Protein AF-A0A3A5STS8-F1 (afdb_monomer)

Foldseek 3Di:
DDDDDDDDDDDDDDDDDDPDPPPPPDPPPPLDAKAWDDDAFAAEDELVPDFKGKTFIDDDPPFQWKWKWKELDQVSPPTDTDTDRDPTDIDGSVNVLVRCVVNVAAAQGKGKMKIFMDGPDPVHHTHPDIGIYIYGHAFKAKDPPAFAAEDEFEPVFQQDKGKTFIGDDPPDQKKWKFKALDFVRPPTLGTDMDRDRMDIDTLNSVQVCCPPVVRVHWAQDWRKMWIFMDDVVDTRDPTTGIYTYHRYQWDWQDQPPDTDIFGKFFADLDPDTWIWGLAFDADQFFLNSHGFQQPALVDPLHQKYQLVSQDDAAPDRDDPLCSVGLHMWGQLLNPDDVPDPDSWPNRRAYPQKDFAALVVQQSLQVSQVVPFQQNQLQAQCSLAVALDQPPDGGDPVNRVVRSSHFHQNAWDQAQDSHRHDGAHRNDFWGWEAHGDQFWTKIFGQPSVVSGTGIDIGGHHRRIIHITMMIGRTPPD

Radius of gyration: 37.87 Å; Cα contacts (8 Å, |Δi|>4): 1077; chains: 1; bounding box: 125×51×80 Å

Sequence (476 aa):
MKQYISFLLLVFTGLSCWSCKDDVERPALVTSEIELAVPKNDVSIDLDKVRQITFAWQEAFLVDKYNLLLSNSEDMSSPVVVEARRTPHLISSSDMNDIAAKLGIASGYTGKIYWTVQSGKSSQPSSAEIRSLMVTRLMAQPLTPAKDTTLELDYEAMDTEVKFSWEPMPDTESYQLLISANADLSDPLIDMEVEKTSTALTYSQLQEMVDNKAAGLKRYKANTLYWNVKVGDRLMANSAWRFKLYGTKIFTDVRGDESITYKVAVISNGDSEVVWLAENLRTTKLNTGESLICEGQENDKSQCFPAEEAKKSATTLVPDAIRKVAGMYYRIGLIGDNSSSVTWPNLLAPEGWRVPELQDFVNLAKASLDVCDYLEVLRCPEVYPSLQIGDKKLKKDLMNSWGMNMAPCGTNRDGSLYIKEFGDLDGLHMVFAINSVSQFATLEIAAATAKGGARAIALGKNAPIVVRLIYTGDDK

Mean predicted aligned error: 12.66 Å

Nearest PDB structures (foldseek):
  5k6x-assembly1_A  TM=3.075E-01  e=2.960E-04  Mus musculus
  2wnk-assembly1_A  TM=2.838E-01  e=2.797E-04  Toxoplasma gondii RH
  6o8d-assembly1_C-2  TM=5.172E-01  e=1.321E-01  Homo sapiens
  3lb6-assembly2_D  TM=2.283E-01  e=1.909E-03  Homo sapiens
  3bcf-assembly1_A  TM=3.496E-01  e=3.082E-01  Halothermothrix orenii H 168

pLDDT: mean 82.68, std 16.57, range [29.36, 98.31]

Structure (mmCIF, N/CA/C/O backbone):
data_AF-A0A3A5STS8-F1
#
_entry.id   AF-A0A3A5STS8-F1
#
loop_
_atom_site.group_PDB
_atom_site.id
_atom_site.type_symbol
_atom_site.label_atom_id
_atom_site.label_alt_id
_atom_site.label_comp_id
_atom_site.label_asym_id
_atom_site.label_entity_id
_atom_site.label_seq_id
_atom_site.pdbx_PDB_ins_code
_atom_site.Cartn_x
_atom_site.Cartn_y
_atom_site.Cartn_z
_atom_site.occupancy
_atom_site.B_iso_or_equiv
_atom_site.auth_seq_id
_atom_site.auth_comp_id
_atom_site.auth_asym_id
_atom_site.auth_atom_id
_atom_site.pdbx_PDB_model_num
ATOM 1 N N . MET A 1 1 ? -89.850 -21.430 -27.705 1.00 34.25 1 MET A N 1
ATOM 2 C CA . MET A 1 1 ? -89.910 -22.760 -28.356 1.00 34.25 1 MET A CA 1
ATOM 3 C C . MET A 1 1 ? -89.419 -23.776 -27.320 1.00 34.25 1 MET A C 1
ATOM 5 O O . MET A 1 1 ? -88.395 -23.471 -26.736 1.00 34.25 1 MET A O 1
ATOM 9 N N . LYS A 1 2 ? -90.201 -24.835 -27.015 1.00 31.23 2 LYS A N 1
ATOM 10 C CA . LYS A 1 2 ? -89.983 -26.004 -26.099 1.00 31.23 2 LYS A CA 1
ATOM 11 C C . LYS A 1 2 ? -88.787 -25.955 -25.100 1.00 31.23 2 LYS A C 1
ATOM 13 O O . LYS A 1 2 ? -87.651 -25.848 -25.529 1.00 31.23 2 LYS A O 1
ATOM 18 N N . GLN A 1 3 ? -89.001 -25.969 -23.769 1.00 36.31 3 GLN A N 1
ATOM 19 C CA . GLN A 1 3 ? -89.167 -27.184 -22.911 1.00 36.31 3 GLN A CA 1
ATOM 20 C C . GLN A 1 3 ? -88.018 -28.205 -23.123 1.00 36.31 3 GLN A C 1
ATOM 22 O O . GLN A 1 3 ? -87.850 -28.653 -24.249 1.00 36.31 3 GLN A O 1
ATOM 27 N N . TYR A 1 4 ? -87.176 -28.619 -22.163 1.00 37.66 4 TYR A N 1
ATOM 28 C CA . TYR A 1 4 ? -87.369 -29.109 -20.774 1.00 37.66 4 TYR A CA 1
ATOM 29 C C . TYR A 1 4 ? -86.000 -29.056 -19.994 1.00 37.66 4 TYR A C 1
ATOM 31 O O . TYR A 1 4 ? -85.036 -28.592 -20.589 1.00 37.66 4 TYR A O 1
ATOM 39 N N . ILE A 1 5 ? -85.763 -29.481 -18.728 1.00 38.28 5 ILE A N 1
ATOM 40 C CA . ILE A 1 5 ? -86.562 -30.150 -17.666 1.00 38.28 5 ILE A CA 1
ATOM 41 C C . ILE A 1 5 ? -86.129 -29.714 -16.225 1.00 38.28 5 ILE A C 1
ATOM 43 O O . ILE A 1 5 ? -85.325 -28.807 -16.056 1.00 38.28 5 ILE A O 1
ATOM 47 N N . SER A 1 6 ? -86.718 -30.350 -15.205 1.00 33.53 6 SER A N 1
ATOM 48 C CA . SER A 1 6 ? -86.622 -30.196 -13.735 1.00 33.53 6 SER A CA 1
ATOM 49 C C . SER A 1 6 ? -85.536 -31.057 -13.043 1.00 33.53 6 SER A C 1
ATOM 51 O O . SER A 1 6 ? -85.297 -32.160 -13.527 1.00 33.53 6 SER A O 1
ATOM 53 N N . PHE A 1 7 ? -85.002 -30.651 -11.869 1.00 33.31 7 PHE A N 1
ATOM 54 C CA . PHE A 1 7 ? -84.952 -31.511 -10.655 1.00 33.31 7 PHE A CA 1
ATOM 55 C C . PHE A 1 7 ? -84.674 -30.752 -9.326 1.00 33.31 7 PHE A C 1
ATOM 57 O O . PHE A 1 7 ? -84.242 -29.603 -9.334 1.00 33.31 7 PHE A O 1
ATOM 64 N N . LEU A 1 8 ? -84.984 -31.422 -8.202 1.00 31.92 8 LEU A N 1
ATOM 65 C CA . LEU A 1 8 ? -84.982 -31.003 -6.776 1.00 31.92 8 LEU A CA 1
ATOM 66 C C . LEU A 1 8 ? -83.713 -30.246 -6.300 1.00 31.92 8 LEU A C 1
ATOM 68 O O . LEU A 1 8 ? -82.633 -30.540 -6.795 1.00 31.92 8 LEU A O 1
ATOM 72 N N . LEU A 1 9 ? -83.701 -29.273 -5.367 1.00 31.27 9 LEU A N 1
ATOM 73 C CA . LEU A 1 9 ? -84.472 -28.910 -4.145 1.00 31.27 9 LEU A CA 1
ATOM 74 C C . LEU A 1 9 ? -83.655 -29.162 -2.861 1.00 31.27 9 LEU A C 1
ATOM 76 O O . LEU A 1 9 ? -83.437 -30.305 -2.472 1.00 31.27 9 LEU A O 1
ATOM 80 N N . LEU A 1 10 ? -83.288 -28.084 -2.157 1.00 29.36 10 LEU A N 1
ATOM 81 C CA . LEU A 1 10 ? -82.975 -28.106 -0.724 1.00 29.36 10 LEU A CA 1
ATOM 82 C C . LEU A 1 10 ? -83.392 -26.770 -0.085 1.00 29.36 10 LEU A C 1
ATOM 84 O O . LEU A 1 10 ? -83.401 -25.726 -0.735 1.00 29.36 10 LEU A O 1
ATOM 88 N N . VAL A 1 11 ? -83.872 -26.854 1.153 1.00 31.12 11 VAL A N 1
ATOM 89 C CA . VAL A 1 11 ? -84.793 -25.896 1.776 1.00 31.12 11 VAL A CA 1
ATOM 90 C C . VAL A 1 11 ? -84.069 -24.703 2.405 1.00 31.12 11 VAL A C 1
ATOM 92 O O . VAL A 1 11 ? -83.141 -24.880 3.188 1.00 31.12 11 VAL A O 1
ATOM 95 N N . PHE A 1 12 ? -84.569 -23.493 2.135 1.00 33.22 12 PHE A N 1
ATOM 96 C CA . PHE A 1 12 ? -84.255 -22.286 2.904 1.00 33.22 12 PHE A CA 1
ATOM 97 C C . PHE A 1 12 ? -85.333 -22.038 3.970 1.00 33.22 12 PHE A C 1
ATOM 99 O O . PHE A 1 12 ? -86.497 -21.798 3.653 1.00 33.22 12 PHE A O 1
ATOM 106 N N . THR A 1 13 ? -84.915 -22.016 5.231 1.00 35.97 13 THR A N 1
ATOM 107 C CA . THR A 1 13 ? -85.628 -21.435 6.381 1.00 35.97 13 THR A CA 1
ATOM 108 C C . THR A 1 13 ? -84.664 -20.459 7.051 1.00 35.97 13 THR A C 1
ATOM 110 O O . THR A 1 13 ? -83.499 -20.803 7.214 1.00 35.97 13 THR A O 1
ATOM 113 N N . GLY A 1 14 ? -85.028 -19.262 7.493 1.00 34.81 14 GLY A N 1
ATOM 114 C CA . GLY A 1 14 ? -86.309 -18.557 7.497 1.00 34.81 14 GLY A CA 1
ATOM 115 C C . GLY A 1 14 ? -86.142 -17.356 8.438 1.00 34.81 14 GLY A C 1
ATOM 116 O O . GLY A 1 14 ? -85.528 -17.505 9.491 1.00 34.81 14 GLY A O 1
ATOM 117 N N . LEU A 1 15 ? -86.591 -16.156 8.057 1.00 44.50 15 LEU A N 1
ATOM 118 C CA . LEU A 1 15 ? -86.371 -14.955 8.874 1.00 44.50 15 LEU A CA 1
ATOM 119 C C . LEU A 1 15 ? -87.181 -14.989 10.179 1.00 44.50 15 LEU A C 1
ATOM 121 O O . LEU A 1 15 ? -88.400 -15.135 10.143 1.00 44.50 15 LEU A O 1
ATOM 125 N N . SER A 1 16 ? -86.531 -14.655 11.294 1.00 33.44 16 SER A N 1
ATOM 126 C CA . SER A 1 16 ? -87.187 -14.003 12.431 1.00 33.44 16 SER A CA 1
ATOM 127 C C . SER A 1 16 ? -86.178 -13.156 13.205 1.00 33.44 16 SER A C 1
ATOM 129 O O . SER A 1 16 ? -85.276 -13.688 13.849 1.00 33.44 16 SER A O 1
ATOM 131 N N . CYS A 1 17 ? -86.324 -11.831 13.149 1.00 38.72 17 CYS A N 1
ATOM 132 C CA . CYS A 1 17 ? -85.517 -10.919 13.953 1.00 38.72 17 CYS A CA 1
ATOM 133 C C . CYS A 1 17 ? -85.925 -11.016 15.427 1.00 38.72 17 CYS A C 1
ATOM 135 O O . CYS A 1 17 ? -86.985 -10.511 15.789 1.00 38.72 17 CYS A O 1
ATOM 137 N N . TRP A 1 18 ? -85.053 -11.552 16.279 1.00 33.72 18 TRP A N 1
ATOM 138 C CA . TRP A 1 18 ? -85.032 -11.228 17.705 1.00 33.72 18 TRP A CA 1
ATOM 139 C C . TRP A 1 18 ? -83.669 -10.645 18.061 1.00 33.72 18 TRP A C 1
ATOM 141 O O . TRP A 1 18 ? -82.634 -11.280 17.883 1.00 33.72 18 TRP A O 1
ATOM 151 N N . SER A 1 19 ? -83.687 -9.406 18.553 1.00 40.44 19 SER A N 1
ATOM 152 C CA . SER A 1 19 ? -82.527 -8.773 19.172 1.00 40.44 19 SER A CA 1
ATOM 153 C C . SER A 1 19 ? -82.413 -9.291 20.603 1.00 40.44 19 SER A C 1
ATOM 155 O O . SER A 1 19 ? -82.883 -8.657 21.549 1.00 40.44 19 SER A O 1
ATOM 157 N N . CYS A 1 20 ? -81.832 -10.478 20.753 1.00 35.94 20 CYS A N 1
ATOM 158 C CA . CYS A 1 20 ? -81.271 -10.892 22.027 1.00 35.94 20 CYS A CA 1
ATOM 159 C C . CYS A 1 20 ? -79.884 -10.259 22.140 1.00 35.94 20 CYS A C 1
ATOM 161 O O . CYS A 1 20 ? -79.016 -10.480 21.297 1.00 35.94 20 CYS A O 1
ATOM 163 N N . LYS A 1 21 ? -79.690 -9.446 23.181 1.00 39.22 21 LYS A N 1
ATOM 164 C CA . LYS A 1 21 ? -78.347 -9.149 23.664 1.00 39.22 21 LYS A CA 1
ATOM 165 C C . LYS A 1 21 ? -77.814 -10.438 24.272 1.00 39.22 21 LYS A C 1
ATOM 167 O O . LYS A 1 21 ? -78.162 -10.755 25.405 1.00 39.22 21 LYS A O 1
ATOM 172 N N . ASP A 1 22 ? -76.986 -11.154 23.528 1.00 36.81 22 ASP A N 1
ATOM 173 C CA . ASP A 1 22 ? -76.005 -12.004 24.178 1.00 36.81 22 ASP A CA 1
ATOM 174 C C . ASP A 1 22 ? -74.998 -11.056 24.829 1.00 36.81 22 ASP A C 1
ATOM 176 O O . ASP A 1 22 ? -74.233 -10.366 24.145 1.00 36.81 22 ASP A O 1
ATOM 180 N N . ASP A 1 23 ? -75.056 -10.970 26.158 1.00 44.19 23 ASP A N 1
ATOM 181 C CA . ASP A 1 23 ? -74.013 -10.339 26.953 1.00 44.19 23 ASP A CA 1
ATOM 182 C C . ASP A 1 23 ? -72.746 -11.181 26.788 1.00 44.19 23 ASP A C 1
ATOM 184 O O . ASP A 1 23 ? -72.465 -12.107 27.548 1.00 44.19 23 ASP A O 1
ATOM 188 N N . VAL A 1 24 ? -71.979 -10.863 25.743 1.00 43.34 24 VAL A N 1
ATOM 189 C CA . VAL A 1 24 ? -70.597 -11.306 25.615 1.00 43.34 24 VAL A CA 1
ATOM 190 C C . VAL A 1 24 ? -69.864 -10.719 26.810 1.00 43.34 24 VAL A C 1
ATOM 192 O O . VAL A 1 24 ? -69.504 -9.536 26.799 1.00 43.34 24 VAL A O 1
ATOM 195 N N . GLU A 1 25 ? -69.649 -11.551 27.831 1.00 39.62 25 GLU A N 1
ATOM 196 C CA . GLU A 1 25 ? -68.658 -11.306 28.868 1.00 39.62 25 GLU A CA 1
ATOM 197 C C . GLU A 1 25 ? -67.337 -11.019 28.160 1.00 39.62 25 GLU A C 1
ATOM 199 O O . GLU A 1 25 ? -66.625 -11.910 27.693 1.00 39.62 25 GLU A O 1
ATOM 204 N N . ARG A 1 26 ? -67.025 -9.728 28.023 1.00 40.50 26 ARG A N 1
ATOM 205 C CA . ARG A 1 26 ? -65.698 -9.310 27.607 1.00 40.50 26 ARG A CA 1
ATOM 206 C C . ARG A 1 26 ? -64.770 -9.850 28.687 1.00 40.50 26 ARG A C 1
ATOM 208 O O . ARG A 1 26 ? -65.002 -9.503 29.850 1.00 40.50 26 ARG A O 1
ATOM 215 N N . PRO A 1 27 ? -63.744 -10.656 28.354 1.00 45.84 27 PRO A N 1
ATOM 216 C CA . PRO A 1 27 ? -62.738 -10.987 29.345 1.00 45.84 27 PRO A CA 1
ATOM 217 C C . PRO A 1 27 ? -62.241 -9.661 29.910 1.00 45.84 27 PRO A C 1
ATOM 219 O O . PRO A 1 27 ? -61.961 -8.727 29.146 1.00 45.84 27 PRO A O 1
ATOM 222 N N . ALA A 1 28 ? -62.227 -9.550 31.240 1.00 38.97 28 ALA A N 1
ATOM 223 C CA . ALA A 1 28 ? -61.727 -8.356 31.897 1.00 38.97 28 ALA A CA 1
ATOM 224 C C . ALA A 1 28 ? -60.364 -8.017 31.285 1.00 38.97 28 ALA A C 1
ATOM 226 O O . ALA A 1 28 ? -59.561 -8.919 31.041 1.00 38.97 28 ALA A O 1
ATOM 227 N N . LEU A 1 29 ? -60.121 -6.735 30.999 1.00 45.06 29 LEU A N 1
ATOM 228 C CA . LEU A 1 29 ? -58.796 -6.270 30.606 1.00 45.06 29 LEU A CA 1
ATOM 229 C C . LEU A 1 29 ? -57.859 -6.591 31.767 1.00 45.06 29 LEU A C 1
ATOM 231 O O . LEU A 1 29 ? -57.797 -5.845 32.741 1.00 45.06 29 LEU A O 1
ATOM 235 N N . VAL A 1 30 ? -57.187 -7.739 31.681 1.00 44.28 30 VAL A N 1
ATOM 236 C CA . VAL A 1 30 ? -56.201 -8.147 32.666 1.00 44.28 30 VAL A CA 1
ATOM 237 C C . VAL A 1 30 ? -55.027 -7.206 32.467 1.00 44.28 30 VAL A C 1
ATOM 239 O O . VAL A 1 30 ? -54.198 -7.384 31.578 1.00 44.28 30 VAL A O 1
ATOM 242 N N . THR A 1 31 ? -54.981 -6.168 33.295 1.00 52.81 31 THR A N 1
ATOM 243 C CA . THR A 1 31 ? -53.830 -5.283 33.469 1.00 52.81 31 THR A CA 1
ATOM 244 C C . THR A 1 31 ? -52.738 -6.017 34.250 1.00 52.81 31 THR A C 1
ATOM 246 O O . THR A 1 31 ? -52.211 -5.491 35.225 1.00 52.81 31 THR A O 1
ATOM 249 N N . SER A 1 32 ? -52.453 -7.269 33.877 1.00 64.31 32 SER A N 1
ATOM 250 C CA . SER A 1 32 ? -51.345 -8.038 34.428 1.00 64.31 32 SER A CA 1
ATOM 251 C C . SER A 1 32 ? -50.062 -7.370 33.977 1.00 64.31 32 SER A C 1
ATOM 253 O O . SER A 1 32 ? -49.819 -7.237 32.773 1.00 64.31 32 SER A O 1
ATOM 255 N N . GLU A 1 33 ? -49.269 -6.949 34.950 1.00 82.56 33 GLU A N 1
ATOM 256 C CA . GLU A 1 33 ? -47.906 -6.493 34.733 1.00 82.56 33 GLU A CA 1
ATOM 257 C C . GLU A 1 33 ? -47.093 -7.593 34.042 1.00 82.56 33 GLU A C 1
ATOM 259 O O . GLU A 1 33 ? -47.389 -8.784 34.155 1.00 82.56 33 GLU A O 1
ATOM 264 N N . ILE A 1 34 ? -46.080 -7.189 33.283 1.00 89.50 34 ILE A N 1
ATOM 265 C CA . ILE A 1 34 ? -45.191 -8.134 32.608 1.00 89.50 34 ILE A CA 1
ATOM 266 C C . ILE A 1 34 ? -44.192 -8.678 33.632 1.00 89.50 34 ILE A C 1
ATOM 268 O O . ILE A 1 34 ? -43.324 -7.934 34.080 1.00 89.50 34 ILE A O 1
ATOM 272 N N . GLU A 1 35 ? -44.255 -9.970 33.957 1.00 91.69 35 GLU A N 1
ATOM 273 C CA . GLU A 1 35 ? -43.243 -10.607 34.810 1.00 91.69 35 GLU A CA 1
ATOM 274 C C . GLU A 1 35 ? -41.898 -10.765 34.073 1.00 91.69 35 GLU A C 1
ATOM 276 O O . GLU A 1 35 ? -41.845 -11.243 32.932 1.00 91.69 35 GLU A O 1
ATOM 281 N N . LEU A 1 36 ? -40.776 -10.425 34.720 1.00 95.50 36 LEU A N 1
ATOM 282 C CA . LEU A 1 36 ? -39.447 -10.613 34.133 1.00 95.50 36 LEU A CA 1
ATOM 283 C C . LEU A 1 36 ? -38.958 -12.057 34.356 1.00 95.50 36 LEU A C 1
ATOM 285 O O . LEU A 1 36 ? -39.021 -12.608 35.455 1.00 95.50 36 LEU A O 1
ATOM 289 N N . ALA A 1 37 ? -38.373 -12.697 33.343 1.00 95.00 37 ALA A N 1
ATOM 290 C CA . ALA A 1 37 ? -37.940 -14.096 33.423 1.00 95.00 37 ALA A CA 1
ATOM 291 C C . ALA A 1 37 ? -36.427 -14.230 33.670 1.00 95.00 37 ALA A C 1
ATOM 293 O O . ALA A 1 37 ? -36.032 -14.762 34.717 1.00 95.00 37 ALA A O 1
ATOM 294 N N . VAL A 1 38 ? -35.600 -13.719 32.749 1.00 96.12 38 VAL A N 1
ATOM 295 C CA . VAL A 1 38 ? -34.124 -13.688 32.827 1.00 96.12 38 VAL A CA 1
ATOM 296 C C . VAL A 1 38 ? -33.566 -12.377 32.243 1.00 96.12 38 VAL A C 1
ATOM 298 O O . VAL A 1 38 ? -34.212 -11.825 31.356 1.00 96.12 38 VAL A O 1
ATOM 301 N N . PRO A 1 39 ? -32.386 -11.887 32.672 1.00 96.69 39 PRO A N 1
ATOM 302 C CA . PRO A 1 39 ? -31.568 -12.387 33.782 1.00 96.69 39 PRO A CA 1
ATOM 303 C C . PRO A 1 39 ? -32.279 -12.364 35.152 1.00 96.69 39 PRO A C 1
ATOM 305 O O . PRO A 1 39 ? -33.338 -11.756 35.333 1.00 96.69 39 PRO A O 1
ATOM 308 N N . LYS A 1 40 ? -31.735 -13.112 36.118 1.00 94.38 40 LYS A N 1
ATOM 309 C CA . LYS A 1 40 ? -32.163 -13.033 37.525 1.00 94.38 40 LYS A CA 1
ATOM 310 C C . LYS A 1 40 ? -31.483 -11.844 38.207 1.00 94.38 40 LYS A C 1
ATOM 312 O O . LYS A 1 40 ? -30.450 -11.383 37.727 1.00 94.38 40 LYS A O 1
ATOM 317 N N . ASN A 1 41 ? -32.082 -11.360 39.294 1.00 95.12 41 ASN A N 1
ATOM 318 C CA . ASN A 1 41 ? -31.577 -10.201 40.028 1.00 95.12 41 ASN A CA 1
ATOM 319 C C . ASN A 1 41 ? -30.140 -10.422 40.520 1.00 95.12 41 ASN A C 1
ATOM 321 O O . ASN A 1 41 ? -29.796 -11.533 40.925 1.00 95.12 41 ASN A O 1
ATOM 325 N N . ASP A 1 42 ? -29.327 -9.367 40.473 1.00 93.25 42 ASP A N 1
ATOM 326 C CA . ASP A 1 42 ? -27.916 -9.333 40.880 1.00 93.25 42 ASP A CA 1
ATOM 327 C C . ASP A 1 42 ? -27.017 -10.419 40.246 1.00 93.25 42 ASP A C 1
ATOM 329 O O . ASP A 1 42 ? -25.940 -10.717 40.768 1.00 93.25 42 ASP A O 1
ATOM 333 N N . VAL A 1 43 ? -27.398 -10.998 39.097 1.00 96.81 43 VAL A N 1
ATOM 334 C CA . VAL A 1 43 ? -26.506 -11.917 38.369 1.00 96.81 43 VAL A CA 1
ATOM 335 C C . VAL A 1 43 ? -25.252 -11.178 37.898 1.00 96.81 43 VAL A C 1
ATOM 337 O O . VAL A 1 43 ? -25.339 -10.049 37.419 1.00 96.81 43 VAL A O 1
ATOM 340 N N . SER A 1 44 ? -24.087 -11.818 38.003 1.00 97.12 44 SER A N 1
ATOM 341 C CA . SER A 1 44 ? -22.834 -11.286 37.460 1.00 97.12 44 SER A CA 1
ATOM 342 C C . SER A 1 44 ? -22.551 -11.871 36.080 1.00 97.12 44 SER A C 1
ATOM 344 O O . SER A 1 44 ? -22.598 -13.090 35.900 1.00 97.12 44 SER A O 1
ATOM 346 N N . ILE A 1 45 ? -22.278 -11.004 35.105 1.00 96.31 45 ILE A N 1
ATOM 347 C CA . ILE A 1 45 ? -21.985 -11.362 33.718 1.00 96.31 45 ILE A CA 1
ATOM 348 C C . ILE A 1 45 ? -20.692 -10.675 33.292 1.00 96.31 45 ILE A C 1
ATOM 350 O O . ILE A 1 45 ? -20.589 -9.450 33.268 1.00 96.31 45 ILE A O 1
ATOM 354 N N . ASP A 1 46 ? -19.722 -11.489 32.899 1.00 94.06 46 ASP A N 1
ATOM 355 C CA . ASP A 1 46 ? -18.478 -11.037 32.293 1.00 94.06 46 ASP A CA 1
ATOM 356 C C . ASP A 1 46 ? -18.613 -11.089 30.766 1.00 94.06 46 ASP A C 1
ATOM 358 O O . ASP A 1 46 ? -18.790 -12.174 30.201 1.00 94.06 46 ASP A O 1
ATOM 362 N N . LEU A 1 47 ? -18.565 -9.926 30.104 1.00 91.25 47 LEU A N 1
ATOM 363 C CA . LEU A 1 47 ? -18.746 -9.819 28.651 1.00 91.25 47 LEU A CA 1
ATOM 364 C C . LEU A 1 47 ? -17.634 -10.510 27.851 1.00 91.25 47 LEU A C 1
ATOM 366 O O . LEU A 1 47 ? -17.870 -10.879 26.703 1.00 91.25 47 LEU A O 1
ATOM 370 N N . ASP A 1 48 ? -16.464 -10.737 28.453 1.00 85.38 48 ASP A N 1
ATOM 371 C CA . ASP A 1 48 ? -15.363 -11.509 27.864 1.00 85.38 48 ASP A CA 1
ATOM 372 C C . ASP A 1 48 ? -15.723 -13.007 27.761 1.00 85.38 48 ASP A C 1
ATOM 374 O O . ASP A 1 48 ? -15.372 -13.711 26.814 1.00 85.38 48 ASP A O 1
ATOM 378 N N . LYS A 1 49 ? -16.513 -13.502 28.724 1.00 90.19 49 LYS A N 1
ATOM 379 C CA . LYS A 1 49 ? -16.859 -14.925 28.868 1.00 90.19 49 LYS A CA 1
ATOM 380 C C . LYS A 1 49 ? -18.166 -15.330 28.179 1.00 90.19 49 LYS A C 1
ATOM 382 O O . LYS A 1 49 ? -18.494 -16.518 28.160 1.00 90.19 49 LYS A O 1
ATOM 387 N N . VAL A 1 50 ? -18.920 -14.386 27.607 1.00 91.31 50 VAL A N 1
ATOM 388 C CA . VAL A 1 50 ? -20.207 -14.653 26.938 1.00 91.31 50 VAL A CA 1
ATOM 389 C C . VAL A 1 50 ? -20.265 -14.047 25.536 1.00 91.31 50 VAL A C 1
ATOM 391 O O . VAL A 1 50 ? -19.710 -12.990 25.267 1.00 91.31 50 VAL A O 1
ATOM 394 N N . ARG A 1 51 ? -20.991 -14.698 24.619 1.00 88.50 51 ARG A N 1
ATOM 395 C CA . ARG A 1 51 ? -21.248 -14.149 23.269 1.00 88.50 51 AR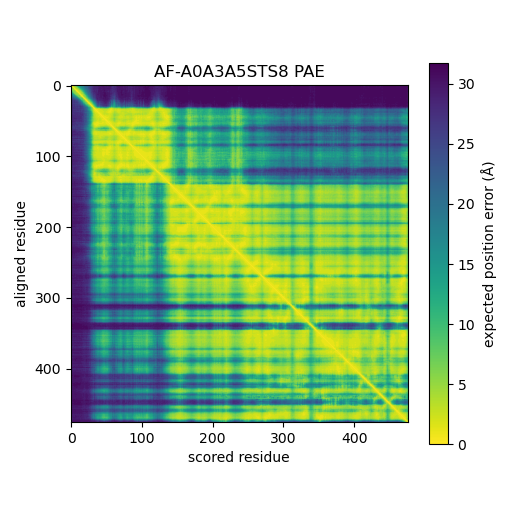G A CA 1
ATOM 396 C C . ARG A 1 51 ? -22.438 -13.188 23.224 1.00 88.50 51 ARG A C 1
ATOM 398 O O . ARG A 1 51 ? -22.517 -12.344 22.338 1.00 88.50 51 ARG A O 1
ATOM 405 N N . GLN A 1 52 ? -23.394 -13.368 24.133 1.00 94.69 52 GLN A N 1
ATOM 406 C CA . GLN A 1 52 ? -24.664 -12.645 24.170 1.00 94.69 52 GLN A CA 1
ATOM 407 C C . GLN A 1 52 ? -25.325 -12.790 25.544 1.00 94.69 52 GLN A C 1
ATOM 409 O O . GLN A 1 52 ? -25.136 -13.806 26.218 1.00 94.69 52 GLN A O 1
ATOM 414 N N . ILE A 1 53 ? -26.147 -11.813 25.920 1.00 96.50 53 ILE A N 1
ATOM 415 C CA . ILE A 1 53 ? -27.034 -11.855 27.085 1.00 96.50 53 ILE A CA 1
ATOM 416 C C . ILE A 1 53 ? -28.468 -12.051 26.593 1.00 96.50 53 ILE A C 1
ATOM 418 O O . ILE A 1 53 ? -28.902 -11.409 25.638 1.00 96.50 53 ILE A O 1
ATOM 422 N N . THR A 1 54 ? -29.207 -12.947 27.247 1.00 97.31 54 THR A N 1
ATOM 423 C CA . THR A 1 54 ? -30.629 -13.180 26.963 1.00 97.31 54 THR A CA 1
ATOM 424 C C . THR A 1 54 ? -31.485 -12.435 27.980 1.00 97.31 54 THR A C 1
ATOM 426 O O . THR A 1 54 ? -31.435 -12.749 29.168 1.00 97.31 54 THR A O 1
ATOM 429 N N . PHE A 1 55 ? -32.290 -11.493 27.499 1.00 97.44 55 PHE A N 1
ATOM 430 C CA . PHE A 1 55 ? -33.341 -10.827 28.260 1.00 97.44 55 PHE A CA 1
ATOM 431 C C . PHE A 1 55 ? -34.683 -11.448 27.874 1.00 97.44 55 PHE A C 1
ATOM 433 O O . PHE A 1 55 ? -35.021 -11.527 26.696 1.00 97.44 55 PHE A O 1
ATOM 440 N N . ALA A 1 56 ? -35.452 -11.916 28.847 1.00 96.50 56 ALA A N 1
ATOM 441 C CA . ALA A 1 56 ? -36.747 -12.536 28.615 1.00 96.50 56 ALA A CA 1
ATOM 442 C C . ALA A 1 56 ? -37.735 -12.144 29.709 1.00 96.50 56 ALA A C 1
ATOM 444 O O . ALA A 1 56 ? -37.365 -11.942 30.865 1.00 96.50 56 ALA A O 1
ATOM 445 N N . TRP A 1 57 ? -38.997 -12.085 29.321 1.00 94.38 57 TRP A N 1
ATOM 446 C CA . TRP A 1 57 ? -40.149 -11.708 30.132 1.00 94.38 57 TRP A CA 1
ATOM 447 C C . TRP A 1 57 ? -41.387 -12.470 29.654 1.00 94.38 57 TRP A C 1
ATOM 449 O O . TRP A 1 57 ? -41.348 -13.138 28.615 1.00 94.38 57 TRP A O 1
ATOM 459 N N . GLN A 1 58 ? -42.475 -12.384 30.411 1.00 91.50 58 GLN A N 1
ATOM 460 C CA . GLN A 1 58 ? -43.767 -12.957 30.058 1.00 91.50 58 GLN A CA 1
ATOM 461 C C . GLN A 1 58 ? -44.338 -12.297 28.793 1.00 91.50 58 GLN A C 1
ATOM 463 O O . GLN A 1 58 ? -44.442 -11.074 28.700 1.00 91.50 58 GLN A O 1
ATOM 468 N N . GLU A 1 59 ? -44.727 -13.107 27.809 1.00 85.88 59 GLU A N 1
ATOM 469 C CA . GLU A 1 59 ? -45.410 -12.605 26.617 1.00 85.88 59 GLU A CA 1
ATOM 470 C C . GLU A 1 59 ? -46.835 -12.153 26.970 1.00 85.88 59 GLU A C 1
ATOM 472 O O . GLU A 1 59 ? -47.567 -12.842 27.683 1.00 85.88 59 GLU A O 1
ATOM 477 N N . ALA A 1 60 ? -47.230 -10.983 26.472 1.00 83.50 60 ALA A N 1
ATOM 478 C CA . ALA A 1 60 ? -48.510 -10.353 26.768 1.00 83.50 60 ALA A CA 1
ATOM 479 C C . ALA A 1 60 ? -49.327 -10.254 25.476 1.00 83.50 60 ALA A C 1
ATOM 481 O O . ALA A 1 60 ? -48.946 -9.548 24.547 1.00 83.50 60 ALA A O 1
ATOM 482 N N . PHE A 1 61 ? -50.472 -10.941 25.437 1.00 73.50 61 PHE A N 1
ATOM 483 C CA . PHE A 1 61 ? -51.270 -11.208 24.228 1.00 73.50 61 PHE A CA 1
ATOM 484 C C . PHE A 1 61 ? -51.650 -9.974 23.381 1.00 73.50 61 PHE A C 1
ATOM 486 O O . PHE A 1 61 ? -51.918 -10.100 22.190 1.00 73.50 61 PHE A O 1
ATOM 493 N N . LEU A 1 62 ? -51.682 -8.780 23.981 1.00 78.31 62 LEU A N 1
ATOM 494 C CA . LEU A 1 62 ? -52.053 -7.522 23.321 1.00 78.31 62 LEU A CA 1
ATOM 495 C C . LEU A 1 62 ? -50.863 -6.584 23.042 1.00 78.31 62 LEU A C 1
ATOM 497 O O . LEU A 1 62 ? -51.095 -5.435 22.660 1.00 78.31 62 LEU A O 1
ATOM 501 N N . VAL A 1 63 ? -49.614 -7.025 23.244 1.00 80.69 63 VAL A N 1
ATOM 502 C CA . VAL A 1 63 ? -48.405 -6.202 23.062 1.00 80.69 63 VAL A CA 1
ATOM 503 C C . VAL A 1 63 ? -47.651 -6.605 21.795 1.00 80.69 63 VAL A C 1
ATOM 505 O O . VAL A 1 63 ? -47.083 -7.683 21.690 1.00 80.69 63 VAL A O 1
ATOM 508 N N . ASP A 1 64 ? -47.636 -5.691 20.829 1.00 81.50 64 ASP A N 1
ATOM 509 C CA . ASP A 1 64 ? -47.046 -5.836 19.495 1.00 81.50 64 ASP A CA 1
ATOM 510 C C . ASP A 1 64 ? -45.592 -5.332 19.396 1.00 81.50 64 ASP A C 1
ATOM 512 O O . ASP A 1 64 ? -44.899 -5.608 18.416 1.00 81.50 64 ASP A O 1
ATOM 516 N N . LYS A 1 65 ? -45.119 -4.591 20.405 1.00 87.38 65 LYS A N 1
ATOM 517 C CA . LYS A 1 65 ? -43.734 -4.119 20.527 1.00 87.38 65 LYS A CA 1
ATOM 518 C C . LYS A 1 65 ? -43.384 -3.872 21.991 1.00 87.38 65 LYS A C 1
ATOM 520 O O . LYS A 1 65 ? -44.159 -3.238 22.708 1.00 87.38 65 LYS A O 1
ATOM 525 N N . TYR A 1 66 ? -42.191 -4.293 22.394 1.00 92.19 66 TYR A N 1
ATOM 526 C CA . TYR A 1 66 ? -41.602 -3.997 23.694 1.00 92.19 66 TYR A CA 1
ATOM 527 C C . TYR A 1 66 ? -40.406 -3.053 23.547 1.00 92.19 66 TYR A C 1
ATOM 529 O O . TYR A 1 66 ? -39.722 -3.025 22.522 1.00 92.19 66 TYR A O 1
ATOM 537 N N . ASN A 1 67 ? -40.126 -2.322 24.615 1.00 93.50 67 ASN A N 1
ATOM 538 C CA . ASN A 1 67 ? -38.891 -1.598 24.838 1.00 93.50 67 ASN A CA 1
ATOM 539 C C . ASN A 1 67 ? -38.219 -2.221 26.065 1.00 93.50 67 ASN A C 1
ATOM 541 O O . ASN A 1 67 ? -38.832 -2.314 27.128 1.00 93.50 67 ASN A O 1
ATOM 545 N N . LEU A 1 68 ? -36.970 -2.649 25.915 1.00 95.69 68 LEU A N 1
ATOM 546 C CA . LEU A 1 68 ? -36.100 -3.045 27.015 1.00 95.69 68 LEU A CA 1
ATOM 547 C C . LEU A 1 68 ? -35.323 -1.799 27.451 1.00 95.69 68 LEU A C 1
ATOM 549 O O . LEU A 1 68 ? -34.609 -1.199 26.649 1.00 95.69 68 LEU A O 1
ATOM 553 N N . LEU A 1 69 ? -35.504 -1.382 28.699 1.00 96.75 69 LEU A N 1
ATOM 554 C CA . LEU A 1 69 ? -34.853 -0.207 29.270 1.00 96.75 69 LEU A CA 1
ATOM 555 C C . LEU A 1 69 ? -33.685 -0.681 30.134 1.00 96.75 69 LEU A C 1
ATOM 557 O O . LEU A 1 69 ? -33.879 -1.578 30.952 1.00 96.75 69 LEU A O 1
ATOM 561 N N . LEU A 1 70 ? -32.509 -0.068 29.987 1.00 98.12 70 LEU A N 1
ATOM 562 C CA . LEU A 1 70 ? -31.336 -0.310 30.834 1.00 98.12 70 LEU A CA 1
ATOM 563 C C . LEU A 1 70 ? -30.824 1.016 31.418 1.00 98.12 70 LEU A C 1
ATOM 565 O O . LEU A 1 70 ? -30.624 1.965 30.667 1.00 98.12 70 LEU A O 1
ATOM 569 N N . SER A 1 71 ? -30.591 1.100 32.728 1.00 97.62 71 SER A N 1
ATOM 570 C CA . SER A 1 71 ? -30.068 2.298 33.410 1.00 97.62 71 SER A CA 1
ATOM 571 C C . SER A 1 71 ? -28.942 1.945 34.391 1.00 97.62 71 SER A C 1
ATOM 573 O O . SER A 1 71 ? -28.791 0.794 34.792 1.00 97.62 71 SER A O 1
ATOM 575 N N . ASN A 1 72 ? -28.143 2.935 34.790 1.00 96.38 72 ASN A N 1
ATOM 576 C CA . ASN A 1 72 ? -27.215 2.842 35.922 1.00 96.38 72 ASN A CA 1
ATOM 577 C C . ASN A 1 72 ? -27.871 3.233 37.264 1.00 96.38 72 ASN A C 1
ATOM 579 O O . ASN A 1 72 ? -27.240 3.089 38.310 1.00 96.38 72 ASN A O 1
ATOM 583 N N . SER A 1 73 ? -29.134 3.675 37.245 1.00 95.62 73 SER A N 1
ATOM 584 C CA . SER A 1 73 ? -29.923 4.040 38.424 1.00 95.62 73 SER A CA 1
ATOM 585 C C . SER A 1 73 ? -31.151 3.141 38.595 1.00 95.62 73 SER A C 1
ATOM 587 O O . SER A 1 73 ? -31.791 2.744 37.621 1.00 95.62 73 SER A O 1
ATOM 589 N N . GLU A 1 74 ? -31.488 2.834 39.850 1.00 94.25 74 GLU A N 1
ATOM 590 C CA . GLU A 1 74 ? -32.611 1.962 40.226 1.00 94.25 74 GLU A CA 1
ATOM 591 C C . GLU A 1 74 ? -33.976 2.596 39.918 1.00 94.25 74 GLU A C 1
ATOM 593 O O . GLU A 1 74 ? -34.925 1.893 39.589 1.00 94.25 74 GLU A O 1
ATOM 598 N N . ASP A 1 75 ? -34.060 3.930 39.929 1.00 93.50 75 ASP A N 1
ATOM 599 C CA . ASP A 1 75 ? -35.255 4.688 39.529 1.00 93.50 75 ASP A CA 1
ATOM 600 C C . ASP A 1 75 ? -35.496 4.710 38.004 1.00 93.50 75 ASP A C 1
ATOM 602 O O . ASP A 1 75 ? -36.434 5.353 37.531 1.00 93.50 75 ASP A O 1
ATOM 606 N N . MET A 1 76 ? -34.647 4.022 37.230 1.00 93.25 76 MET A N 1
ATOM 607 C CA . MET A 1 76 ? -34.641 4.000 35.765 1.00 93.25 76 MET A CA 1
ATOM 608 C C . MET A 1 76 ? -34.572 5.395 35.122 1.00 93.25 76 MET A C 1
ATOM 610 O O . MET A 1 76 ? -35.027 5.580 33.991 1.00 93.25 76 MET A O 1
ATOM 614 N N . SER A 1 77 ? -33.966 6.376 35.800 1.00 91.94 77 SER A N 1
ATOM 615 C CA . SER A 1 77 ? -33.635 7.668 35.195 1.00 91.94 77 SER A CA 1
ATOM 616 C C . SER A 1 77 ? -32.669 7.503 34.010 1.00 91.94 77 SER A C 1
ATOM 618 O O . SER A 1 77 ? -31.820 6.609 33.986 1.00 91.94 77 SER A O 1
ATOM 620 N N . SER A 1 78 ? -32.842 8.349 32.987 1.00 92.19 78 SER A N 1
ATOM 621 C CA . SER A 1 78 ? -32.035 8.399 31.751 1.00 92.19 78 SER A CA 1
ATOM 622 C C . SER A 1 78 ? -31.661 7.031 31.131 1.00 92.19 78 SER A C 1
ATOM 624 O O . SER A 1 78 ? -30.481 6.783 30.873 1.00 92.19 78 SER A O 1
ATOM 626 N N . PRO A 1 79 ? -32.625 6.126 30.874 1.00 96.50 79 PRO A N 1
ATOM 627 C CA . PRO A 1 79 ? -32.322 4.768 30.450 1.00 96.50 79 PRO A CA 1
ATOM 628 C C . PRO A 1 79 ? -31.917 4.706 28.971 1.00 96.50 79 PRO A C 1
ATOM 630 O O . PRO A 1 79 ? -32.489 5.378 28.111 1.00 96.50 79 PRO A O 1
ATOM 633 N N . VAL A 1 80 ? -30.982 3.812 28.652 1.00 97.00 80 VAL A N 1
ATOM 634 C CA . VAL A 1 80 ? -30.742 3.347 27.285 1.00 97.00 80 VAL A CA 1
ATOM 635 C C . VAL A 1 80 ? -31.907 2.445 26.876 1.00 97.00 80 VAL A C 1
ATOM 637 O O . VAL A 1 80 ? -32.180 1.434 27.524 1.00 97.00 80 VAL A O 1
ATOM 640 N N . VAL A 1 81 ? -32.601 2.814 25.799 1.00 95.31 81 VAL A N 1
ATOM 641 C CA . VAL A 1 81 ? -33.765 2.079 25.286 1.00 95.31 81 VAL A CA 1
ATOM 642 C C . VAL A 1 81 ? -33.353 1.189 24.116 1.00 95.31 81 VAL A C 1
ATOM 644 O O . VAL A 1 81 ? -32.810 1.670 23.122 1.00 95.31 81 VAL A O 1
ATOM 647 N N . VAL A 1 82 ? -33.652 -0.105 24.221 1.00 95.00 82 VAL A N 1
ATOM 648 C CA . VAL A 1 82 ? -33.440 -1.118 23.181 1.00 95.00 82 VAL A CA 1
ATOM 649 C C . VAL A 1 82 ? -34.801 -1.609 22.684 1.00 95.00 82 VAL A C 1
ATOM 651 O O . VAL A 1 82 ? -35.617 -2.108 23.459 1.00 95.00 82 VAL A O 1
ATOM 654 N N . GLU A 1 83 ? -35.072 -1.473 21.385 1.00 93.00 83 GLU A N 1
ATOM 655 C CA . GLU A 1 83 ? -36.343 -1.928 20.810 1.00 93.00 83 GLU A CA 1
ATOM 656 C C . GLU A 1 83 ? -36.392 -3.459 20.687 1.00 93.00 83 GLU A C 1
ATOM 658 O O . GLU A 1 83 ? -35.644 -4.064 19.915 1.00 93.00 83 GLU A O 1
ATOM 663 N N . ALA A 1 84 ? -37.334 -4.097 21.382 1.00 89.31 84 ALA A N 1
ATOM 664 C CA . ALA A 1 84 ? -37.503 -5.543 21.378 1.00 89.31 84 ALA A CA 1
ATOM 665 C C . ALA A 1 84 ? -38.840 -5.953 20.743 1.00 89.31 84 ALA A C 1
ATOM 667 O O . ALA A 1 84 ? -39.925 -5.687 21.254 1.00 89.31 84 ALA A O 1
ATOM 668 N N . ARG A 1 85 ? -38.784 -6.667 19.612 1.00 79.81 85 ARG A N 1
ATOM 669 C CA . ARG A 1 85 ? -40.001 -7.130 18.915 1.00 79.81 85 ARG A CA 1
ATOM 670 C C . ARG A 1 85 ? -40.694 -8.325 19.576 1.00 79.81 85 ARG A C 1
ATOM 672 O O . ARG A 1 85 ? -41.859 -8.558 19.294 1.00 79.81 85 ARG A O 1
ATOM 679 N N . ARG A 1 86 ? -39.976 -9.110 20.385 1.00 83.69 86 ARG A N 1
ATOM 680 C CA . ARG A 1 86 ? -40.474 -10.323 21.053 1.00 83.69 86 ARG A CA 1
ATOM 681 C C . ARG A 1 86 ? -39.590 -10.702 22.238 1.00 83.69 86 ARG A C 1
ATOM 683 O O . ARG A 1 86 ? -38.429 -10.296 22.287 1.00 83.69 86 ARG A O 1
ATOM 690 N N . THR A 1 87 ? -40.139 -11.525 23.123 1.00 90.62 87 THR A N 1
ATOM 691 C CA . THR A 1 87 ? -39.414 -12.258 24.169 1.00 90.62 87 THR A CA 1
ATOM 692 C C . THR A 1 87 ? -39.056 -13.669 23.656 1.00 90.62 87 THR A C 1
ATOM 694 O O . THR A 1 87 ? -39.861 -14.259 22.933 1.00 90.62 87 THR A O 1
ATOM 697 N N . PRO A 1 88 ? -37.869 -14.228 23.960 1.00 93.81 88 PRO A N 1
ATOM 698 C CA . PRO A 1 88 ? -36.697 -13.539 24.489 1.00 93.81 88 PRO A CA 1
ATOM 699 C C . PRO A 1 88 ? -36.059 -12.603 23.447 1.00 93.81 88 PRO A C 1
ATOM 701 O O . PRO A 1 88 ? -36.111 -12.844 22.237 1.00 93.81 88 PRO A O 1
ATOM 704 N N . HIS A 1 89 ? -35.389 -11.566 23.938 1.00 95.75 89 HIS A N 1
ATOM 705 C CA . HIS A 1 89 ? -34.500 -10.695 23.180 1.00 95.75 89 HIS A CA 1
ATOM 706 C C . HIS A 1 89 ? -33.038 -11.007 23.532 1.00 95.75 89 HIS A C 1
ATOM 708 O O . HIS A 1 89 ? -32.719 -11.335 24.676 1.00 95.75 89 HIS A O 1
ATOM 714 N N . LEU A 1 90 ? -32.141 -10.923 22.550 1.00 96.00 90 LEU A N 1
ATOM 715 C CA . LEU A 1 90 ? -30.719 -11.212 22.731 1.00 96.00 90 LEU A CA 1
ATOM 716 C C . LEU A 1 90 ? -29.902 -9.977 22.364 1.00 96.00 90 LEU A C 1
ATOM 718 O O . LEU A 1 90 ? -30.056 -9.449 21.266 1.00 96.00 90 LEU A O 1
ATOM 722 N N . ILE A 1 91 ? -29.030 -9.556 23.277 1.00 96.38 91 ILE A N 1
ATOM 723 C CA . ILE A 1 91 ? -28.058 -8.476 23.076 1.00 96.38 91 ILE A CA 1
ATOM 724 C C . ILE A 1 91 ? -26.680 -9.135 22.959 1.00 96.38 91 ILE A C 1
ATOM 726 O O . ILE A 1 91 ? -26.334 -9.953 23.816 1.00 96.38 91 ILE A O 1
ATOM 730 N N . SER A 1 92 ? -25.895 -8.836 21.918 1.00 92.50 92 SER A N 1
ATOM 731 C CA . SER A 1 92 ? -24.538 -9.396 21.807 1.00 92.50 92 SER A CA 1
ATOM 732 C C . SER A 1 92 ? -23.620 -8.830 22.898 1.00 92.50 92 SER A C 1
ATOM 734 O O . SER A 1 92 ? -23.893 -7.768 23.457 1.00 92.50 92 SER A O 1
ATOM 736 N N . SER A 1 93 ? -22.511 -9.504 23.220 1.00 90.31 93 SER A N 1
ATOM 737 C CA . SER A 1 93 ? -21.551 -8.942 24.183 1.00 90.31 93 SER A CA 1
ATOM 738 C C . SER A 1 93 ? -20.927 -7.626 23.701 1.00 90.31 93 SER A C 1
ATOM 740 O O . SER A 1 93 ? -20.609 -6.781 24.533 1.00 90.31 93 SER A O 1
ATOM 742 N N . SER A 1 94 ? -20.842 -7.402 22.383 1.00 85.44 94 SER A N 1
ATOM 743 C CA . SER A 1 94 ? -20.426 -6.118 21.801 1.00 85.44 94 SER A CA 1
ATOM 744 C C . SER A 1 94 ? -21.466 -5.022 22.048 1.00 85.44 94 SER A C 1
ATOM 746 O O . SER A 1 94 ? -21.135 -3.994 22.631 1.00 85.44 94 SER A O 1
ATOM 748 N N . ASP A 1 95 ? -22.733 -5.259 21.688 1.00 90.75 95 ASP A N 1
ATOM 749 C CA . ASP A 1 95 ? -23.809 -4.274 21.888 1.00 90.75 95 ASP A CA 1
ATOM 750 C C . ASP A 1 95 ? -23.981 -3.943 23.379 1.00 90.75 95 ASP A C 1
ATOM 752 O O . ASP A 1 95 ? -24.198 -2.793 23.758 1.00 90.75 95 ASP A O 1
ATOM 756 N N . MET A 1 96 ? -23.842 -4.950 24.249 1.00 95.00 96 MET A N 1
ATOM 757 C CA . MET A 1 96 ? -23.905 -4.755 25.694 1.00 95.00 96 MET A CA 1
ATOM 758 C C . MET A 1 96 ? -22.709 -3.957 26.227 1.00 95.00 96 MET A C 1
ATOM 760 O O . MET A 1 96 ? -22.878 -3.176 27.163 1.00 95.00 96 MET A O 1
ATOM 764 N N . ASN A 1 97 ? -21.517 -4.106 25.639 1.00 91.44 97 ASN A N 1
ATOM 765 C CA . ASN A 1 97 ? -20.353 -3.301 26.005 1.00 91.44 97 ASN A CA 1
ATOM 766 C C . ASN A 1 97 ? -20.581 -1.817 25.678 1.00 91.44 97 ASN A C 1
ATOM 768 O O . ASN A 1 97 ? -20.257 -0.960 26.499 1.00 91.44 97 ASN A O 1
ATOM 772 N N . ASP A 1 98 ? -21.210 -1.522 24.537 1.00 89.38 98 ASP A N 1
ATOM 773 C CA . ASP A 1 98 ? -21.577 -0.160 24.131 1.00 89.38 98 ASP A CA 1
ATOM 774 C C . ASP A 1 98 ? -22.698 0.429 25.004 1.00 89.38 98 ASP A C 1
ATOM 776 O O . ASP A 1 98 ? -22.694 1.622 25.316 1.00 89.38 98 ASP A O 1
ATOM 780 N N . ILE A 1 99 ? -23.668 -0.393 25.425 1.00 94.50 99 ILE A N 1
ATOM 781 C CA . ILE A 1 99 ? -24.704 0.009 26.390 1.00 94.50 99 ILE A CA 1
ATOM 782 C C . ILE A 1 99 ? -24.062 0.323 27.747 1.00 94.50 99 ILE A C 1
ATOM 784 O O . ILE A 1 99 ? -24.307 1.390 28.304 1.00 94.50 99 ILE A O 1
ATOM 788 N N . ALA A 1 100 ? -23.194 -0.553 28.257 1.00 93.81 100 ALA A N 1
ATOM 789 C CA . ALA A 1 100 ? -22.477 -0.343 29.513 1.00 93.81 100 ALA A CA 1
ATOM 790 C C . ALA A 1 100 ? -21.589 0.919 29.476 1.00 93.81 100 ALA A C 1
ATOM 792 O O . ALA A 1 100 ? -21.547 1.660 30.457 1.00 93.81 100 ALA A O 1
ATOM 793 N N . ALA A 1 101 ? -20.951 1.212 28.335 1.00 89.69 101 ALA A N 1
ATOM 794 C CA . ALA A 1 101 ? -20.204 2.451 28.116 1.00 89.69 101 ALA A CA 1
ATOM 795 C C . ALA A 1 101 ? -21.101 3.699 28.221 1.00 89.69 101 ALA A C 1
ATOM 797 O O . ALA A 1 101 ? -20.774 4.637 28.946 1.00 89.69 101 ALA A O 1
ATOM 798 N N . LYS A 1 102 ? -22.268 3.694 27.557 1.00 92.94 102 LYS A N 1
ATOM 799 C CA . LYS A 1 102 ? -23.266 4.785 27.634 1.00 92.94 102 LYS A CA 1
ATOM 800 C C . LYS A 1 102 ? -23.817 4.987 29.048 1.00 92.94 102 LYS A C 1
ATOM 802 O O . LYS A 1 102 ? -24.168 6.105 29.406 1.00 92.94 102 LYS A O 1
ATOM 807 N N . LEU A 1 103 ? -23.863 3.921 29.846 1.00 95.12 103 LEU A N 1
ATOM 808 C CA . LEU A 1 103 ? -24.247 3.940 31.259 1.00 95.12 103 LEU A CA 1
ATOM 809 C C . LEU A 1 103 ? -23.096 4.337 32.209 1.00 95.12 103 LEU A C 1
ATOM 811 O O . LEU A 1 103 ? -23.278 4.334 33.426 1.00 95.12 103 LEU A O 1
ATOM 815 N N . GLY A 1 104 ? -21.929 4.721 31.679 1.00 90.88 104 GLY A N 1
ATOM 816 C CA . GLY A 1 104 ? -20.804 5.252 32.453 1.00 90.88 104 GLY A CA 1
ATOM 817 C C . GLY A 1 104 ? -19.897 4.197 33.092 1.00 90.88 104 GLY A C 1
ATOM 818 O O . GLY A 1 104 ? -19.069 4.540 33.933 1.00 90.88 104 GLY A O 1
ATOM 819 N N . ILE A 1 105 ? -20.022 2.922 32.712 1.00 90.62 105 ILE A N 1
ATOM 820 C CA . ILE A 1 105 ? -19.138 1.856 33.199 1.00 90.62 105 ILE A CA 1
ATOM 821 C C . ILE A 1 105 ? -17.831 1.904 32.396 1.00 90.62 105 ILE A C 1
ATOM 823 O O . ILE A 1 105 ? -17.843 1.846 31.163 1.00 90.62 105 ILE A O 1
ATOM 827 N N . ALA A 1 106 ? -16.693 2.006 33.083 1.00 85.31 106 ALA A N 1
ATOM 828 C CA . ALA A 1 106 ? -15.376 2.021 32.447 1.00 85.31 106 ALA A CA 1
ATOM 829 C C . ALA A 1 106 ? -14.985 0.642 31.879 1.00 85.31 106 ALA A C 1
ATOM 831 O O . ALA A 1 106 ? -15.434 -0.399 32.364 1.00 85.31 106 ALA A O 1
ATOM 832 N N . SER A 1 107 ? -14.150 0.622 30.840 1.00 83.75 107 SER A N 1
ATOM 833 C CA . SER A 1 107 ? -13.715 -0.618 30.187 1.00 83.75 107 SER A CA 1
ATOM 834 C C . SER A 1 107 ? -12.862 -1.474 31.132 1.00 83.75 107 SER A C 1
ATOM 836 O O . SER A 1 107 ? -12.022 -0.955 31.861 1.00 83.75 107 SER A O 1
ATOM 838 N N . GLY A 1 108 ? -13.102 -2.787 31.153 1.00 81.75 108 GLY A N 1
ATOM 839 C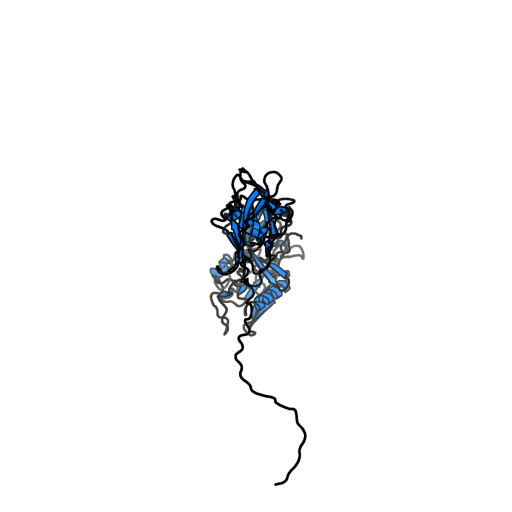 CA . GLY A 1 108 ? -12.510 -3.740 32.102 1.00 81.75 108 GLY A CA 1
ATOM 840 C C . GLY A 1 108 ? -13.097 -3.713 33.523 1.00 81.75 108 GLY A C 1
ATOM 841 O O . GLY A 1 108 ? -12.821 -4.620 34.308 1.00 81.75 108 GLY A O 1
ATOM 842 N N . TYR A 1 109 ? -13.925 -2.720 33.866 1.00 87.38 109 TYR A N 1
ATOM 843 C CA . TYR A 1 109 ? -14.535 -2.587 35.192 1.00 87.38 109 TYR A CA 1
ATOM 844 C C . TYR A 1 109 ? -15.918 -3.242 35.251 1.00 87.38 109 TYR A C 1
ATOM 846 O O . TYR A 1 109 ? -16.582 -3.461 34.235 1.00 87.38 109 TYR A O 1
ATOM 854 N N . THR A 1 110 ? -16.359 -3.559 36.471 1.00 93.56 110 THR A N 1
ATOM 855 C CA . THR A 1 110 ? -17.697 -4.105 36.734 1.00 93.56 110 THR A CA 1
ATOM 856 C C . THR A 1 110 ? -18.613 -3.015 37.274 1.00 93.56 110 THR A C 1
ATOM 858 O O . THR A 1 110 ? -18.303 -2.410 38.297 1.00 93.56 110 THR A O 1
ATOM 861 N N . GLY A 1 111 ? -19.752 -2.790 36.619 1.00 94.88 111 GLY A N 1
ATOM 862 C CA . GLY A 1 111 ? -20.789 -1.862 37.077 1.00 94.88 111 GLY A CA 1
ATOM 863 C C . GLY A 1 111 ? -22.145 -2.545 37.236 1.00 94.88 111 GLY A C 1
ATOM 864 O O . GLY A 1 111 ? -22.398 -3.586 36.630 1.00 94.88 111 GLY A O 1
ATOM 865 N N . LYS A 1 112 ? -23.022 -1.964 38.061 1.00 97.50 112 LYS A N 1
ATOM 866 C CA . LYS A 1 112 ? -24.414 -2.412 38.190 1.00 97.50 112 LYS A CA 1
ATOM 867 C C . LYS A 1 112 ? -25.272 -1.741 37.116 1.00 97.50 112 LYS A C 1
ATOM 869 O O . LYS A 1 112 ? -25.196 -0.530 36.935 1.00 97.50 112 LYS A O 1
ATOM 874 N N . ILE A 1 113 ? -26.092 -2.533 36.434 1.00 98.12 113 ILE A N 1
ATOM 875 C CA . ILE A 1 113 ? -27.109 -2.077 35.484 1.00 98.12 113 ILE A CA 1
ATOM 876 C C . ILE A 1 113 ? -28.468 -2.548 35.993 1.00 98.12 113 ILE A C 1
ATOM 878 O O . ILE A 1 113 ? -28.623 -3.710 36.366 1.00 98.12 113 ILE A O 1
ATOM 882 N N . TYR A 1 114 ? -29.447 -1.653 35.986 1.00 98.06 114 TYR A N 1
ATOM 883 C CA . TYR A 1 114 ? -30.853 -1.944 36.233 1.00 98.06 114 TYR A CA 1
ATOM 884 C C . TYR A 1 114 ? -31.584 -2.087 34.902 1.00 98.06 114 TYR A C 1
ATOM 886 O O . TYR A 1 114 ? -31.260 -1.392 33.939 1.00 98.06 114 TYR A O 1
ATOM 894 N N . TRP A 1 115 ? -32.557 -2.990 34.826 1.00 97.75 115 TRP A N 1
ATOM 895 C CA . TRP A 1 115 ? -33.349 -3.212 33.627 1.00 97.75 115 TRP A CA 1
ATOM 896 C C . TRP A 1 115 ? -34.818 -3.493 33.932 1.00 97.75 115 TRP A C 1
ATOM 898 O O . TRP A 1 115 ? -35.171 -4.073 34.961 1.00 97.75 115 TRP A O 1
ATOM 908 N N . THR A 1 116 ? -35.674 -3.093 32.995 1.00 96.44 116 THR A N 1
ATOM 909 C CA . THR A 1 116 ? -37.103 -3.421 32.985 1.00 96.44 116 THR A CA 1
ATOM 910 C C . THR A 1 116 ? -37.646 -3.413 31.554 1.00 96.44 116 THR A C 1
ATOM 912 O O . THR A 1 116 ? -36.934 -3.067 30.608 1.00 96.44 116 THR A O 1
ATOM 915 N N . VAL A 1 117 ? -38.908 -3.803 31.379 1.00 94.81 117 VAL A N 1
ATOM 916 C CA . VAL A 1 117 ? -39.574 -3.889 30.075 1.00 94.81 117 VAL A CA 1
ATOM 917 C C . VAL A 1 117 ? -40.852 -3.062 30.082 1.00 94.81 117 VAL A C 1
ATOM 919 O O . VAL A 1 117 ? -41.720 -3.244 30.934 1.00 94.81 117 VAL A O 1
ATOM 922 N N . GLN A 1 118 ? -40.991 -2.189 29.088 1.00 91.50 118 GLN A N 1
ATOM 923 C CA . GLN A 1 118 ? -42.208 -1.420 28.844 1.00 91.50 118 GLN A CA 1
ATOM 924 C C . GLN A 1 118 ? -42.826 -1.793 27.498 1.00 91.50 118 GLN A C 1
ATOM 926 O O . GLN A 1 118 ? -42.132 -2.178 26.554 1.00 91.50 118 GLN A O 1
ATOM 931 N N . SER A 1 119 ? -44.140 -1.660 27.386 1.00 87.75 119 SER A N 1
ATOM 932 C CA . SER A 1 119 ? -44.841 -1.741 26.107 1.00 87.75 119 SER A CA 1
ATOM 933 C C . SER A 1 119 ? -44.573 -0.508 25.240 1.00 87.75 119 SER A C 1
ATOM 935 O O . SER A 1 119 ? -44.416 0.607 25.734 1.00 87.75 119 SER A O 1
ATOM 937 N N . GLY A 1 120 ? -44.592 -0.677 23.915 1.00 78.31 120 GLY A N 1
ATOM 938 C CA . GLY A 1 120 ? -44.439 0.434 22.967 1.00 78.31 120 GLY A CA 1
ATOM 939 C C . GLY A 1 120 ? -45.591 1.453 22.984 1.00 78.31 120 GLY A C 1
ATOM 940 O O . GLY A 1 120 ? -45.467 2.517 22.378 1.00 78.31 120 GLY A O 1
ATOM 941 N N . LYS A 1 121 ? -46.709 1.145 23.657 1.00 80.62 121 LYS A N 1
ATOM 942 C CA . LYS A 1 121 ? -47.854 2.042 23.879 1.00 80.62 121 LYS A CA 1
ATOM 943 C C . LYS A 1 121 ? -48.122 2.167 25.379 1.00 80.62 121 LYS A C 1
ATOM 945 O O . LYS A 1 121 ? -48.103 1.166 26.090 1.00 80.62 121 LYS A O 1
ATOM 950 N N . SER A 1 122 ? -48.452 3.369 25.847 1.00 75.00 122 SER A N 1
ATOM 951 C CA . SER A 1 122 ? -48.767 3.644 27.261 1.00 75.00 122 SER A CA 1
ATOM 952 C C . SER A 1 122 ? -50.089 3.036 27.751 1.00 75.00 122 SER A C 1
ATOM 954 O O . SER A 1 122 ? -50.332 2.989 28.950 1.00 75.00 122 SER A O 1
ATOM 956 N N . SER A 1 123 ? -50.948 2.569 26.839 1.00 75.88 123 SER A N 1
ATOM 957 C CA . SER A 1 123 ? -52.208 1.874 27.140 1.00 75.88 123 SER A CA 1
ATOM 958 C C . SER A 1 123 ? -52.079 0.345 27.222 1.00 75.88 123 SER A C 1
ATOM 960 O O . SER A 1 123 ? -53.086 -0.348 27.361 1.00 75.88 123 SER A O 1
ATOM 962 N N . GLN A 1 124 ? -50.865 -0.187 27.076 1.00 82.81 124 GLN A N 1
ATOM 963 C CA . GLN A 1 124 ? -50.535 -1.611 27.167 1.00 82.81 124 GLN A CA 1
ATOM 964 C C . GLN A 1 124 ? -49.828 -1.905 28.510 1.00 82.81 124 GLN A C 1
ATOM 966 O O . GLN A 1 124 ? -49.292 -0.984 29.129 1.00 82.81 124 GLN A O 1
ATOM 971 N N . PRO A 1 125 ? -49.826 -3.165 28.987 1.00 82.19 125 PRO A N 1
ATOM 972 C CA . PRO A 1 125 ? -49.135 -3.528 30.221 1.00 82.19 125 PRO A CA 1
ATOM 973 C C . PRO A 1 125 ? -47.617 -3.362 30.087 1.00 82.19 125 PRO A C 1
ATOM 975 O O . PRO A 1 125 ? -47.031 -3.673 29.052 1.00 82.19 125 PRO A O 1
ATOM 978 N N . SER A 1 126 ? -46.989 -2.907 31.168 1.00 87.38 126 SER A N 1
ATOM 979 C CA . SER A 1 126 ? -45.535 -2.815 31.349 1.00 87.38 126 SER A CA 1
ATOM 980 C C . SER A 1 126 ? -45.124 -3.596 32.606 1.00 87.38 126 SER A C 1
ATOM 982 O O . SER A 1 126 ? -45.986 -4.020 33.376 1.00 87.38 126 SER A O 1
ATOM 984 N N . SER A 1 127 ? -43.829 -3.823 32.813 1.00 88.88 127 SER A N 1
ATOM 985 C CA . SER A 1 127 ? -43.313 -4.373 34.073 1.00 88.88 127 SER A CA 1
ATOM 986 C C . SER A 1 127 ? -43.250 -3.281 35.144 1.00 88.88 127 SER A C 1
ATOM 988 O O . SER A 1 127 ? -42.735 -2.195 34.872 1.00 88.88 127 SER A O 1
ATOM 990 N N . ALA A 1 128 ? -43.725 -3.572 36.359 1.00 87.00 128 ALA A N 1
ATOM 991 C CA . ALA A 1 128 ? -43.382 -2.795 37.556 1.00 87.00 128 ALA A CA 1
ATOM 992 C C . ALA A 1 128 ? -42.123 -3.341 38.260 1.00 87.00 128 ALA A C 1
ATOM 994 O O . ALA A 1 128 ? -41.495 -2.636 39.047 1.00 87.00 128 ALA A O 1
ATOM 995 N N . GLU A 1 129 ? -41.723 -4.582 37.958 1.00 93.81 129 GLU A N 1
ATOM 996 C CA . GLU A 1 129 ? -40.462 -5.154 38.424 1.00 93.81 129 GLU A CA 1
ATOM 997 C C . GLU A 1 129 ? -39.283 -4.463 37.717 1.00 93.81 129 GLU A C 1
ATOM 999 O O . GLU A 1 129 ? -39.276 -4.303 36.491 1.00 93.81 129 GLU A O 1
ATOM 1004 N N . ILE A 1 130 ? -38.269 -4.085 38.493 1.00 96.19 130 ILE A N 1
ATOM 1005 C CA . ILE A 1 130 ? -36.963 -3.618 38.021 1.00 96.19 130 ILE A CA 1
ATOM 1006 C C . ILE A 1 130 ? -35.935 -4.601 38.573 1.00 96.19 130 ILE A C 1
ATOM 1008 O O . ILE A 1 130 ? -35.966 -4.929 39.759 1.00 96.19 130 ILE A O 1
ATOM 1012 N N . ARG A 1 131 ? -35.035 -5.093 37.718 1.00 97.31 131 ARG A N 1
ATOM 1013 C CA . ARG A 1 131 ? -33.983 -6.036 38.113 1.00 97.31 131 ARG A CA 1
ATOM 1014 C C . ARG A 1 131 ? -32.597 -5.470 37.901 1.00 97.31 131 ARG A C 1
ATOM 1016 O O . ARG A 1 131 ? -32.357 -4.766 36.931 1.00 97.31 131 ARG A O 1
ATOM 1023 N N . SER A 1 132 ? -31.661 -5.854 38.754 1.00 97.25 132 SER A N 1
ATOM 1024 C CA . SER A 1 132 ? -30.237 -5.569 38.596 1.00 97.25 132 SER A CA 1
ATOM 1025 C C . SER A 1 132 ? -29.486 -6.716 37.908 1.00 97.25 132 SER A C 1
ATOM 1027 O O . SER A 1 132 ? -29.867 -7.886 37.994 1.00 97.25 132 SER A O 1
ATOM 1029 N N . LEU A 1 133 ? -28.359 -6.381 37.285 1.00 97.62 133 LEU A N 1
ATOM 1030 C CA . LEU A 1 133 ? -27.256 -7.287 36.979 1.00 97.62 133 LEU A CA 1
ATOM 1031 C C . LEU A 1 133 ? -25.918 -6.551 37.152 1.00 97.62 133 LEU A C 1
ATOM 1033 O O . LEU A 1 133 ? -25.840 -5.337 36.964 1.00 97.62 133 LEU A O 1
ATOM 1037 N N . MET A 1 134 ? -24.863 -7.280 37.508 1.00 97.81 134 MET A N 1
ATOM 1038 C CA . MET A 1 134 ? -23.486 -6.783 37.489 1.00 97.81 134 MET A CA 1
ATOM 1039 C C . MET A 1 134 ? -22.865 -7.147 36.139 1.00 97.81 134 MET A C 1
ATOM 1041 O O . MET A 1 134 ? -22.907 -8.309 35.737 1.00 97.81 134 MET A O 1
ATOM 1045 N N . VAL A 1 135 ? -22.297 -6.172 35.433 1.00 96.75 135 VAL A N 1
ATOM 1046 C CA . VAL A 1 135 ? -21.684 -6.367 34.112 1.00 96.75 135 VAL A CA 1
ATOM 1047 C C . VAL A 1 135 ? -20.230 -5.935 34.157 1.00 96.75 135 VAL A C 1
ATOM 1049 O O . VAL A 1 135 ? -19.945 -4.756 34.368 1.00 96.75 135 VAL A O 1
ATOM 1052 N N . THR A 1 136 ? -19.317 -6.882 33.938 1.00 93.31 136 THR A N 1
ATOM 1053 C CA . THR A 1 136 ? -17.901 -6.597 33.676 1.00 93.31 136 THR A CA 1
ATOM 1054 C C . THR A 1 136 ? -17.748 -6.271 32.197 1.00 93.31 136 THR A C 1
ATOM 1056 O O . THR A 1 136 ? -18.014 -7.125 31.347 1.00 93.31 136 THR A O 1
ATOM 1059 N N . ARG A 1 137 ? -17.365 -5.028 31.879 1.00 89.62 137 ARG A N 1
ATOM 1060 C CA . ARG A 1 137 ? -17.117 -4.609 30.493 1.00 89.62 137 ARG A CA 1
ATOM 1061 C C . ARG A 1 137 ? -15.928 -5.352 29.894 1.00 89.62 137 ARG A C 1
ATOM 1063 O O . ARG A 1 137 ? -15.024 -5.783 30.609 1.00 89.62 137 ARG A O 1
ATOM 1070 N N . LEU A 1 138 ? -15.903 -5.414 28.562 1.00 81.81 138 LEU A N 1
ATOM 1071 C CA . LEU A 1 138 ? -14.694 -5.792 27.837 1.00 81.81 138 LEU A CA 1
ATOM 1072 C C . LEU A 1 138 ? -13.551 -4.851 28.238 1.00 81.81 138 LEU A C 1
ATOM 1074 O O . LEU A 1 138 ? -13.779 -3.682 28.564 1.00 81.81 138 LEU A O 1
ATOM 1078 N N . MET A 1 139 ? -12.325 -5.367 28.206 1.00 78.56 139 MET A N 1
ATOM 1079 C CA . MET A 1 139 ? -11.119 -4.558 28.377 1.00 78.56 139 MET A CA 1
ATOM 1080 C C . MET A 1 139 ? -11.077 -3.433 27.326 1.00 78.56 139 MET A C 1
ATOM 1082 O O . MET A 1 139 ? -11.739 -3.517 26.288 1.00 78.56 139 MET A O 1
ATOM 1086 N N . ALA A 1 140 ? -10.357 -2.352 27.631 1.00 77.88 140 ALA A N 1
ATOM 1087 C CA . ALA A 1 140 ? -10.343 -1.137 26.818 1.00 77.88 140 ALA A CA 1
ATOM 1088 C C . ALA A 1 140 ? -10.030 -1.426 25.336 1.00 77.88 140 ALA A C 1
ATOM 1090 O O . ALA A 1 140 ? -9.086 -2.140 25.018 1.00 77.88 140 ALA A O 1
ATOM 1091 N N . GLN A 1 141 ? -10.852 -0.924 24.416 1.00 81.69 141 GLN A N 1
ATOM 1092 C CA . GLN A 1 141 ? -10.737 -1.284 23.003 1.00 81.69 141 GLN A CA 1
ATOM 1093 C C . GLN A 1 141 ? -9.761 -0.372 22.236 1.00 81.69 141 GLN A C 1
ATOM 1095 O O . GLN A 1 141 ? -9.702 0.831 22.499 1.00 81.69 141 GLN A O 1
ATOM 1100 N N . PRO A 1 142 ? -9.033 -0.906 21.240 1.00 90.00 142 PRO A N 1
ATOM 1101 C CA . PRO A 1 142 ? -8.452 -0.114 20.160 1.00 90.00 142 PRO A CA 1
ATOM 1102 C C . PRO A 1 142 ? -9.517 0.767 19.475 1.00 90.00 142 PRO A C 1
ATOM 1104 O O . PRO A 1 142 ? -10.698 0.428 19.470 1.00 90.00 142 PRO A O 1
ATOM 1107 N N . LEU A 1 143 ? -9.111 1.905 18.904 1.00 91.69 143 LEU A N 1
ATOM 1108 C CA . LEU A 1 143 ? -9.999 2.898 18.276 1.00 91.69 143 LEU A CA 1
ATOM 1109 C C . LEU A 1 143 ? -9.516 3.314 16.878 1.00 91.69 143 LEU A C 1
ATOM 1111 O O . LEU A 1 143 ? -10.288 3.271 15.920 1.00 91.69 143 LEU A O 1
ATOM 1115 N N . THR A 1 144 ? -8.245 3.707 16.740 1.00 94.56 144 THR A N 1
ATOM 1116 C CA . THR A 1 144 ? -7.636 4.089 15.450 1.00 94.56 144 THR A CA 1
ATOM 1117 C C . THR A 1 144 ? -6.276 3.413 15.280 1.00 94.56 144 THR A C 1
ATOM 1119 O O . THR A 1 144 ? -5.575 3.322 16.282 1.00 94.56 144 THR A O 1
ATOM 1122 N N . PRO A 1 145 ? -5.868 2.983 14.069 1.00 96.19 145 PRO A N 1
ATOM 1123 C CA . PRO A 1 145 ? -6.687 2.871 12.862 1.00 96.19 145 PRO A CA 1
ATOM 1124 C C . PRO A 1 145 ? -7.824 1.857 13.060 1.00 96.19 145 PRO A C 1
ATOM 1126 O O . PRO A 1 145 ? -7.666 0.854 13.757 1.00 96.19 145 PRO A O 1
ATOM 1129 N N . ALA A 1 146 ? -8.987 2.136 12.468 1.00 92.19 146 ALA A N 1
ATOM 1130 C CA . ALA A 1 146 ? -10.164 1.289 12.636 1.00 92.19 146 ALA A CA 1
ATOM 1131 C C . ALA A 1 146 ? -9.914 -0.125 12.086 1.00 92.19 146 ALA A C 1
ATOM 1133 O O . ALA A 1 146 ? -9.156 -0.303 11.126 1.00 92.19 146 ALA A O 1
ATOM 1134 N N . LYS A 1 147 ? -10.570 -1.134 12.663 1.00 91.00 147 LYS A N 1
ATOM 1135 C CA . LYS A 1 147 ? -10.464 -2.513 12.176 1.00 91.00 147 LYS A CA 1
ATOM 1136 C C . LYS A 1 147 ? -10.836 -2.589 10.691 1.00 91.00 147 LYS A C 1
ATOM 1138 O O . LYS A 1 147 ? -11.830 -2.015 10.260 1.00 91.00 147 LYS A O 1
ATOM 1143 N N . ASP A 1 148 ? -10.016 -3.305 9.932 1.00 94.50 148 ASP A N 1
ATOM 1144 C CA . ASP A 1 148 ? -10.091 -3.499 8.482 1.00 94.50 148 ASP A CA 1
ATOM 1145 C C . ASP A 1 148 ? -9.849 -2.240 7.621 1.00 94.50 148 ASP A C 1
ATOM 1147 O O . ASP A 1 148 ? -10.055 -2.271 6.406 1.00 94.50 148 ASP A O 1
ATOM 1151 N N . THR A 1 149 ? -9.308 -1.163 8.210 1.00 96.50 149 THR A N 1
ATOM 1152 C CA . THR A 1 149 ? -8.778 -0.008 7.457 1.00 96.50 149 THR A CA 1
ATOM 1153 C C . THR A 1 149 ? -7.688 -0.449 6.477 1.00 96.50 149 THR A C 1
ATOM 1155 O O . THR A 1 149 ? -6.911 -1.365 6.752 1.00 96.50 149 THR A O 1
ATOM 1158 N N . THR A 1 150 ? -7.600 0.234 5.335 1.00 97.81 150 THR A N 1
ATOM 1159 C CA . THR A 1 150 ? -6.463 0.142 4.412 1.00 97.81 150 THR A CA 1
ATOM 1160 C C . THR A 1 150 ? -5.657 1.433 4.480 1.00 97.81 150 THR A C 1
ATOM 1162 O O . THR A 1 150 ? -6.224 2.515 4.353 1.00 97.81 150 THR A O 1
ATOM 1165 N N . LEU A 1 151 ? -4.351 1.301 4.689 1.00 97.38 151 LEU A N 1
ATOM 1166 C CA . LEU A 1 151 ? -3.364 2.372 4.655 1.00 97.38 151 LEU A CA 1
ATOM 1167 C C . LEU A 1 151 ? -2.500 2.190 3.404 1.00 97.38 151 LEU A C 1
ATOM 1169 O O . LEU A 1 151 ? -2.060 1.077 3.108 1.00 97.38 151 LEU A O 1
ATOM 1173 N N . GLU A 1 152 ? -2.255 3.278 2.685 1.00 96.25 152 GLU A N 1
ATOM 1174 C CA . GLU A 1 152 ? -1.380 3.323 1.516 1.00 96.25 152 GLU A CA 1
ATOM 1175 C C . GLU A 1 152 ? -0.377 4.456 1.728 1.00 96.25 152 GLU A C 1
ATOM 1177 O O . GLU A 1 152 ? -0.775 5.604 1.930 1.00 96.25 152 GLU A O 1
ATOM 1182 N N . LEU A 1 153 ? 0.912 4.112 1.778 1.00 97.00 153 LEU A N 1
ATOM 1183 C CA . LEU A 1 153 ? 1.966 5.065 2.118 1.00 97.00 153 LEU A CA 1
ATOM 1184 C C . LEU A 1 153 ? 2.331 5.927 0.905 1.00 97.00 153 LEU A C 1
ATOM 1186 O O . LEU A 1 153 ? 2.684 5.407 -0.157 1.00 97.00 153 LEU A O 1
ATOM 1190 N N . ASP A 1 154 ? 2.296 7.244 1.093 1.00 94.31 154 ASP A N 1
ATOM 1191 C CA . ASP A 1 154 ? 2.760 8.214 0.104 1.00 94.31 154 ASP A CA 1
ATOM 1192 C C . ASP A 1 154 ? 4.237 8.547 0.339 1.00 94.31 154 ASP A C 1
ATOM 1194 O O . ASP A 1 154 ? 4.628 9.017 1.408 1.00 94.31 154 ASP A O 1
ATOM 1198 N N . TYR A 1 155 ? 5.054 8.316 -0.687 1.00 92.50 155 TYR A N 1
ATOM 1199 C CA . TYR A 1 155 ? 6.491 8.553 -0.640 1.00 92.50 155 TYR A CA 1
ATOM 1200 C C . TYR A 1 155 ? 6.850 10.054 -0.687 1.00 92.50 155 TYR A C 1
ATOM 1202 O O . TYR A 1 155 ? 7.954 10.424 -0.291 1.00 92.50 155 TYR A O 1
ATOM 1210 N N . GLU A 1 156 ? 5.940 10.922 -1.151 1.00 93.38 156 GLU A N 1
ATOM 1211 C CA . GLU A 1 156 ? 6.128 12.383 -1.139 1.00 93.38 156 GLU A CA 1
ATOM 1212 C C . GLU A 1 156 ? 5.814 12.989 0.247 1.00 93.38 156 GLU A C 1
ATOM 1214 O O . GLU A 1 156 ? 6.149 14.144 0.506 1.00 93.38 156 GLU A O 1
ATOM 1219 N N . ALA A 1 157 ? 5.224 12.204 1.160 1.00 95.56 157 ALA A N 1
ATOM 1220 C CA . ALA A 1 157 ? 4.735 12.649 2.464 1.00 95.56 157 ALA A CA 1
ATOM 1221 C C . ALA A 1 157 ? 5.151 11.700 3.612 1.00 95.56 157 ALA A C 1
ATOM 1223 O O . ALA A 1 157 ? 4.340 11.357 4.473 1.00 95.56 157 ALA A O 1
ATOM 1224 N N . MET A 1 158 ? 6.422 11.278 3.640 1.00 95.19 158 MET A N 1
ATOM 1225 C C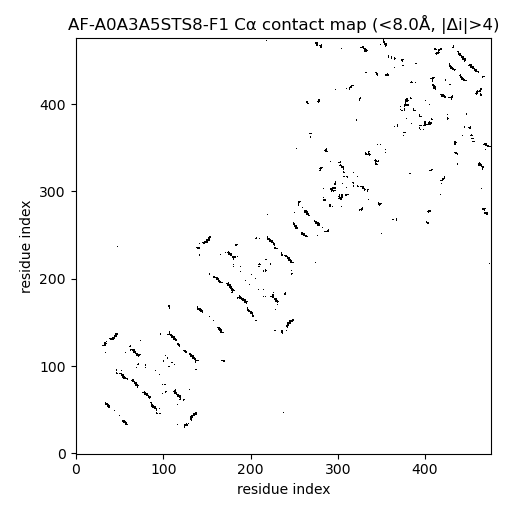A . MET A 1 158 ? 6.948 10.268 4.582 1.00 95.19 158 MET A CA 1
ATOM 1226 C C . MET A 1 158 ? 6.859 10.639 6.075 1.00 95.19 158 MET A C 1
ATOM 1228 O O . MET A 1 158 ? 6.845 9.747 6.926 1.00 95.19 158 MET A O 1
ATOM 1232 N N . ASP A 1 159 ? 6.735 11.930 6.390 1.00 97.31 159 ASP A N 1
ATOM 1233 C CA . ASP A 1 159 ? 6.506 12.438 7.750 1.00 97.31 159 ASP A CA 1
ATOM 1234 C C . ASP A 1 159 ? 5.028 12.348 8.192 1.00 97.31 159 ASP A C 1
ATOM 1236 O O . ASP A 1 159 ? 4.696 12.702 9.321 1.00 97.31 159 ASP A O 1
ATOM 1240 N N . THR A 1 160 ? 4.115 11.881 7.327 1.00 97.94 160 THR A N 1
ATOM 1241 C CA . THR A 1 160 ? 2.686 11.753 7.658 1.00 97.94 160 THR A CA 1
ATOM 1242 C C . THR A 1 160 ? 2.476 10.748 8.785 1.00 97.94 160 THR A C 1
ATOM 1244 O O . THR A 1 160 ? 2.891 9.594 8.693 1.00 97.94 160 THR A O 1
ATOM 1247 N N . GLU A 1 161 ? 1.784 11.176 9.837 1.00 97.88 161 GLU A N 1
ATOM 1248 C CA . GLU A 1 161 ? 1.502 10.372 11.023 1.00 97.88 161 GLU A CA 1
ATOM 1249 C C . GLU A 1 161 ? 0.211 9.546 10.896 1.00 97.88 161 GLU A C 1
ATOM 1251 O O . GLU A 1 161 ? -0.878 10.074 10.658 1.00 97.88 161 GLU A O 1
ATOM 1256 N N . VAL A 1 162 ? 0.306 8.243 11.169 1.00 97.94 162 VAL A N 1
ATOM 1257 C CA . VAL A 1 162 ? -0.845 7.372 11.436 1.00 97.94 162 V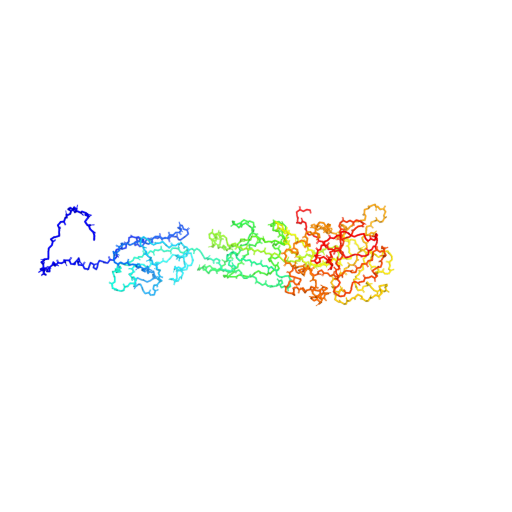AL A CA 1
ATOM 1258 C C . VAL A 1 162 ? -1.051 7.274 12.942 1.00 97.94 162 VAL A C 1
ATOM 1260 O O . VAL A 1 162 ? -0.227 6.711 13.663 1.00 97.94 162 VAL A O 1
ATOM 1263 N N . LYS A 1 163 ? -2.181 7.800 13.424 1.00 97.81 163 LYS A N 1
ATOM 1264 C CA . LYS A 1 163 ? -2.538 7.763 14.845 1.00 97.81 163 LYS A CA 1
ATOM 1265 C C . LYS A 1 163 ? -3.017 6.374 15.277 1.00 97.81 163 LYS A C 1
ATOM 1267 O O . LYS A 1 163 ? -4.098 5.934 14.872 1.00 97.81 163 LYS A O 1
ATOM 1272 N N . PHE A 1 164 ? -2.290 5.764 16.207 1.00 97.44 164 PHE A N 1
ATOM 1273 C CA . PHE A 1 164 ? -2.721 4.594 16.967 1.00 97.44 164 PHE A CA 1
ATOM 1274 C C . PHE A 1 164 ? -3.353 5.056 18.287 1.00 97.44 164 PHE A C 1
ATOM 1276 O O . PHE A 1 164 ? -2.724 5.803 19.031 1.00 97.44 164 PHE A O 1
ATOM 1283 N N . SER A 1 165 ? -4.604 4.691 18.580 1.00 95.94 165 SER A N 1
ATOM 1284 C CA . SER A 1 165 ? -5.295 5.126 19.808 1.00 95.94 165 SER A CA 1
ATOM 1285 C C . SER A 1 165 ? -6.319 4.131 20.334 1.00 95.94 165 SER A C 1
ATOM 1287 O O . SER A 1 165 ? -6.855 3.338 19.564 1.00 95.94 165 SER A O 1
ATOM 1289 N N . TRP A 1 166 ? -6.579 4.169 21.639 1.00 92.88 166 TRP A N 1
ATOM 1290 C CA . TRP A 1 166 ? -7.399 3.205 22.378 1.00 92.88 166 TRP A CA 1
ATOM 1291 C C . TRP A 1 166 ? -8.239 3.880 23.474 1.00 92.88 166 TRP A C 1
ATOM 1293 O O . TRP A 1 166 ? -8.012 5.036 23.830 1.00 92.88 166 TRP A O 1
ATOM 1303 N N . GLU A 1 167 ? -9.239 3.173 24.005 1.00 88.00 167 GLU A N 1
ATOM 1304 C CA . GLU A 1 167 ? -9.965 3.606 25.204 1.00 88.00 167 GLU A CA 1
ATOM 1305 C C . GLU A 1 167 ? -9.004 3.700 26.414 1.00 88.00 167 GLU A C 1
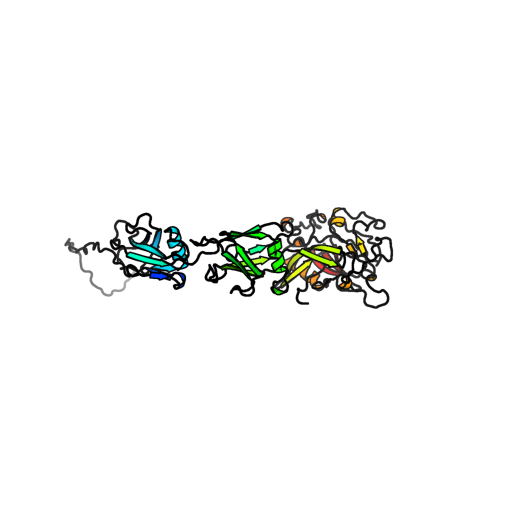ATOM 1307 O O . GLU A 1 167 ? -8.113 2.858 26.556 1.00 88.00 167 GLU A O 1
ATOM 1312 N N . PRO A 1 168 ? -9.175 4.676 27.326 1.00 84.44 168 PRO A N 1
ATOM 1313 C CA . PRO A 1 168 ? -8.460 4.679 28.599 1.00 84.44 168 PRO A CA 1
ATOM 1314 C C . PRO A 1 168 ? -8.881 3.496 29.472 1.00 84.44 168 PRO A C 1
ATOM 1316 O O . PRO A 1 168 ? -10.072 3.208 29.617 1.00 84.44 168 PRO A O 1
ATOM 1319 N N . MET A 1 169 ? -7.906 2.871 30.127 1.00 79.69 169 MET A N 1
ATOM 1320 C CA . MET A 1 169 ? -8.154 2.006 31.274 1.00 79.69 169 MET A CA 1
ATOM 1321 C C . MET A 1 169 ? -7.966 2.834 32.556 1.00 79.69 169 MET A C 1
ATOM 1323 O O . MET A 1 169 ? -6.955 3.531 32.673 1.00 79.69 169 MET A O 1
ATOM 1327 N N . PRO A 1 170 ? -8.914 2.815 33.513 1.00 74.88 170 PRO A N 1
ATOM 1328 C CA . PRO A 1 170 ? -8.711 3.472 34.801 1.00 74.88 170 PRO A CA 1
ATOM 1329 C C . PRO A 1 170 ? -7.479 2.919 35.525 1.00 74.88 170 PRO A C 1
ATOM 1331 O O . PRO A 1 170 ? -7.109 1.758 35.336 1.00 74.88 170 PRO A O 1
ATOM 1334 N N . ASP A 1 171 ? -6.852 3.764 36.341 1.00 79.88 171 ASP A N 1
ATOM 1335 C CA . ASP A 1 171 ? -5.653 3.454 37.132 1.00 79.88 171 ASP A CA 1
ATOM 1336 C C . ASP A 1 171 ? -4.444 2.953 36.304 1.00 79.88 171 ASP A C 1
ATOM 1338 O O . ASP A 1 171 ? -3.538 2.315 36.835 1.00 79.88 171 ASP A O 1
ATOM 1342 N N . THR A 1 172 ? -4.414 3.249 34.994 1.00 83.31 172 THR A N 1
ATOM 1343 C CA . THR A 1 172 ? -3.354 2.832 34.058 1.00 83.31 172 THR A CA 1
ATOM 1344 C C . THR A 1 172 ? -2.735 4.028 33.333 1.00 83.31 172 THR A C 1
ATOM 1346 O O . THR A 1 172 ? -3.377 4.659 32.488 1.00 83.31 172 THR A O 1
ATOM 1349 N N . GLU A 1 173 ? -1.462 4.301 33.632 1.00 82.50 173 GLU A N 1
ATOM 1350 C CA . GLU A 1 173 ? -0.693 5.428 33.075 1.00 82.50 173 GLU A CA 1
ATOM 1351 C C . GLU A 1 173 ? 0.272 5.024 31.945 1.00 82.50 173 GLU A C 1
ATOM 1353 O O . GLU A 1 173 ? 0.631 5.868 31.132 1.00 82.50 173 GLU A O 1
ATOM 1358 N N . SER A 1 174 ? 0.655 3.745 31.846 1.00 89.62 174 SER A N 1
ATOM 1359 C CA . SER A 1 174 ? 1.528 3.229 30.781 1.00 89.62 174 SER A CA 1
ATOM 1360 C C . SER A 1 174 ? 0.915 2.014 30.080 1.00 89.62 174 SER A C 1
ATOM 1362 O O . SER A 1 174 ? 0.254 1.171 30.692 1.00 89.62 174 SER A O 1
ATOM 1364 N N . TYR A 1 175 ? 1.140 1.955 28.772 1.00 93.44 175 TYR A N 1
ATOM 1365 C CA . TYR A 1 175 ? 0.616 0.983 27.823 1.00 93.44 175 TYR A CA 1
ATOM 1366 C C . TYR A 1 175 ? 1.754 0.530 26.903 1.00 93.44 175 TYR A C 1
ATOM 1368 O O . TYR A 1 175 ? 2.681 1.297 26.660 1.00 93.44 175 TYR A O 1
ATOM 1376 N N . GLN A 1 176 ? 1.673 -0.665 26.316 1.00 94.88 176 GLN A N 1
ATOM 1377 C CA . GLN A 1 176 ? 2.585 -1.057 25.233 1.00 94.88 176 GLN A CA 1
ATOM 1378 C C . GLN A 1 176 ? 1.808 -1.320 23.941 1.00 94.88 176 GLN A C 1
ATOM 1380 O O . GLN A 1 176 ? 0.929 -2.185 23.909 1.00 94.88 176 GLN A O 1
ATOM 1385 N N . LEU A 1 177 ? 2.122 -0.571 22.880 1.00 96.75 177 LEU A N 1
ATOM 1386 C CA . LEU A 1 177 ? 1.584 -0.777 21.535 1.00 96.75 177 LEU A CA 1
ATOM 1387 C C . LEU A 1 177 ? 2.312 -1.949 20.873 1.00 96.75 177 LEU A C 1
ATOM 1389 O O . LEU A 1 177 ? 3.536 -1.930 20.758 1.00 96.75 177 LEU A O 1
ATOM 1393 N N . LEU A 1 178 ? 1.536 -2.916 20.383 1.00 97.44 178 LEU A N 1
ATOM 1394 C CA . LEU A 1 178 ? 2.005 -4.048 19.594 1.00 97.44 178 LEU A CA 1
ATOM 1395 C C . LEU A 1 178 ? 1.504 -3.949 18.152 1.00 97.44 178 LEU A C 1
ATOM 1397 O O . LEU A 1 178 ? 0.302 -3.782 17.935 1.00 97.44 178 LEU A O 1
ATOM 1401 N N . ILE A 1 179 ? 2.395 -4.138 17.175 1.00 97.69 179 ILE A N 1
ATOM 1402 C CA . ILE A 1 179 ? 2.053 -4.381 15.762 1.00 97.69 179 ILE A CA 1
ATOM 1403 C C . ILE A 1 179 ? 2.827 -5.608 15.274 1.00 97.69 179 ILE A C 1
ATOM 1405 O O . ILE A 1 179 ? 4.031 -5.693 15.487 1.00 97.69 179 ILE A O 1
ATOM 1409 N N . SER A 1 180 ? 2.161 -6.549 14.602 1.00 96.75 180 SER A N 1
ATOM 1410 C CA . SER A 1 180 ? 2.764 -7.764 14.036 1.00 96.75 180 SER A CA 1
ATOM 1411 C C . SER A 1 180 ? 2.131 -8.147 12.689 1.00 96.75 180 SER A C 1
ATOM 1413 O O . SER A 1 180 ? 1.009 -7.749 12.372 1.00 96.75 180 SER A O 1
ATOM 1415 N N . ALA A 1 181 ? 2.838 -8.959 11.901 1.00 95.69 181 ALA A N 1
ATOM 1416 C CA . ALA A 1 181 ? 2.265 -9.696 10.772 1.00 95.69 181 ALA A CA 1
ATOM 1417 C C . ALA A 1 181 ? 1.393 -10.891 11.225 1.00 95.69 181 ALA A C 1
ATOM 1419 O O . ALA A 1 181 ? 0.532 -11.356 10.474 1.00 95.69 181 ALA A O 1
ATOM 1420 N N . ASN A 1 182 ? 1.579 -11.366 12.461 1.00 94.44 182 ASN A N 1
ATOM 1421 C CA . ASN A 1 182 ? 0.890 -12.521 13.028 1.00 94.44 182 ASN A CA 1
ATOM 1422 C C . ASN A 1 182 ? -0.367 -12.110 13.813 1.00 94.44 182 ASN A C 1
ATOM 1424 O O . ASN A 1 182 ? -0.363 -11.153 14.588 1.00 94.44 182 ASN A O 1
ATOM 1428 N N . ALA A 1 183 ? -1.458 -12.863 13.642 1.00 92.00 183 ALA A N 1
ATOM 1429 C CA . ALA A 1 183 ? -2.760 -12.549 14.243 1.00 92.00 183 ALA A CA 1
ATOM 1430 C C . ALA A 1 183 ? -2.814 -12.724 15.774 1.00 92.00 183 ALA A C 1
ATOM 1432 O O . ALA A 1 183 ? -3.688 -12.154 16.428 1.00 92.00 183 ALA A O 1
ATOM 1433 N N . ASP A 1 184 ? -1.891 -13.509 16.332 1.00 91.50 184 ASP A N 1
ATOM 1434 C CA . ASP A 1 184 ? -1.678 -13.711 17.769 1.00 91.50 184 ASP A CA 1
ATOM 1435 C C . ASP A 1 184 ? -0.660 -12.725 18.375 1.00 91.50 184 ASP A C 1
ATOM 1437 O O . ASP A 1 184 ? -0.421 -12.768 19.579 1.00 91.50 184 ASP A O 1
ATOM 1441 N N . LEU A 1 185 ? -0.106 -11.818 17.557 1.00 94.31 185 LEU A N 1
ATOM 1442 C CA . LEU A 1 185 ? 0.932 -10.842 17.910 1.00 94.31 185 LEU A CA 1
ATOM 1443 C C . LEU A 1 185 ? 2.285 -11.455 18.312 1.00 94.31 185 LEU A C 1
ATOM 1445 O O . LEU A 1 185 ? 3.114 -10.763 18.903 1.00 94.31 185 LEU A O 1
ATOM 1449 N N . SER A 1 186 ? 2.539 -12.717 17.951 1.00 92.81 186 SER A N 1
ATOM 1450 C CA . SER A 1 186 ? 3.895 -13.278 17.967 1.00 92.81 186 SER A CA 1
ATOM 1451 C C . SER A 1 186 ? 4.834 -12.479 17.054 1.00 92.81 186 SER A C 1
ATOM 1453 O O . SER A 1 186 ? 4.392 -11.900 16.058 1.00 92.81 186 SER A O 1
ATOM 1455 N N . ASP A 1 187 ? 6.122 -12.431 17.401 1.00 93.31 187 ASP A N 1
ATOM 1456 C CA . ASP A 1 187 ? 7.183 -11.715 16.673 1.00 93.31 187 ASP A CA 1
ATOM 1457 C C . ASP A 1 187 ? 6.792 -10.273 16.262 1.00 93.31 187 ASP A C 1
ATOM 1459 O O . ASP A 1 187 ? 6.641 -9.973 15.073 1.00 93.31 187 ASP A O 1
ATOM 1463 N N . PRO A 1 188 ? 6.561 -9.369 17.237 1.00 95.75 188 PRO A N 1
ATOM 1464 C CA . PRO A 1 188 ? 6.109 -8.012 16.957 1.00 95.75 188 PRO A CA 1
ATOM 1465 C C . PRO A 1 188 ? 7.141 -7.203 16.162 1.00 95.75 188 PRO A C 1
ATOM 1467 O O . PRO A 1 188 ? 8.328 -7.169 16.479 1.00 95.75 188 PRO A O 1
ATOM 1470 N N . LEU A 1 189 ? 6.644 -6.497 15.149 1.00 96.56 189 LEU A N 1
ATOM 1471 C CA . LEU A 1 189 ? 7.375 -5.513 14.348 1.00 96.56 189 LEU A CA 1
ATOM 1472 C C . LEU A 1 189 ? 7.516 -4.178 15.091 1.00 96.56 189 LEU A C 1
ATOM 1474 O O . LEU A 1 189 ? 8.496 -3.465 14.902 1.00 96.56 189 LEU A O 1
ATOM 1478 N N . ILE A 1 190 ? 6.540 -3.865 15.950 1.00 97.25 190 ILE A N 1
ATOM 1479 C CA . ILE A 1 190 ? 6.569 -2.771 16.923 1.00 97.25 190 ILE A CA 1
ATOM 1480 C C . ILE A 1 190 ? 6.162 -3.355 18.279 1.00 97.25 190 ILE A C 1
ATOM 1482 O O . ILE A 1 190 ? 5.077 -3.924 18.387 1.00 97.25 190 ILE A O 1
ATOM 1486 N N . ASP A 1 191 ? 7.006 -3.181 19.296 1.00 96.25 191 ASP A N 1
ATOM 1487 C CA . ASP A 1 191 ? 6.656 -3.271 20.721 1.00 96.25 191 ASP A CA 1
ATOM 1488 C C . ASP A 1 191 ? 7.226 -2.008 21.380 1.00 96.25 191 ASP A C 1
ATOM 1490 O O . ASP A 1 191 ? 8.445 -1.854 21.483 1.00 96.25 191 ASP A O 1
ATOM 1494 N N . MET A 1 192 ? 6.361 -1.044 21.710 1.00 95.38 192 MET A N 1
ATOM 1495 C CA . MET A 1 192 ? 6.779 0.259 22.242 1.00 95.38 192 MET A CA 1
ATOM 1496 C C . MET A 1 192 ? 5.908 0.715 23.411 1.00 95.38 192 MET A C 1
ATOM 1498 O O . MET A 1 192 ? 4.686 0.575 23.376 1.00 95.38 192 MET A O 1
ATOM 1502 N N . GLU A 1 193 ? 6.534 1.309 24.424 1.00 95.75 193 GLU A N 1
ATOM 1503 C CA . GLU A 1 193 ? 5.845 1.903 25.571 1.00 95.75 193 GLU A CA 1
ATOM 1504 C C . GLU A 1 193 ? 5.229 3.271 25.222 1.00 95.75 193 GLU A C 1
ATOM 1506 O O . GLU A 1 193 ? 5.798 4.050 24.455 1.00 95.75 193 GLU A O 1
ATOM 1511 N N . VAL A 1 194 ? 4.042 3.552 25.769 1.00 94.56 194 VAL A N 1
ATOM 1512 C CA . VAL A 1 194 ? 3.253 4.764 25.520 1.00 94.56 194 VAL A CA 1
ATOM 1513 C C . VAL A 1 194 ? 2.543 5.206 26.808 1.00 94.56 194 VAL A C 1
ATOM 1515 O O . VAL A 1 194 ? 1.641 4.531 27.296 1.00 94.56 194 VAL A O 1
ATOM 1518 N N . GLU A 1 195 ? 2.885 6.392 27.319 1.00 87.94 195 GLU A N 1
ATOM 1519 C CA . GLU A 1 195 ? 2.336 6.995 28.558 1.00 87.94 195 GLU A CA 1
ATOM 1520 C C . GLU A 1 195 ? 0.906 7.579 28.415 1.00 87.94 195 GLU A C 1
ATOM 1522 O O . GLU A 1 195 ? 0.435 8.374 29.230 1.00 87.94 195 GLU A O 1
ATOM 1527 N N . LYS A 1 196 ? 0.229 7.315 27.293 1.00 87.94 196 LYS A N 1
ATOM 1528 C CA . LYS A 1 196 ? -1.048 7.939 26.907 1.00 87.94 196 LYS A CA 1
ATOM 1529 C C . LYS A 1 196 ? -1.902 6.949 26.132 1.00 87.94 196 LYS A C 1
ATOM 1531 O O . LYS A 1 196 ? -1.401 5.974 25.593 1.00 87.94 196 LYS A O 1
ATOM 1536 N N . THR A 1 197 ? -3.180 7.268 25.957 1.00 92.19 197 THR A N 1
ATOM 1537 C CA . THR A 1 197 ? -4.120 6.476 25.145 1.00 92.19 197 THR A CA 1
ATOM 1538 C C . THR A 1 197 ? -3.939 6.609 23.628 1.00 92.19 197 THR A C 1
ATOM 1540 O O . THR A 1 197 ? -4.814 6.221 22.849 1.00 92.19 197 THR A O 1
ATOM 1543 N N . SER A 1 198 ? -2.828 7.197 23.178 1.00 95.19 198 SER A N 1
ATOM 1544 C CA . SER A 1 198 ? -2.476 7.251 21.764 1.00 95.19 198 SER A CA 1
ATOM 1545 C C . SER A 1 198 ? -1.003 7.544 21.527 1.00 95.19 198 SER A C 1
ATOM 1547 O O . SER A 1 198 ? -0.417 8.360 22.238 1.00 95.19 198 SER A O 1
ATOM 1549 N N . THR A 1 199 ? -0.481 6.996 20.435 1.00 97.25 199 THR A N 1
ATOM 1550 C CA . THR A 1 199 ? 0.792 7.370 19.811 1.00 97.25 199 THR A CA 1
ATOM 1551 C C . THR A 1 199 ? 0.597 7.560 18.299 1.00 97.25 199 THR A C 1
ATOM 1553 O O . THR A 1 199 ? -0.499 7.346 17.772 1.00 97.25 199 THR A O 1
ATOM 1556 N N . ALA A 1 200 ? 1.642 7.968 17.592 1.00 97.50 200 ALA A N 1
ATOM 1557 C CA . ALA A 1 200 ? 1.674 8.049 16.139 1.00 97.50 200 ALA A CA 1
ATOM 1558 C C . ALA A 1 200 ? 2.888 7.288 15.595 1.00 97.50 200 ALA A C 1
ATOM 1560 O O . ALA A 1 200 ? 3.931 7.244 16.244 1.00 97.50 200 ALA A O 1
ATOM 1561 N N . LEU A 1 201 ? 2.739 6.706 14.404 1.00 98.25 201 LEU A N 1
ATOM 1562 C CA . LEU A 1 201 ? 3.852 6.192 13.606 1.00 98.25 201 LEU A CA 1
ATOM 1563 C C . LEU A 1 201 ? 3.877 6.930 12.269 1.00 98.25 201 LEU A C 1
ATOM 1565 O O . LEU A 1 201 ? 2.830 7.070 11.632 1.00 98.25 201 LEU A O 1
ATOM 1569 N N . THR A 1 202 ? 5.046 7.398 11.838 1.00 98.31 202 THR A N 1
ATOM 1570 C CA . THR A 1 202 ? 5.197 8.061 10.536 1.00 98.31 202 THR A CA 1
ATOM 1571 C C . THR A 1 202 ? 5.144 7.052 9.391 1.00 98.31 202 THR A C 1
ATOM 1573 O O . THR A 1 202 ? 5.411 5.860 9.571 1.00 98.31 202 THR A O 1
ATOM 1576 N N . TYR A 1 203 ? 4.854 7.519 8.176 1.00 97.94 203 TYR A N 1
ATOM 1577 C CA . TYR A 1 203 ? 4.954 6.692 6.973 1.00 97.94 203 TYR A CA 1
ATOM 1578 C C . TYR A 1 203 ? 6.367 6.099 6.793 1.00 97.94 203 TYR A C 1
ATOM 1580 O O . TYR A 1 203 ? 6.466 4.968 6.326 1.00 97.94 203 TYR A O 1
ATOM 1588 N N . SER A 1 204 ? 7.440 6.769 7.244 1.00 97.00 204 SER A N 1
ATOM 1589 C CA . SER A 1 204 ? 8.788 6.167 7.323 1.00 97.00 204 SER A CA 1
ATOM 1590 C C . SER A 1 204 ? 8.828 4.927 8.213 1.00 97.00 204 SER A C 1
ATOM 1592 O O . SER A 1 204 ? 9.206 3.855 7.747 1.00 97.00 204 SER A O 1
ATOM 1594 N N . GLN A 1 205 ? 8.350 5.026 9.455 1.00 97.31 205 GLN A N 1
ATOM 1595 C CA . GLN A 1 205 ? 8.340 3.894 10.392 1.00 97.31 205 GLN A CA 1
ATOM 1596 C C . GLN A 1 205 ? 7.451 2.740 9.894 1.00 97.31 205 GLN A C 1
ATOM 1598 O O . GLN A 1 205 ? 7.769 1.567 10.088 1.00 97.31 205 GLN A O 1
ATOM 1603 N N . LEU A 1 206 ? 6.344 3.055 9.210 1.00 97.56 206 LEU A N 1
ATOM 1604 C CA . LEU A 1 206 ? 5.497 2.043 8.573 1.00 97.56 206 LEU A CA 1
ATOM 1605 C C . LEU A 1 206 ? 6.170 1.394 7.350 1.00 97.56 206 LEU A C 1
ATOM 1607 O O . LEU A 1 206 ? 5.985 0.198 7.124 1.00 97.56 206 LEU A O 1
ATOM 1611 N N . GLN A 1 207 ? 6.958 2.145 6.579 1.00 96.69 207 GLN A N 1
ATOM 1612 C CA . GLN A 1 207 ? 7.714 1.634 5.433 1.00 96.69 207 GLN A CA 1
ATOM 1613 C C . GLN A 1 207 ? 8.887 0.745 5.871 1.00 96.69 207 GLN A C 1
ATOM 1615 O O . GLN A 1 207 ? 9.099 -0.307 5.272 1.00 96.69 207 GLN A O 1
ATOM 1620 N N . GLU A 1 208 ? 9.590 1.101 6.948 1.00 94.94 208 GLU A N 1
ATOM 1621 C CA . GLU A 1 208 ? 10.675 0.297 7.533 1.00 94.94 208 GLU A CA 1
ATOM 1622 C C . GLU A 1 208 ? 10.213 -1.125 7.901 1.00 94.94 208 GLU A C 1
ATOM 1624 O O . GLU A 1 208 ? 10.947 -2.090 7.684 1.00 94.94 208 GLU A O 1
ATOM 1629 N N . MET A 1 209 ? 8.965 -1.290 8.362 1.00 94.94 209 MET A N 1
ATOM 1630 C CA . MET A 1 209 ? 8.369 -2.618 8.560 1.00 94.94 209 MET A CA 1
ATOM 1631 C C . MET A 1 209 ? 8.214 -3.405 7.250 1.00 94.94 209 MET A C 1
ATOM 1633 O O . MET A 1 209 ? 8.448 -4.611 7.240 1.00 94.94 209 MET A O 1
ATOM 1637 N N . VAL A 1 210 ? 7.820 -2.749 6.151 1.00 94.38 210 VAL A N 1
ATOM 1638 C CA . VAL A 1 210 ? 7.634 -3.385 4.830 1.00 94.38 210 VAL A CA 1
ATOM 1639 C C . VAL A 1 210 ? 8.972 -3.779 4.200 1.00 94.38 210 VAL A C 1
ATOM 1641 O O . VAL A 1 210 ? 9.044 -4.808 3.534 1.00 94.38 210 VAL A O 1
ATOM 1644 N N . ASP A 1 211 ? 10.031 -2.999 4.424 1.00 90.38 211 ASP A N 1
ATOM 1645 C CA . ASP A 1 211 ? 11.383 -3.307 3.940 1.00 90.38 211 ASP A CA 1
ATOM 1646 C C . ASP A 1 211 ? 12.152 -4.311 4.814 1.00 90.38 211 ASP A C 1
ATOM 1648 O O . ASP A 1 211 ? 13.177 -4.854 4.383 1.00 90.38 211 ASP A O 1
ATOM 1652 N N . ASN A 1 212 ? 11.659 -4.620 6.016 1.00 87.44 212 ASN A N 1
ATOM 1653 C CA . ASN A 1 212 ? 12.228 -5.663 6.859 1.00 87.44 212 ASN A CA 1
ATOM 1654 C C . ASN A 1 212 ? 11.988 -7.058 6.247 1.00 87.44 212 ASN A C 1
ATOM 1656 O O . ASN A 1 212 ? 10.971 -7.702 6.506 1.00 87.44 212 ASN A O 1
ATOM 1660 N N . LYS A 1 213 ? 12.971 -7.570 5.489 1.00 82.75 213 LYS A N 1
ATOM 1661 C CA . LYS A 1 213 ? 12.930 -8.917 4.880 1.00 82.75 213 LYS A CA 1
ATOM 1662 C C . LYS A 1 213 ? 12.583 -10.035 5.886 1.00 82.75 213 LYS A C 1
ATOM 1664 O O . LYS A 1 213 ? 11.948 -11.011 5.494 1.00 82.75 213 LYS A O 1
ATOM 1669 N N . ALA A 1 214 ? 12.952 -9.909 7.167 1.00 83.25 214 ALA A N 1
ATOM 1670 C CA . ALA A 1 214 ? 12.646 -10.919 8.188 1.00 83.25 214 ALA A CA 1
ATOM 1671 C C . ALA A 1 214 ? 11.156 -10.960 8.583 1.00 83.25 214 ALA A C 1
ATOM 1673 O O . ALA A 1 214 ? 10.678 -11.993 9.040 1.00 83.25 214 ALA A O 1
ATOM 1674 N N . ALA A 1 215 ? 10.409 -9.875 8.353 1.00 85.00 215 ALA A N 1
ATOM 1675 C CA . ALA A 1 215 ? 8.968 -9.806 8.595 1.00 85.00 215 ALA A CA 1
ATOM 1676 C C . ALA A 1 215 ? 8.132 -10.566 7.545 1.00 85.00 215 ALA A C 1
ATOM 1678 O O . ALA A 1 215 ? 6.918 -10.694 7.695 1.00 85.00 215 ALA A O 1
ATOM 1679 N N . GLY A 1 216 ? 8.748 -11.028 6.446 1.00 88.38 216 GLY A N 1
ATOM 1680 C CA . GLY A 1 216 ? 8.068 -11.745 5.360 1.00 88.38 216 GLY A CA 1
ATOM 1681 C C . GLY A 1 216 ? 7.052 -10.910 4.567 1.00 88.38 216 GLY A C 1
ATOM 1682 O O . GLY A 1 216 ? 6.354 -11.456 3.705 1.00 88.38 216 GLY A O 1
ATOM 1683 N N . LEU A 1 217 ? 6.965 -9.604 4.843 1.00 92.44 217 LEU A N 1
ATOM 1684 C CA . LEU A 1 217 ? 6.069 -8.678 4.158 1.00 92.44 217 LEU A CA 1
ATOM 1685 C C . LEU A 1 217 ? 6.462 -8.551 2.683 1.00 92.44 217 LEU A C 1
ATOM 1687 O O . LEU A 1 217 ? 7.630 -8.643 2.311 1.00 92.44 217 LEU A O 1
ATOM 1691 N N . LYS A 1 218 ? 5.463 -8.376 1.819 1.00 90.94 218 LYS A N 1
ATOM 1692 C CA . LYS A 1 218 ? 5.653 -8.312 0.370 1.00 90.94 218 LYS A CA 1
ATOM 1693 C C . LYS A 1 218 ? 5.605 -6.869 -0.103 1.00 90.94 218 LYS A C 1
ATOM 1695 O O . LYS A 1 218 ? 4.591 -6.183 0.060 1.00 90.94 218 LYS A O 1
ATOM 1700 N N . ARG A 1 219 ? 6.694 -6.423 -0.735 1.00 89.81 219 ARG A N 1
ATOM 1701 C CA . ARG A 1 219 ? 6.759 -5.118 -1.396 1.00 89.81 219 ARG A CA 1
ATOM 1702 C C . ARG A 1 219 ? 5.669 -4.979 -2.455 1.00 89.81 219 ARG A C 1
ATOM 1704 O O . ARG A 1 219 ? 5.302 -5.946 -3.126 1.00 89.81 219 ARG A O 1
ATOM 1711 N N . TYR A 1 220 ? 5.160 -3.755 -2.595 1.00 91.31 220 TYR A N 1
ATOM 1712 C CA . TYR A 1 220 ? 4.171 -3.356 -3.606 1.00 91.31 220 TYR A CA 1
ATOM 1713 C C . TYR A 1 220 ? 2.829 -4.109 -3.568 1.00 91.31 220 TYR A C 1
ATOM 1715 O O . TYR A 1 220 ? 2.051 -4.023 -4.517 1.00 91.31 220 TYR A O 1
ATOM 1723 N N . LYS A 1 221 ? 2.532 -4.827 -2.479 1.00 89.94 221 LYS A N 1
ATOM 1724 C CA . LYS A 1 221 ? 1.277 -5.560 -2.271 1.00 89.94 221 LYS A CA 1
ATOM 1725 C C . LYS A 1 221 ? 0.646 -5.214 -0.927 1.00 89.94 221 LYS A C 1
ATOM 1727 O O . LYS A 1 221 ? 1.285 -4.630 -0.055 1.00 89.94 221 LYS A O 1
ATOM 1732 N N . ALA A 1 222 ? -0.625 -5.583 -0.772 1.00 91.81 222 ALA A N 1
ATOM 1733 C CA . ALA A 1 222 ? -1.345 -5.434 0.485 1.00 91.81 222 ALA A CA 1
ATOM 1734 C C . ALA A 1 222 ? -0.786 -6.397 1.538 1.00 91.81 222 ALA A C 1
ATOM 1736 O O . ALA A 1 222 ? -1.026 -7.604 1.466 1.00 91.81 222 ALA A O 1
ATOM 1737 N N . ASN A 1 223 ? -0.109 -5.866 2.548 1.00 95.50 223 ASN A N 1
ATOM 1738 C CA . ASN A 1 223 ? 0.280 -6.627 3.726 1.00 95.50 223 ASN A CA 1
ATOM 1739 C C . ASN A 1 223 ? -0.849 -6.575 4.751 1.00 95.50 223 ASN A C 1
ATOM 1741 O O . ASN A 1 223 ? -1.412 -5.513 5.001 1.00 95.50 223 ASN A O 1
ATOM 1745 N N . THR A 1 224 ? -1.213 -7.720 5.326 1.00 97.25 224 THR A N 1
ATOM 1746 C CA . THR A 1 224 ? -2.182 -7.763 6.427 1.00 97.25 224 THR A CA 1
ATOM 1747 C C . THR A 1 224 ? -1.411 -7.703 7.732 1.00 97.25 224 THR A C 1
ATOM 1749 O O . THR A 1 224 ? -0.636 -8.611 8.013 1.00 97.25 224 THR A O 1
ATOM 1752 N N . LEU A 1 225 ? -1.627 -6.644 8.504 1.00 97.75 225 LEU A N 1
ATOM 1753 C CA . LEU A 1 225 ? -1.014 -6.445 9.811 1.00 97.75 225 LEU A CA 1
ATOM 1754 C C . LEU A 1 225 ? -2.078 -6.467 10.904 1.00 97.75 225 LEU A C 1
ATOM 1756 O O . LEU A 1 225 ? -3.260 -6.198 10.670 1.00 97.75 225 LEU A O 1
ATOM 1760 N N . TYR A 1 226 ? -1.632 -6.788 12.108 1.00 96.94 226 TYR A N 1
ATOM 1761 C CA . TYR A 1 226 ? -2.436 -6.918 13.308 1.00 96.94 226 TYR A CA 1
ATOM 1762 C C . TYR A 1 226 ? -1.839 -6.037 14.391 1.00 96.94 226 TYR A C 1
ATOM 1764 O O . TYR A 1 226 ? -0.623 -6.010 14.565 1.00 96.94 226 TYR A O 1
ATOM 1772 N N . TRP A 1 227 ? -2.681 -5.318 15.123 1.00 97.19 227 TRP A N 1
ATOM 1773 C CA . TRP A 1 227 ? -2.236 -4.466 16.214 1.00 97.19 227 TRP A CA 1
ATOM 1774 C C . TRP A 1 227 ? -3.141 -4.574 17.433 1.00 97.19 227 TRP A C 1
ATOM 1776 O O . TRP A 1 227 ? -4.318 -4.931 17.340 1.00 97.19 227 TRP A O 1
ATOM 1786 N N . ASN A 1 228 ? -2.573 -4.301 18.597 1.00 95.00 228 ASN A N 1
ATOM 1787 C CA . ASN A 1 228 ? -3.276 -4.282 19.872 1.00 95.00 228 ASN A CA 1
ATOM 1788 C C . ASN A 1 228 ? -2.436 -3.490 20.876 1.00 95.00 228 ASN A C 1
ATOM 1790 O O . ASN A 1 228 ? -1.346 -3.014 20.564 1.00 95.00 228 ASN A O 1
ATOM 1794 N N . VAL A 1 229 ? -2.932 -3.384 22.096 1.00 93.88 229 VAL A N 1
ATOM 1795 C CA . VAL A 1 229 ? -2.225 -2.765 23.212 1.00 93.88 229 VAL A CA 1
ATOM 1796 C C . VAL A 1 229 ? -2.184 -3.776 24.353 1.00 93.88 229 VAL A C 1
ATOM 1798 O O . VAL A 1 229 ? -3.122 -4.561 24.500 1.00 93.88 229 VAL A O 1
ATOM 1801 N N . LYS A 1 230 ? -1.120 -3.800 25.154 1.00 90.62 230 LYS A N 1
ATOM 1802 C CA . LYS A 1 230 ? -1.059 -4.563 26.413 1.00 90.62 230 LYS A CA 1
ATOM 1803 C C . LYS A 1 230 ? -0.816 -3.639 27.604 1.00 90.62 230 LYS A C 1
ATOM 1805 O O . LYS A 1 230 ? -0.217 -2.573 27.466 1.00 90.62 230 LYS A O 1
ATOM 1810 N N . VAL A 1 231 ? -1.291 -4.076 28.766 1.00 87.50 231 VAL A N 1
ATOM 1811 C CA . VAL A 1 231 ? -1.015 -3.483 30.080 1.00 87.50 231 VAL A CA 1
ATOM 1812 C C . VAL A 1 231 ? -0.464 -4.608 30.951 1.00 87.50 231 VAL A C 1
ATOM 1814 O O . VAL A 1 231 ? -1.163 -5.588 31.226 1.00 87.50 231 VAL A O 1
ATOM 1817 N N . GLY A 1 232 ? 0.822 -4.519 31.303 1.00 84.75 232 GLY A N 1
ATOM 1818 C CA . GLY A 1 232 ? 1.585 -5.694 31.732 1.00 84.75 232 GLY A CA 1
ATOM 1819 C C . GLY A 1 232 ? 1.506 -6.806 30.677 1.00 84.75 232 GLY A C 1
ATOM 1820 O O . GLY A 1 232 ? 1.563 -6.538 29.478 1.00 84.75 232 GLY A O 1
ATOM 1821 N N . ASP A 1 233 ? 1.283 -8.044 31.115 1.00 84.56 233 ASP A N 1
ATOM 1822 C CA . ASP A 1 233 ? 1.162 -9.207 30.222 1.00 84.56 233 ASP A CA 1
ATOM 1823 C C . ASP A 1 233 ? -0.231 -9.366 29.571 1.00 84.56 233 ASP A C 1
ATOM 1825 O O . ASP A 1 233 ? -0.468 -10.324 28.833 1.00 84.56 233 ASP A O 1
ATOM 1829 N N . ARG A 1 234 ? -1.194 -8.468 29.846 1.00 83.69 234 ARG A N 1
ATOM 1830 C CA . ARG A 1 234 ? -2.584 -8.613 29.381 1.00 83.69 234 ARG A CA 1
ATOM 1831 C C . ARG A 1 234 ? -2.883 -7.728 28.174 1.00 83.69 234 ARG A C 1
ATOM 1833 O O . ARG A 1 234 ? -2.867 -6.503 28.276 1.00 83.69 234 ARG A O 1
ATOM 1840 N N . LEU A 1 235 ? -3.254 -8.359 27.058 1.00 87.00 235 LEU A N 1
ATOM 1841 C CA . LEU A 1 235 ? -3.815 -7.679 25.888 1.00 87.00 235 LEU A CA 1
ATOM 1842 C C . LEU A 1 235 ? -5.145 -6.983 26.219 1.00 87.00 235 LEU A C 1
ATOM 1844 O O . LEU A 1 235 ? -5.983 -7.508 26.954 1.00 87.00 235 LEU A O 1
ATOM 1848 N N . MET A 1 236 ? -5.331 -5.805 25.633 1.00 82.31 236 MET A N 1
ATOM 1849 C CA . MET A 1 236 ? -6.482 -4.931 25.828 1.00 82.31 236 MET A CA 1
ATOM 1850 C C . MET A 1 236 ? -7.692 -5.330 24.976 1.00 82.31 236 MET A C 1
ATOM 1852 O O . MET A 1 236 ? -8.809 -5.352 25.483 1.00 82.31 236 MET A O 1
ATOM 1856 N N . ALA A 1 237 ? -7.496 -5.732 23.719 1.00 81.94 237 ALA A N 1
ATOM 1857 C CA . ALA A 1 237 ? -8.517 -6.463 22.970 1.00 81.94 237 ALA A CA 1
ATOM 1858 C C . ALA A 1 237 ? -8.265 -7.974 23.002 1.00 81.94 237 ALA A C 1
ATOM 1860 O O . ALA A 1 237 ? -7.139 -8.432 22.813 1.00 81.94 237 ALA A O 1
ATOM 1861 N N . ASN A 1 238 ? -9.343 -8.752 23.111 1.00 75.12 238 ASN A N 1
ATOM 1862 C CA . ASN A 1 238 ? -9.331 -10.221 23.047 1.00 75.12 238 ASN A CA 1
ATOM 1863 C C . ASN A 1 238 ? -8.834 -10.777 21.700 1.00 75.12 238 ASN A C 1
ATOM 1865 O O . ASN A 1 238 ? -8.472 -11.944 21.592 1.00 75.12 238 ASN A O 1
ATOM 1869 N N . SER A 1 239 ? -8.869 -9.951 20.654 1.00 82.19 239 SER A N 1
ATOM 1870 C CA . SER A 1 239 ? -8.337 -10.249 19.328 1.00 82.19 239 SER A CA 1
ATOM 1871 C C . SER A 1 239 ? -7.654 -9.004 18.787 1.00 82.19 239 SER A C 1
ATOM 1873 O O . SER A 1 239 ? -8.255 -7.926 18.843 1.00 82.19 239 SER A O 1
ATOM 1875 N N . ALA A 1 240 ? -6.469 -9.154 18.202 1.00 90.56 240 ALA A N 1
ATOM 1876 C CA . ALA A 1 240 ? -5.798 -8.053 17.530 1.00 90.56 240 ALA A CA 1
ATOM 1877 C C . ALA A 1 240 ? -6.676 -7.441 16.423 1.00 90.56 240 ALA A C 1
ATOM 1879 O O . ALA A 1 240 ? -7.425 -8.129 15.717 1.00 90.56 240 ALA A O 1
ATOM 1880 N N . TRP A 1 241 ? -6.596 -6.124 16.276 1.00 93.69 241 TRP A N 1
ATOM 1881 C CA . TRP A 1 241 ? -7.260 -5.393 15.211 1.00 93.69 241 TRP A CA 1
ATOM 1882 C C . TRP A 1 241 ? -6.437 -5.495 13.935 1.00 93.69 241 TRP A C 1
ATOM 1884 O O . TRP A 1 241 ? -5.245 -5.212 13.913 1.00 93.69 241 TRP A O 1
ATOM 1894 N N . ARG A 1 242 ? -7.088 -5.924 12.857 1.00 95.88 242 ARG A N 1
ATOM 1895 C CA . ARG A 1 242 ? -6.468 -6.089 11.545 1.00 95.88 242 ARG A CA 1
ATOM 1896 C C . ARG A 1 242 ? -6.502 -4.769 10.778 1.00 95.88 242 ARG A C 1
ATOM 1898 O O . ARG A 1 242 ? -7.504 -4.063 10.841 1.00 95.88 242 ARG A O 1
ATOM 1905 N N . PHE A 1 243 ? -5.467 -4.486 9.999 1.00 97.75 243 PHE A N 1
ATOM 1906 C CA . PHE A 1 243 ? -5.472 -3.471 8.945 1.00 97.75 243 PHE A CA 1
ATOM 1907 C C . PHE A 1 243 ? -4.661 -3.961 7.739 1.00 97.75 243 PHE A C 1
ATOM 1909 O O . PHE A 1 243 ? -3.904 -4.930 7.832 1.00 97.75 243 PHE A O 1
ATOM 1916 N N . LYS A 1 244 ? -4.844 -3.317 6.586 1.00 98.06 244 LYS A N 1
ATOM 1917 C CA . LYS A 1 244 ? -3.995 -3.519 5.408 1.00 98.06 244 LYS A CA 1
ATOM 1918 C C . LYS A 1 244 ? -2.996 -2.378 5.284 1.00 98.06 244 LYS A C 1
ATOM 1920 O O . LYS A 1 244 ? -3.384 -1.224 5.431 1.00 98.06 244 LYS A O 1
ATOM 1925 N N . LEU A 1 245 ? -1.752 -2.704 4.958 1.00 97.69 245 LEU A N 1
ATOM 1926 C CA . LEU A 1 245 ? -0.685 -1.754 4.668 1.00 97.69 245 LEU A CA 1
ATOM 1927 C C . LEU A 1 245 ? -0.134 -2.009 3.261 1.00 97.69 245 LEU A C 1
ATOM 1929 O O . LEU A 1 245 ? 0.421 -3.075 2.989 1.00 97.69 245 LEU A O 1
ATOM 1933 N N . TYR A 1 246 ? -0.268 -1.025 2.378 1.00 95.75 246 TYR A N 1
ATOM 1934 C CA . TYR A 1 246 ? 0.509 -0.940 1.146 1.00 95.75 246 TYR A CA 1
ATOM 1935 C C . TYR A 1 246 ? 1.722 -0.052 1.406 1.00 95.75 246 TYR A C 1
ATOM 1937 O O . TYR A 1 246 ? 1.565 1.127 1.725 1.00 95.75 246 TYR A O 1
ATOM 1945 N N . GLY A 1 247 ? 2.919 -0.621 1.256 1.00 95.56 247 GLY A N 1
ATOM 1946 C CA . GLY A 1 247 ? 4.152 0.162 1.232 1.00 95.56 247 GLY A CA 1
ATOM 1947 C C . GLY A 1 247 ? 4.189 1.134 0.050 1.00 95.56 247 GLY A C 1
ATOM 1948 O O . GLY A 1 247 ? 3.428 1.001 -0.913 1.00 95.56 247 GLY A O 1
ATOM 1949 N N . THR A 1 248 ? 5.103 2.094 0.127 1.00 95.75 248 THR A N 1
ATOM 1950 C CA . THR A 1 248 ? 5.325 3.113 -0.900 1.00 95.75 248 THR A CA 1
ATOM 1951 C C . THR A 1 248 ? 5.571 2.498 -2.280 1.00 95.75 248 THR A C 1
ATOM 1953 O O . THR A 1 248 ? 6.216 1.458 -2.441 1.00 95.75 248 THR A O 1
ATOM 1956 N N . LYS A 1 249 ? 5.066 3.164 -3.322 1.00 93.75 249 LYS A N 1
ATOM 1957 C CA . LYS A 1 249 ? 5.226 2.741 -4.723 1.00 93.75 249 LYS A CA 1
ATOM 1958 C C . LYS A 1 249 ? 6.507 3.310 -5.342 1.00 93.75 249 LYS A C 1
ATOM 1960 O O . LYS A 1 249 ? 6.476 3.919 -6.412 1.00 93.75 249 LYS A O 1
ATOM 1965 N N . ILE A 1 250 ? 7.639 3.078 -4.676 1.00 94.88 250 ILE A N 1
ATOM 1966 C CA . ILE A 1 250 ? 8.973 3.452 -5.161 1.00 94.88 250 ILE A CA 1
ATOM 1967 C C . ILE A 1 250 ? 9.977 2.299 -5.088 1.00 94.88 250 ILE A C 1
ATOM 1969 O O . ILE A 1 250 ? 9.863 1.389 -4.271 1.00 94.88 250 ILE A O 1
ATOM 1973 N N . PHE A 1 251 ? 10.990 2.354 -5.945 1.00 94.81 251 PHE A N 1
ATOM 1974 C CA . PHE A 1 251 ? 12.166 1.495 -5.911 1.00 94.81 251 PHE A CA 1
ATOM 1975 C C . PHE A 1 251 ? 13.415 2.366 -5.801 1.00 94.81 251 PHE A C 1
ATOM 1977 O O . PHE A 1 251 ? 13.642 3.205 -6.670 1.00 94.81 251 PHE A O 1
ATOM 1984 N N . THR A 1 252 ? 14.223 2.167 -4.760 1.00 93.69 252 THR A N 1
ATOM 1985 C CA . THR A 1 252 ? 15.525 2.831 -4.617 1.00 93.69 252 THR A CA 1
ATOM 1986 C C . THR A 1 252 ? 16.627 1.873 -5.051 1.00 93.69 252 THR A C 1
ATOM 1988 O O . THR A 1 252 ? 16.897 0.869 -4.395 1.00 93.69 252 THR A O 1
ATOM 1991 N N . ASP A 1 253 ? 17.234 2.195 -6.186 1.00 95.12 253 ASP A N 1
ATOM 1992 C CA . ASP A 1 253 ? 18.312 1.461 -6.839 1.00 95.12 253 ASP A CA 1
ATOM 1993 C C . ASP A 1 253 ? 19.656 1.991 -6.329 1.00 95.12 253 ASP A C 1
ATOM 1995 O O . ASP A 1 253 ? 19.952 3.174 -6.509 1.00 95.12 253 ASP A O 1
ATOM 1999 N N . VAL A 1 254 ? 20.449 1.144 -5.668 1.00 94.62 254 VAL A N 1
ATOM 2000 C CA . VAL A 1 254 ? 21.739 1.523 -5.070 1.00 94.62 254 VAL A CA 1
ATOM 2001 C C . VAL A 1 254 ? 22.860 0.731 -5.737 1.00 94.62 254 VAL A C 1
ATOM 2003 O O . VAL A 1 254 ? 22.881 -0.498 -5.683 1.00 94.62 254 VAL A O 1
ATOM 2006 N N . ARG A 1 255 ? 23.802 1.440 -6.365 1.00 94.25 255 ARG A N 1
ATOM 2007 C CA . ARG A 1 255 ? 24.891 0.885 -7.184 1.00 94.25 255 ARG A CA 1
ATOM 2008 C C . ARG A 1 255 ? 26.208 1.548 -6.797 1.00 94.25 255 ARG A C 1
ATOM 2010 O O . ARG A 1 255 ? 26.594 2.573 -7.357 1.00 94.25 255 ARG A O 1
ATOM 2017 N N . GLY A 1 256 ? 26.910 0.975 -5.822 1.00 92.88 256 GLY A N 1
ATOM 2018 C CA . GLY A 1 256 ? 28.111 1.598 -5.262 1.00 92.88 256 GLY A CA 1
ATOM 2019 C C . GLY A 1 256 ? 27.776 2.936 -4.593 1.00 92.88 256 GLY A C 1
ATOM 2020 O O . GLY A 1 256 ? 27.079 2.958 -3.585 1.00 92.88 256 GLY A O 1
ATOM 2021 N N . ASP A 1 257 ? 28.272 4.036 -5.159 1.00 94.56 257 ASP A N 1
ATOM 2022 C CA . ASP A 1 257 ? 28.019 5.418 -4.730 1.00 94.56 257 ASP A CA 1
ATOM 2023 C C . ASP A 1 257 ? 26.802 6.087 -5.406 1.00 94.56 257 ASP A C 1
ATOM 2025 O O . ASP A 1 257 ? 26.404 7.179 -5.003 1.00 94.56 257 ASP A O 1
ATOM 2029 N N . GLU A 1 258 ? 26.176 5.449 -6.402 1.00 96.75 258 GLU A N 1
ATOM 2030 C CA . GLU A 1 258 ? 24.935 5.944 -7.014 1.00 96.75 258 GLU A CA 1
ATOM 2031 C C . GLU A 1 258 ? 23.706 5.431 -6.248 1.00 96.75 258 GLU A C 1
ATOM 2033 O O . GLU A 1 258 ? 23.607 4.242 -5.945 1.00 96.75 258 GLU A O 1
ATOM 2038 N N . SER A 1 259 ? 22.746 6.318 -5.974 1.00 96.56 259 SER A N 1
ATOM 2039 C CA . SER A 1 259 ? 21.435 5.979 -5.412 1.00 96.56 259 SER A CA 1
ATOM 2040 C C . SER A 1 259 ? 20.350 6.738 -6.173 1.00 96.56 259 SER A C 1
ATOM 2042 O O . SER A 1 259 ? 20.383 7.970 -6.232 1.00 96.56 259 SER A O 1
ATOM 2044 N N . ILE A 1 260 ? 19.413 6.019 -6.797 1.00 95.88 260 ILE A N 1
ATOM 2045 C CA . ILE A 1 260 ? 18.325 6.601 -7.595 1.00 95.88 260 ILE A CA 1
ATOM 2046 C C . ILE A 1 260 ? 16.995 5.978 -7.181 1.00 95.88 260 ILE A C 1
ATOM 2048 O O . ILE A 1 260 ? 16.784 4.776 -7.321 1.00 95.88 260 ILE A O 1
ATOM 2052 N N . THR A 1 261 ? 16.058 6.817 -6.748 1.00 95.31 261 THR A N 1
ATOM 2053 C CA . THR A 1 261 ? 14.665 6.416 -6.535 1.00 95.31 261 THR A CA 1
ATOM 2054 C C . THR A 1 261 ? 13.860 6.546 -7.830 1.00 95.31 261 THR A C 1
ATOM 2056 O O . THR A 1 261 ? 13.941 7.561 -8.528 1.00 95.31 261 THR A O 1
ATOM 2059 N N . TYR A 1 262 ? 13.072 5.517 -8.136 1.00 95.62 262 TYR A N 1
ATOM 2060 C CA . TYR A 1 262 ? 12.149 5.424 -9.264 1.00 95.62 262 TYR A CA 1
ATOM 2061 C C . TYR A 1 262 ? 10.722 5.189 -8.766 1.00 95.62 262 TYR A C 1
ATOM 2063 O O . TYR A 1 262 ? 10.517 4.398 -7.844 1.00 95.62 262 TYR A O 1
ATOM 2071 N N . LYS A 1 263 ? 9.717 5.791 -9.410 1.00 95.19 263 LYS A N 1
ATOM 2072 C CA . LYS A 1 263 ? 8.309 5.406 -9.191 1.00 95.19 263 LYS A CA 1
ATOM 2073 C C . LYS A 1 263 ? 8.036 4.006 -9.761 1.00 95.19 263 LYS A C 1
ATOM 2075 O O . LYS A 1 263 ? 8.608 3.630 -10.789 1.00 95.19 263 LYS A O 1
ATOM 2080 N N . VAL A 1 264 ? 7.122 3.253 -9.147 1.00 95.69 264 VAL A N 1
ATOM 2081 C CA . VAL A 1 264 ? 6.642 1.956 -9.663 1.00 95.69 264 VAL A CA 1
ATOM 2082 C C . VAL A 1 264 ? 5.124 1.948 -9.843 1.00 95.69 264 VAL A C 1
ATOM 2084 O O . VAL A 1 264 ? 4.394 2.623 -9.122 1.00 95.69 264 VAL A O 1
ATOM 2087 N N . ALA A 1 265 ? 4.641 1.151 -10.793 1.00 94.81 265 ALA A N 1
ATOM 2088 C CA . ALA A 1 265 ? 3.221 0.910 -11.022 1.00 94.81 265 ALA A CA 1
ATOM 2089 C C . ALA A 1 265 ? 2.894 -0.565 -10.772 1.00 94.81 265 ALA A C 1
ATOM 2091 O O . ALA A 1 265 ? 3.570 -1.453 -11.296 1.00 94.81 265 ALA A O 1
ATOM 2092 N N . VAL A 1 266 ? 1.837 -0.825 -10.000 1.00 93.00 266 VAL A N 1
ATOM 2093 C CA . VAL A 1 266 ? 1.279 -2.168 -9.786 1.00 93.00 266 VAL A CA 1
ATOM 2094 C C . VAL A 1 266 ? 0.140 -2.352 -10.780 1.00 93.00 266 VAL A C 1
ATOM 2096 O O . VAL A 1 266 ? -0.858 -1.638 -10.710 1.00 93.00 266 VAL A O 1
ATOM 2099 N N . ILE A 1 267 ? 0.305 -3.265 -11.735 1.00 91.44 267 ILE A N 1
ATOM 2100 C CA . ILE A 1 267 ? -0.597 -3.412 -12.880 1.00 91.44 267 ILE A CA 1
ATOM 2101 C C . ILE A 1 267 ? -1.272 -4.779 -12.826 1.00 91.44 267 ILE A C 1
ATOM 2103 O O . ILE A 1 267 ? -0.602 -5.813 -12.820 1.00 91.44 267 ILE A O 1
ATOM 2107 N N . SER A 1 268 ? -2.605 -4.782 -12.820 1.00 85.88 268 SER A N 1
ATOM 2108 C CA . SER A 1 268 ? -3.393 -6.004 -12.977 1.00 85.88 268 SER A CA 1
ATOM 2109 C C . SER A 1 268 ? -3.319 -6.499 -14.424 1.00 85.88 268 SER A C 1
ATOM 2111 O O . SER A 1 268 ? -3.546 -5.747 -15.369 1.00 85.88 268 SER A O 1
ATOM 2113 N N . ASN A 1 269 ? -2.986 -7.774 -14.588 1.00 75.50 269 ASN A N 1
ATOM 2114 C CA . ASN A 1 269 ? -2.873 -8.488 -15.851 1.00 75.50 269 ASN A CA 1
ATOM 2115 C C . ASN A 1 269 ? -3.630 -9.819 -15.715 1.00 75.50 269 ASN A C 1
ATOM 2117 O O . ASN A 1 269 ? -3.036 -10.884 -15.510 1.00 75.50 269 ASN A O 1
ATOM 2121 N N . GLY A 1 270 ? -4.963 -9.735 -15.756 1.00 72.31 270 GLY A N 1
ATOM 2122 C CA . GLY A 1 270 ? -5.856 -10.856 -15.456 1.00 72.31 270 GLY A CA 1
ATOM 2123 C C . GLY A 1 270 ? -5.745 -11.284 -13.991 1.00 72.31 270 GLY A C 1
ATOM 2124 O O . GLY A 1 270 ? -5.829 -10.454 -13.091 1.00 72.31 270 GLY A O 1
ATOM 2125 N N . ASP A 1 271 ? -5.500 -12.572 -13.755 1.00 72.12 271 ASP A N 1
ATOM 2126 C CA . ASP A 1 271 ? -5.416 -13.170 -12.411 1.00 72.12 271 ASP A CA 1
ATOM 2127 C C . ASP A 1 271 ? -4.106 -12.843 -11.654 1.00 72.12 271 ASP A C 1
ATOM 2129 O O . ASP A 1 271 ? -3.815 -13.436 -10.615 1.00 72.12 271 ASP A O 1
ATOM 2133 N N . SER A 1 272 ? -3.275 -11.935 -12.179 1.00 79.25 272 SER A N 1
ATOM 2134 C CA . SER A 1 272 ? -1.948 -11.618 -11.640 1.00 79.25 272 SER A CA 1
ATOM 2135 C C . SER A 1 272 ? -1.673 -10.117 -11.595 1.00 79.25 272 SER A C 1
ATOM 2137 O O . SER A 1 272 ? -2.069 -9.376 -12.490 1.00 79.25 272 SER A O 1
ATOM 2139 N N . GLU A 1 273 ? -0.945 -9.672 -10.572 1.00 88.69 273 GLU A N 1
ATOM 2140 C CA . GLU A 1 273 ? -0.380 -8.321 -10.495 1.00 88.69 273 GLU A CA 1
ATOM 2141 C C . GLU A 1 273 ? 1.100 -8.358 -10.887 1.00 88.69 273 GLU A C 1
ATOM 2143 O O . GLU A 1 273 ? 1.870 -9.156 -10.341 1.00 88.69 273 GLU A O 1
ATOM 2148 N N . VAL A 1 274 ? 1.501 -7.471 -11.799 1.00 92.25 274 VAL A N 1
ATOM 2149 C CA . VAL A 1 274 ? 2.884 -7.286 -12.253 1.00 92.25 274 VAL A CA 1
ATOM 2150 C C . VAL A 1 274 ? 3.328 -5.873 -11.897 1.00 92.25 274 VAL A C 1
ATOM 2152 O O . VAL A 1 274 ? 2.615 -4.911 -12.179 1.00 92.25 274 VAL A O 1
ATOM 2155 N N . VAL A 1 275 ? 4.510 -5.734 -11.295 1.00 95.06 275 VAL A N 1
ATOM 2156 C CA . VAL A 1 275 ? 5.044 -4.426 -10.894 1.00 95.06 275 VAL A CA 1
ATOM 2157 C C . VAL A 1 275 ? 6.115 -3.975 -11.882 1.00 95.06 275 VAL A C 1
ATOM 2159 O O . VAL A 1 275 ? 7.073 -4.700 -12.158 1.00 95.06 275 VAL A O 1
ATOM 2162 N N . TRP A 1 276 ? 5.933 -2.776 -12.421 1.00 95.44 276 TRP A N 1
ATOM 2163 C CA . TRP A 1 276 ? 6.795 -2.151 -13.422 1.00 95.44 276 TRP A CA 1
ATOM 2164 C C . TRP A 1 276 ? 7.451 -0.897 -12.859 1.00 95.44 276 TRP A C 1
ATOM 2166 O O . TRP A 1 276 ? 6.828 -0.181 -12.076 1.00 95.44 276 TRP A O 1
ATOM 2176 N N . LEU A 1 277 ? 8.645 -0.548 -13.345 1.00 95.50 277 LEU A N 1
ATOM 2177 C CA . LEU A 1 277 ? 9.096 0.838 -13.243 1.00 95.50 277 LEU A CA 1
ATOM 2178 C C . LEU A 1 277 ? 8.140 1.743 -14.034 1.00 95.50 277 LEU A C 1
ATOM 2180 O O . LEU A 1 277 ? 7.934 1.576 -15.243 1.00 95.50 277 LEU A O 1
ATOM 2184 N N . ALA A 1 278 ? 7.591 2.729 -13.331 1.00 94.50 278 ALA A N 1
ATOM 2185 C CA . ALA A 1 278 ? 6.756 3.790 -13.881 1.00 94.50 278 ALA A CA 1
ATOM 2186 C C . ALA A 1 278 ? 7.589 4.887 -14.571 1.00 94.50 278 ALA A C 1
ATOM 2188 O O . ALA A 1 278 ? 7.052 5.855 -15.100 1.00 94.50 278 ALA A O 1
ATOM 2189 N N . GLU A 1 279 ? 8.909 4.735 -14.590 1.00 92.31 279 GLU A N 1
ATOM 2190 C CA . GLU A 1 279 ? 9.858 5.671 -15.173 1.00 92.31 279 GLU A CA 1
ATOM 2191 C C . GLU A 1 279 ? 10.921 4.905 -15.963 1.00 92.31 279 GLU A C 1
ATOM 2193 O O . GLU A 1 279 ? 11.152 3.715 -15.739 1.00 92.31 279 GLU A O 1
ATOM 2198 N N . ASN A 1 280 ? 11.582 5.590 -16.892 1.00 91.88 280 ASN A N 1
ATOM 2199 C CA . ASN A 1 280 ? 12.742 5.029 -17.576 1.00 91.88 280 ASN A CA 1
ATOM 2200 C C . ASN A 1 280 ? 13.958 5.029 -16.638 1.00 91.88 280 ASN A C 1
ATOM 2202 O O . ASN A 1 280 ? 14.108 5.924 -15.800 1.00 91.88 280 ASN A O 1
ATOM 2206 N N . LEU A 1 281 ? 14.834 4.039 -16.813 1.00 93.50 281 LEU A N 1
ATOM 2207 C CA . LEU A 1 281 ? 16.080 3.899 -16.065 1.00 93.50 281 LEU A CA 1
ATOM 2208 C C . LEU A 1 281 ? 16.995 5.120 -16.296 1.00 93.50 281 LEU A C 1
ATOM 2210 O O . LEU A 1 281 ? 17.028 5.690 -17.391 1.00 93.50 281 LEU A O 1
ATOM 2214 N N . ARG A 1 282 ? 17.707 5.541 -15.244 1.00 94.44 282 ARG A N 1
ATOM 2215 C CA . ARG A 1 282 ? 18.557 6.749 -15.216 1.00 94.44 282 ARG A CA 1
ATOM 2216 C C . ARG A 1 282 ? 19.990 6.494 -14.737 1.00 94.44 282 ARG A C 1
ATOM 2218 O O . ARG A 1 282 ? 20.785 7.424 -14.707 1.00 94.44 282 ARG A O 1
ATOM 2225 N N . THR A 1 283 ? 20.303 5.253 -14.373 1.00 94.31 283 THR A N 1
ATOM 2226 C CA . THR A 1 283 ? 21.613 4.834 -13.856 1.00 94.31 283 THR A CA 1
ATOM 2227 C C . THR A 1 283 ? 22.754 5.079 -14.843 1.00 94.31 283 THR A C 1
ATOM 2229 O O . THR A 1 283 ? 22.620 4.837 -16.047 1.00 94.31 283 THR A O 1
ATOM 2232 N N . THR A 1 284 ? 23.893 5.497 -14.302 1.00 94.62 284 THR A N 1
ATOM 2233 C CA . THR A 1 284 ? 25.189 5.605 -14.984 1.00 94.62 284 THR A CA 1
ATOM 2234 C C . THR A 1 284 ? 26.116 4.430 -14.652 1.00 94.62 284 THR A C 1
ATOM 2236 O O . THR A 1 284 ? 27.301 4.456 -14.984 1.00 94.62 284 THR A O 1
ATOM 2239 N N . LYS A 1 285 ? 25.593 3.375 -14.013 1.00 93.56 285 LYS A N 1
ATOM 2240 C CA . LYS A 1 285 ? 26.357 2.219 -13.533 1.00 93.56 285 LYS A CA 1
ATOM 2241 C C . LYS A 1 285 ? 25.712 0.883 -13.885 1.00 93.56 285 LYS A C 1
ATOM 2243 O O . LYS A 1 285 ? 24.496 0.748 -14.036 1.00 93.56 285 LYS A O 1
ATOM 2248 N N . LEU A 1 286 ? 26.548 -0.142 -13.952 1.00 91.69 286 LEU A N 1
ATOM 2249 C CA . LEU A 1 286 ? 26.119 -1.534 -13.955 1.00 91.69 286 LEU A CA 1
ATOM 2250 C C . LEU A 1 286 ? 25.532 -1.927 -12.593 1.00 91.69 286 LEU A C 1
ATOM 2252 O O . LEU A 1 286 ? 25.781 -1.281 -11.575 1.00 91.69 286 LEU A O 1
ATOM 2256 N N . ASN A 1 287 ? 24.797 -3.036 -12.560 1.00 90.06 287 ASN A N 1
ATOM 2257 C CA . ASN A 1 287 ? 24.334 -3.666 -11.322 1.00 90.06 287 ASN A CA 1
ATOM 2258 C C . ASN A 1 287 ? 25.486 -4.150 -10.408 1.00 90.06 287 ASN A C 1
ATOM 2260 O O . ASN A 1 287 ? 25.264 -4.377 -9.224 1.00 90.06 287 ASN A O 1
ATOM 2264 N N . THR A 1 288 ? 26.716 -4.240 -10.927 1.00 89.12 288 THR A N 1
ATOM 2265 C CA . THR A 1 288 ? 27.961 -4.456 -10.166 1.00 89.12 288 THR A CA 1
ATOM 2266 C C . THR A 1 288 ? 28.482 -3.193 -9.459 1.00 89.12 288 THR A C 1
ATOM 2268 O O . THR A 1 288 ? 29.412 -3.282 -8.661 1.00 89.12 288 THR A O 1
ATOM 2271 N N . GLY A 1 289 ? 27.920 -2.011 -9.748 1.00 91.75 289 GLY A N 1
ATOM 2272 C CA . GLY A 1 289 ? 28.406 -0.704 -9.280 1.00 91.75 289 GLY A CA 1
ATOM 2273 C C . GLY A 1 289 ? 29.499 -0.070 -10.156 1.00 91.75 289 GLY A C 1
ATOM 2274 O O . GLY A 1 289 ? 29.878 1.084 -9.927 1.00 91.75 289 GLY A O 1
ATOM 2275 N N . GLU A 1 290 ? 29.985 -0.787 -11.173 1.00 91.19 290 GLU A N 1
ATOM 2276 C CA . GLU A 1 290 ? 30.961 -0.290 -12.150 1.00 91.19 290 GLU A CA 1
ATOM 2277 C C . GLU A 1 290 ? 30.347 0.800 -13.040 1.00 91.19 290 GLU A C 1
ATOM 2279 O O . GLU A 1 290 ? 29.214 0.672 -13.506 1.00 91.19 290 GLU A O 1
ATOM 2284 N N . SER A 1 291 ? 31.087 1.882 -13.288 1.00 93.50 291 SER A N 1
ATOM 2285 C CA . SER A 1 291 ? 30.600 3.009 -14.092 1.00 93.50 291 SER A CA 1
ATOM 2286 C C . SER A 1 291 ? 30.541 2.681 -15.586 1.00 93.50 291 SER A C 1
ATOM 2288 O O . SER A 1 291 ? 31.481 2.124 -16.152 1.00 93.50 291 SER A O 1
ATOM 2290 N N . LEU A 1 292 ? 29.454 3.098 -16.233 1.00 91.69 292 LEU A N 1
ATOM 2291 C CA . LEU A 1 292 ? 29.312 3.114 -17.685 1.00 91.69 292 LEU A CA 1
ATOM 2292 C C . LEU A 1 292 ? 30.119 4.270 -18.294 1.00 91.69 292 LEU A C 1
ATOM 2294 O O . LEU A 1 292 ? 30.282 5.333 -17.693 1.00 91.69 292 LEU A O 1
ATOM 2298 N N . ILE A 1 293 ? 30.571 4.090 -19.534 1.00 91.75 293 ILE A N 1
ATOM 2299 C CA . ILE A 1 293 ? 31.130 5.172 -20.350 1.00 91.75 293 ILE A CA 1
ATOM 2300 C C . ILE A 1 293 ? 29.964 6.030 -20.842 1.00 91.75 293 ILE A C 1
ATOM 2302 O O . ILE A 1 293 ? 29.229 5.603 -21.731 1.00 91.75 293 ILE A O 1
ATOM 2306 N N . CYS A 1 294 ? 29.786 7.230 -20.293 1.00 91.12 294 CYS A N 1
ATOM 2307 C CA . CYS A 1 294 ? 28.711 8.136 -20.703 1.00 91.12 294 CYS A CA 1
ATOM 2308 C C . CYS A 1 294 ? 29.286 9.487 -21.146 1.00 91.12 294 CYS A C 1
ATOM 2310 O O . CYS A 1 294 ? 29.218 10.490 -20.446 1.00 91.12 294 CYS A O 1
ATOM 2312 N N . GLU A 1 295 ? 29.910 9.475 -22.327 1.00 88.69 295 GLU A N 1
ATOM 2313 C CA . GLU A 1 295 ? 30.633 10.602 -22.941 1.00 88.69 295 GLU A CA 1
ATOM 2314 C C . GLU A 1 295 ? 29.807 11.260 -24.074 1.00 88.69 295 GLU A C 1
ATOM 2316 O O . GLU A 1 295 ? 30.347 11.753 -25.068 1.00 88.69 295 GLU A O 1
ATOM 2321 N N . GLY A 1 296 ? 28.477 11.216 -23.942 1.00 85.69 296 GLY A N 1
ATOM 2322 C CA . GLY A 1 296 ? 27.505 11.784 -24.877 1.00 85.69 296 GLY A CA 1
ATOM 2323 C C . GLY A 1 296 ? 27.264 10.993 -26.164 1.00 85.69 296 GLY A C 1
ATOM 2324 O O . GLY A 1 296 ? 27.941 10.012 -26.473 1.00 85.69 296 GLY A O 1
ATOM 2325 N N . GLN A 1 297 ? 26.253 11.417 -26.930 1.00 82.50 297 GLN A N 1
ATOM 2326 C CA . GLN A 1 297 ? 25.806 10.723 -28.146 1.00 82.50 297 GLN A CA 1
ATOM 2327 C C . GLN A 1 297 ? 26.874 10.697 -29.256 1.00 82.50 297 GLN A C 1
ATOM 2329 O O . GLN A 1 297 ? 26.937 9.734 -30.017 1.00 82.50 297 GLN A O 1
ATOM 2334 N N . GLU A 1 298 ? 27.714 11.728 -29.372 1.00 81.75 298 GLU A N 1
ATOM 2335 C CA . GLU A 1 298 ? 28.677 11.843 -30.482 1.00 81.75 298 GLU A CA 1
ATOM 2336 C C . GLU A 1 298 ? 29.903 10.924 -30.343 1.00 81.75 298 GLU A C 1
ATOM 2338 O O . GLU A 1 298 ? 30.608 10.679 -31.319 1.00 81.75 298 GLU A O 1
ATOM 2343 N N . ASN A 1 299 ? 30.152 10.391 -29.146 1.00 85.31 299 ASN A N 1
ATOM 2344 C CA . ASN A 1 299 ? 31.233 9.450 -28.888 1.00 85.31 299 ASN A CA 1
ATOM 2345 C C . ASN A 1 299 ? 30.769 8.018 -29.210 1.00 85.31 299 ASN A C 1
ATOM 2347 O O . ASN A 1 299 ? 29.731 7.568 -28.722 1.00 85.31 299 ASN A O 1
ATOM 2351 N N . ASP A 1 300 ? 31.526 7.288 -30.030 1.00 83.62 300 ASP A N 1
ATOM 2352 C CA . ASP A 1 300 ? 31.166 5.956 -30.533 1.00 83.62 300 ASP A CA 1
ATOM 2353 C C . ASP A 1 300 ? 31.292 4.833 -29.490 1.00 83.62 300 ASP A C 1
ATOM 2355 O O . ASP A 1 300 ? 30.636 3.798 -29.622 1.00 83.62 300 ASP A O 1
ATOM 2359 N N . LYS A 1 301 ? 32.069 5.063 -28.425 1.00 86.94 301 LYS A N 1
ATOM 2360 C CA . LYS A 1 301 ? 32.230 4.165 -27.269 1.00 86.94 301 LYS A CA 1
ATOM 2361 C C . LYS A 1 301 ? 31.245 4.445 -26.141 1.00 86.94 301 LYS A C 1
ATOM 2363 O O . LYS A 1 301 ? 31.151 3.640 -25.219 1.00 86.94 301 LYS A O 1
ATOM 2368 N N . SER A 1 302 ? 30.517 5.559 -26.209 1.00 88.94 302 SER A N 1
ATOM 2369 C CA . SER A 1 302 ? 29.533 5.929 -25.196 1.00 88.94 302 SER A CA 1
ATOM 2370 C C . SER A 1 302 ? 28.448 4.852 -25.080 1.00 88.94 302 SER A C 1
ATOM 2372 O O . SER A 1 302 ? 27.719 4.564 -26.034 1.00 88.94 302 SER A O 1
ATOM 2374 N N . GLN A 1 303 ? 28.385 4.222 -23.912 1.00 89.31 303 GLN A N 1
ATOM 2375 C CA . GLN A 1 303 ? 27.438 3.183 -23.526 1.00 89.31 303 GLN A CA 1
ATOM 2376 C C . GLN A 1 303 ? 26.104 3.781 -23.071 1.00 89.31 303 GLN A C 1
ATOM 2378 O O . GLN A 1 303 ? 25.067 3.149 -23.287 1.00 89.31 303 GLN A O 1
ATOM 2383 N N . CYS A 1 304 ? 26.118 4.979 -22.472 1.00 91.25 304 CYS A N 1
ATOM 2384 C CA . CYS A 1 304 ? 24.910 5.698 -22.074 1.00 91.25 304 CYS A CA 1
ATOM 2385 C C . CYS A 1 304 ? 24.979 7.207 -22.352 1.00 91.25 304 CYS A C 1
ATOM 2387 O O . CYS A 1 304 ? 26.060 7.782 -22.409 1.00 91.25 304 CYS A O 1
ATOM 2389 N N . PHE A 1 305 ? 23.836 7.865 -22.540 1.00 89.94 305 PHE A N 1
ATOM 2390 C CA . PHE A 1 305 ? 23.758 9.332 -22.555 1.00 89.94 305 PHE A CA 1
ATOM 2391 C C . PHE A 1 305 ? 22.339 9.828 -22.225 1.00 89.94 305 PHE A C 1
ATOM 2393 O O . PHE A 1 305 ? 21.354 9.193 -22.626 1.00 89.94 305 PHE A O 1
ATOM 2400 N N . PRO A 1 306 ? 22.196 10.948 -21.493 1.00 87.81 306 PRO A N 1
ATOM 2401 C CA . PRO A 1 306 ? 20.891 11.466 -21.105 1.00 87.81 306 PRO A CA 1
ATOM 2402 C C . PRO A 1 306 ? 20.159 12.076 -22.303 1.00 87.81 306 PRO A C 1
ATOM 2404 O O . PRO A 1 306 ? 20.764 12.514 -23.284 1.00 87.81 306 PRO A O 1
ATOM 2407 N N . ALA A 1 307 ? 18.835 12.186 -22.201 1.00 80.38 307 ALA A N 1
ATOM 2408 C CA . ALA A 1 307 ? 18.010 12.819 -23.233 1.00 80.38 307 ALA A CA 1
ATOM 2409 C C . ALA A 1 307 ? 18.336 14.308 -23.493 1.00 80.38 307 ALA A C 1
ATOM 2411 O O . ALA A 1 307 ? 17.942 14.851 -24.524 1.00 80.38 307 ALA A O 1
ATOM 2412 N N . GLU A 1 308 ? 19.067 14.967 -22.590 1.00 74.94 308 GLU A N 1
ATOM 2413 C CA . GLU A 1 308 ? 19.596 16.324 -22.785 1.00 74.94 308 GLU A CA 1
ATOM 2414 C C . GLU A 1 308 ? 20.803 16.370 -23.727 1.00 74.94 308 GLU A C 1
ATOM 2416 O O . GLU A 1 308 ? 20.927 17.294 -24.530 1.00 74.94 308 GLU A O 1
ATOM 2421 N N . GLU A 1 309 ? 21.638 15.332 -23.708 1.00 74.88 309 GLU A N 1
ATOM 2422 C CA . GLU A 1 309 ? 22.778 15.172 -24.615 1.00 74.88 309 GLU A CA 1
ATOM 2423 C C . GLU A 1 309 ? 22.391 14.534 -25.952 1.00 74.88 309 GLU A C 1
ATOM 2425 O O . GLU A 1 309 ? 23.190 14.531 -26.891 1.00 74.88 309 GLU A O 1
ATOM 2430 N N . ALA A 1 310 ? 21.144 14.069 -26.083 1.00 69.31 310 ALA A N 1
ATOM 2431 C CA . ALA A 1 310 ? 20.592 13.466 -27.294 1.00 69.31 310 ALA A CA 1
ATOM 2432 C C . ALA A 1 310 ? 20.418 14.451 -28.479 1.00 69.31 310 ALA A C 1
ATOM 2434 O O . ALA A 1 310 ? 19.599 14.233 -29.379 1.00 69.31 310 ALA A O 1
ATOM 2435 N N . LYS A 1 311 ? 21.159 15.571 -28.493 1.00 59.06 311 LYS A N 1
ATOM 2436 C CA . LYS A 1 311 ? 21.166 16.517 -29.608 1.00 59.06 311 LYS A CA 1
ATOM 2437 C C . LYS A 1 311 ? 22.489 17.261 -29.842 1.00 59.06 311 LYS A C 1
ATOM 2439 O O . LYS A 1 311 ? 22.684 18.393 -29.399 1.00 59.06 311 LYS A O 1
ATOM 2444 N N . LYS A 1 312 ? 23.265 16.725 -30.786 1.00 50.03 312 LYS A N 1
ATOM 2445 C CA . LYS A 1 312 ? 23.950 17.530 -31.821 1.00 50.03 312 LYS A CA 1
ATOM 2446 C C . LYS A 1 312 ? 23.788 16.997 -33.256 1.00 50.03 312 LYS A C 1
ATOM 2448 O O . LYS A 1 312 ? 24.098 17.732 -34.187 1.00 50.03 312 LYS A O 1
ATOM 2453 N N . SER A 1 313 ? 23.239 15.790 -33.435 1.00 49.09 313 SER A N 1
ATOM 2454 C CA . SER A 1 313 ? 23.157 15.081 -34.728 1.00 49.09 313 SER A CA 1
ATOM 2455 C C . SER A 1 313 ? 21.751 14.649 -35.182 1.00 49.09 313 SER A C 1
ATOM 2457 O O . SER A 1 313 ? 21.585 14.280 -36.345 1.00 49.09 313 SER A O 1
ATOM 2459 N N . ALA A 1 314 ? 20.723 14.722 -34.327 1.00 53.56 314 ALA A N 1
ATOM 2460 C CA . ALA A 1 314 ? 19.330 14.581 -34.765 1.00 53.56 314 ALA A CA 1
ATOM 2461 C C . ALA A 1 314 ? 18.896 15.820 -35.568 1.00 53.56 314 ALA A C 1
ATOM 2463 O O . ALA A 1 314 ? 19.183 16.953 -35.169 1.00 53.56 314 ALA A O 1
ATOM 2464 N N . THR A 1 315 ? 18.156 15.631 -36.665 1.00 54.50 315 THR A N 1
ATOM 2465 C CA . THR A 1 315 ? 17.66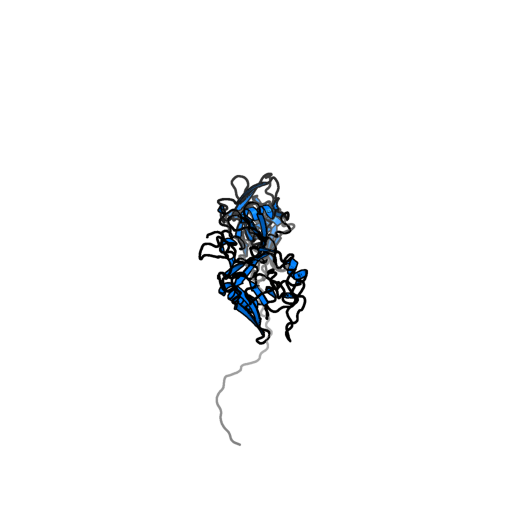4 16.741 -37.509 1.00 54.50 315 THR A CA 1
ATOM 2466 C C . THR A 1 315 ? 16.636 17.641 -36.811 1.00 54.50 315 THR A C 1
ATOM 2468 O O . THR A 1 315 ? 16.365 18.740 -37.292 1.00 54.50 315 THR A O 1
ATOM 2471 N N . THR A 1 316 ? 16.115 17.225 -35.653 1.00 56.97 316 THR A N 1
ATOM 2472 C CA . THR A 1 316 ? 15.076 17.925 -34.879 1.00 56.97 316 THR A CA 1
ATOM 2473 C C . THR A 1 316 ? 15.504 18.091 -33.412 1.00 56.97 316 THR A C 1
ATOM 2475 O O . THR A 1 316 ? 16.357 17.360 -32.912 1.00 56.97 316 THR A O 1
ATOM 2478 N N . LEU A 1 317 ? 14.969 19.091 -32.696 1.00 66.12 317 LEU A N 1
ATOM 2479 C CA . LEU A 1 317 ? 15.183 19.239 -31.246 1.00 66.12 317 LEU A CA 1
ATOM 2480 C C . LEU A 1 317 ? 14.370 18.195 -30.477 1.00 66.12 317 LEU A C 1
ATOM 2482 O O . LEU A 1 317 ? 13.175 18.090 -30.723 1.00 66.12 317 LEU A O 1
ATOM 2486 N N . VAL A 1 318 ? 14.986 17.501 -29.513 1.00 72.94 318 VAL A N 1
ATOM 2487 C CA . VAL A 1 318 ? 14.242 16.714 -28.516 1.00 72.94 318 VAL A CA 1
ATOM 2488 C C . VAL A 1 318 ? 13.386 17.676 -27.686 1.00 72.94 318 VAL A C 1
ATOM 2490 O O . VAL A 1 318 ? 13.966 18.526 -26.998 1.00 72.94 318 VAL A O 1
ATOM 2493 N N . PRO A 1 319 ? 12.044 17.592 -27.732 1.00 78.31 319 PRO A N 1
ATOM 2494 C CA . PRO A 1 319 ? 11.175 18.504 -26.995 1.00 78.31 319 PRO A CA 1
ATOM 2495 C C . PRO A 1 319 ? 11.427 18.445 -25.487 1.00 78.31 319 PRO A C 1
ATOM 2497 O O . PRO A 1 319 ? 11.620 17.368 -24.927 1.00 78.31 319 PRO A O 1
ATOM 2500 N N . ASP A 1 320 ? 11.367 19.594 -24.815 1.00 81.19 320 ASP A N 1
ATOM 2501 C CA . ASP A 1 320 ? 11.624 19.743 -23.375 1.00 81.19 320 ASP A CA 1
ATOM 2502 C C . ASP A 1 320 ? 10.800 18.784 -22.504 1.00 81.19 320 ASP A C 1
ATOM 2504 O O . ASP A 1 320 ? 11.311 18.253 -21.520 1.00 81.19 320 ASP A O 1
ATOM 2508 N N . ALA A 1 321 ? 9.548 18.517 -22.886 1.00 82.62 321 ALA A N 1
ATOM 2509 C CA . ALA A 1 321 ? 8.696 17.539 -22.215 1.00 82.62 321 ALA A CA 1
ATOM 2510 C C . ALA A 1 321 ? 9.269 16.112 -22.297 1.00 82.62 321 ALA A C 1
ATOM 2512 O O . ALA A 1 321 ? 9.322 15.419 -21.287 1.00 82.62 321 ALA A O 1
ATOM 2513 N N . ILE A 1 322 ? 9.767 15.697 -23.470 1.00 81.62 322 ILE A N 1
ATOM 2514 C CA . ILE A 1 322 ? 10.378 14.375 -23.676 1.00 81.62 322 ILE A CA 1
ATOM 2515 C C . ILE A 1 322 ? 11.709 14.278 -22.923 1.00 81.62 322 ILE A C 1
ATOM 2517 O O . ILE A 1 322 ? 11.960 13.259 -22.281 1.00 81.62 322 ILE A O 1
ATOM 2521 N N . ARG A 1 323 ? 12.535 15.337 -22.920 1.00 81.38 323 ARG A N 1
ATOM 2522 C CA . ARG A 1 323 ? 13.824 15.336 -22.198 1.00 81.38 323 ARG A CA 1
ATOM 2523 C C . ARG A 1 323 ? 13.663 15.038 -20.702 1.00 81.38 323 ARG A C 1
ATOM 2525 O O . ARG A 1 323 ? 14.460 14.286 -20.155 1.00 81.38 323 ARG A O 1
ATOM 2532 N N . LYS A 1 324 ? 12.596 15.548 -20.075 1.00 82.88 324 LYS A N 1
ATOM 2533 C CA . LYS A 1 324 ? 12.295 15.345 -18.644 1.00 82.88 324 LYS A CA 1
ATOM 2534 C C . LYS A 1 324 ? 11.934 13.905 -18.267 1.00 82.88 324 LYS A C 1
ATOM 2536 O O . LYS A 1 324 ? 12.151 13.524 -17.123 1.00 82.88 324 LYS A O 1
ATOM 2541 N N . VAL A 1 325 ? 11.374 13.119 -19.191 1.00 84.69 325 VAL A N 1
ATOM 2542 C CA . VAL A 1 325 ? 10.802 11.786 -18.892 1.00 84.69 325 VAL A CA 1
ATOM 2543 C C . VAL A 1 325 ? 11.510 10.626 -19.593 1.00 84.69 325 VAL A C 1
ATOM 2545 O O . VAL A 1 325 ? 11.389 9.480 -19.164 1.00 84.69 325 VAL A O 1
ATOM 2548 N N . ALA A 1 326 ? 12.276 10.898 -20.652 1.00 80.81 326 ALA A N 1
ATOM 2549 C CA . ALA A 1 326 ? 13.002 9.870 -21.392 1.00 80.81 326 ALA A CA 1
ATOM 2550 C C . ALA A 1 326 ? 14.115 9.203 -20.563 1.00 80.81 326 ALA A C 1
ATOM 2552 O O . ALA A 1 326 ? 14.418 8.036 -20.805 1.00 80.81 326 ALA A O 1
ATOM 2553 N N . GLY A 1 327 ? 14.681 9.903 -19.573 1.00 87.88 327 GLY A N 1
ATOM 2554 C CA . GLY A 1 327 ? 15.750 9.383 -18.722 1.00 87.88 327 GLY A CA 1
ATOM 2555 C C . GLY A 1 327 ? 17.060 9.214 -19.492 1.00 87.88 327 GLY A C 1
ATOM 2556 O O . GLY A 1 327 ? 17.551 10.161 -20.114 1.00 87.88 327 GLY A O 1
ATOM 2557 N N . MET A 1 328 ? 17.624 8.008 -19.431 1.00 89.88 328 MET A N 1
ATOM 2558 C CA . MET A 1 328 ? 18.905 7.659 -20.040 1.00 89.88 328 MET A CA 1
ATOM 2559 C C . MET A 1 328 ? 18.717 6.741 -21.255 1.00 89.88 328 MET A C 1
ATOM 2561 O O . MET A 1 328 ? 17.930 5.790 -21.223 1.00 89.88 328 MET A O 1
ATOM 2565 N N . TYR A 1 329 ? 19.470 7.005 -22.323 1.00 89.19 329 TYR A N 1
ATOM 2566 C CA . TYR A 1 329 ? 19.605 6.097 -23.459 1.00 89.19 329 TYR A CA 1
ATOM 2567 C C . TYR A 1 329 ? 20.802 5.182 -23.259 1.00 89.19 329 TYR A C 1
ATOM 2569 O O . TYR A 1 329 ? 21.873 5.643 -22.879 1.00 89.19 329 TYR A O 1
ATOM 2577 N N . TYR A 1 330 ? 20.636 3.903 -23.582 1.00 88.81 330 TYR A N 1
ATOM 2578 C CA . TYR A 1 330 ? 21.655 2.868 -23.456 1.00 88.81 330 TYR A CA 1
ATOM 2579 C C . TYR A 1 330 ? 21.936 2.227 -24.812 1.00 88.81 330 TYR A C 1
ATOM 2581 O O . TYR A 1 330 ? 21.016 1.825 -25.527 1.00 88.81 330 TYR A O 1
ATOM 2589 N N . ARG A 1 331 ? 23.213 2.072 -25.160 1.00 86.00 331 ARG A N 1
ATOM 2590 C CA . ARG A 1 331 ? 23.657 1.274 -26.308 1.00 86.00 331 ARG A CA 1
ATOM 2591 C C . ARG A 1 331 ? 23.997 -0.132 -25.828 1.00 86.00 331 ARG A C 1
ATOM 2593 O O . ARG A 1 331 ? 25.163 -0.457 -25.638 1.00 86.00 331 ARG A O 1
ATOM 2600 N N . ILE A 1 332 ? 22.972 -0.963 -25.627 1.00 79.50 332 ILE A N 1
ATOM 2601 C CA . ILE A 1 332 ? 23.084 -2.320 -25.049 1.00 79.50 332 ILE A CA 1
ATOM 2602 C C . ILE A 1 332 ? 24.221 -3.148 -25.679 1.00 79.50 332 ILE A C 1
ATOM 2604 O O . ILE A 1 332 ? 24.959 -3.820 -24.966 1.00 79.50 332 ILE A O 1
ATOM 2608 N N . GLY A 1 333 ? 24.416 -3.059 -27.000 1.00 77.88 333 GLY A N 1
ATOM 2609 C CA . GLY A 1 333 ? 25.483 -3.760 -27.721 1.00 77.88 333 GLY A CA 1
ATOM 2610 C C . GLY A 1 333 ? 26.927 -3.333 -27.412 1.00 77.88 333 GLY A C 1
ATOM 2611 O O . GLY A 1 333 ? 27.842 -3.957 -27.952 1.00 77.88 333 GLY A O 1
ATOM 2612 N N . LEU A 1 334 ? 27.123 -2.301 -26.582 1.00 81.56 334 LEU A N 1
ATOM 2613 C CA . LEU A 1 334 ? 28.412 -1.820 -26.069 1.00 81.56 334 LEU A CA 1
ATOM 2614 C C . LEU A 1 334 ? 28.588 -2.066 -24.557 1.00 81.56 334 LEU A C 1
ATOM 2616 O O . LEU A 1 334 ? 29.635 -1.719 -24.012 1.00 81.56 334 LEU A O 1
ATOM 2620 N N . ILE A 1 335 ? 27.574 -2.599 -23.862 1.00 82.50 335 ILE A N 1
ATOM 2621 C CA . ILE A 1 335 ? 27.583 -2.800 -22.405 1.00 82.50 335 ILE A CA 1
ATOM 2622 C C . ILE A 1 335 ? 28.148 -4.188 -22.069 1.00 82.50 335 ILE A C 1
ATOM 2624 O O . ILE A 1 335 ? 27.666 -5.200 -22.581 1.00 82.50 335 ILE A O 1
ATOM 2628 N N . GLY A 1 336 ? 29.142 -4.221 -21.177 1.00 69.94 336 GLY A N 1
ATOM 2629 C CA . GLY A 1 336 ? 29.896 -5.419 -20.789 1.00 69.94 336 GLY A CA 1
ATOM 2630 C C . GLY A 1 336 ? 31.265 -5.521 -21.474 1.00 69.94 336 GLY A C 1
ATOM 2631 O O . GLY A 1 336 ? 31.724 -4.579 -22.122 1.00 69.94 336 GLY A O 1
ATOM 2632 N N . ASP A 1 337 ? 31.930 -6.670 -21.329 1.00 59.56 337 ASP A N 1
ATOM 2633 C CA . ASP A 1 337 ? 33.180 -6.945 -22.043 1.00 59.56 337 ASP A CA 1
ATOM 2634 C C . ASP A 1 337 ? 32.900 -7.292 -23.516 1.00 59.56 337 ASP A C 1
ATOM 2636 O O . ASP A 1 337 ? 32.306 -8.325 -23.841 1.00 59.56 337 ASP A O 1
ATOM 2640 N N . ASN A 1 338 ? 33.398 -6.436 -24.412 1.00 52.00 338 ASN A N 1
ATOM 2641 C CA . ASN A 1 338 ? 33.323 -6.579 -25.867 1.00 52.00 338 ASN A CA 1
ATOM 2642 C C . ASN A 1 338 ? 34.043 -7.832 -26.424 1.00 52.00 338 ASN A C 1
ATOM 2644 O O . ASN A 1 338 ? 33.993 -8.060 -27.634 1.00 52.00 338 ASN A O 1
ATOM 2648 N N . SER A 1 339 ? 34.713 -8.634 -25.586 1.00 49.50 339 SER A N 1
ATOM 2649 C CA . SER A 1 339 ? 35.396 -9.875 -25.977 1.00 49.50 339 SER A CA 1
ATOM 2650 C C . SER A 1 339 ? 34.487 -11.110 -26.116 1.00 49.50 339 SER A C 1
ATOM 2652 O O . SER A 1 339 ? 34.876 -12.071 -26.785 1.00 49.50 339 SER A O 1
ATOM 2654 N N . SER A 1 340 ? 33.288 -11.112 -25.515 1.00 45.09 340 SER A N 1
ATOM 2655 C CA . SER A 1 340 ? 32.447 -12.317 -25.397 1.00 45.09 340 SER A CA 1
ATOM 2656 C C . SER A 1 340 ? 31.059 -12.178 -26.037 1.00 45.09 340 SER A C 1
ATOM 2658 O O . SER A 1 340 ? 30.536 -11.086 -26.247 1.00 45.09 340 SER A O 1
ATOM 2660 N N . SER A 1 341 ? 30.426 -13.312 -26.350 1.00 49.47 341 SER A N 1
ATOM 2661 C CA . SER A 1 341 ? 29.129 -13.403 -27.043 1.00 49.47 341 SER A CA 1
ATOM 2662 C C . SER A 1 341 ? 27.903 -13.018 -26.190 1.00 49.47 341 SER A C 1
ATOM 2664 O O . SER A 1 341 ? 26.778 -13.372 -26.545 1.00 49.47 341 SER A O 1
ATOM 2666 N N . VAL A 1 342 ? 28.097 -12.310 -25.071 1.00 47.06 342 VAL A N 1
ATOM 2667 C CA . VAL A 1 342 ? 27.081 -12.061 -24.033 1.00 47.06 342 VAL A CA 1
ATOM 2668 C C . VAL A 1 342 ? 26.930 -10.556 -23.754 1.00 47.06 342 VAL A C 1
ATOM 2670 O O . VAL A 1 342 ? 27.119 -10.081 -22.641 1.00 47.06 342 VAL A O 1
ATOM 2673 N N . THR A 1 343 ? 26.540 -9.781 -24.768 1.00 56.09 343 THR A N 1
ATOM 2674 C CA . THR A 1 343 ? 26.030 -8.404 -24.586 1.00 56.09 343 THR A CA 1
ATOM 2675 C C . THR A 1 343 ? 24.600 -8.458 -24.056 1.00 56.09 343 THR A C 1
ATOM 2677 O O . THR A 1 343 ? 23.702 -8.805 -24.822 1.00 56.09 343 THR A O 1
ATOM 2680 N N . TRP A 1 344 ? 24.374 -8.160 -22.771 1.00 68.19 344 TRP A N 1
ATOM 2681 C CA . TRP A 1 344 ? 23.078 -8.390 -22.111 1.00 68.19 344 TRP A CA 1
ATOM 2682 C C . TRP A 1 344 ? 22.538 -7.186 -21.318 1.00 68.19 344 TRP A C 1
ATOM 2684 O O . TRP A 1 344 ? 23.246 -6.654 -20.461 1.00 68.19 344 TRP A O 1
ATOM 2694 N N . PRO A 1 345 ? 21.243 -6.833 -21.482 1.00 64.56 345 PRO A N 1
ATOM 2695 C CA . PRO A 1 345 ? 20.557 -5.852 -20.636 1.00 64.56 345 PRO A CA 1
ATOM 2696 C C . PRO A 1 345 ? 20.529 -6.196 -19.137 1.00 64.56 345 PRO A C 1
ATOM 2698 O O . PRO A 1 345 ? 20.333 -5.302 -18.319 1.00 64.56 345 PRO A O 1
ATOM 2701 N N . ASN A 1 346 ? 20.743 -7.462 -18.756 1.00 69.06 346 ASN A N 1
ATOM 2702 C CA . ASN A 1 346 ? 20.779 -7.881 -17.349 1.00 69.06 346 ASN A CA 1
ATOM 2703 C C . ASN A 1 346 ? 21.885 -7.190 -16.539 1.00 69.06 346 ASN A C 1
ATOM 2705 O O . ASN A 1 346 ? 21.723 -7.048 -15.335 1.00 69.06 346 ASN A O 1
ATOM 2709 N N . LEU A 1 347 ? 22.952 -6.691 -17.175 1.00 83.62 347 LEU A N 1
ATOM 2710 C CA . LEU A 1 347 ? 23.974 -5.872 -16.507 1.00 83.62 347 LEU A CA 1
ATOM 2711 C C . LEU A 1 347 ? 23.423 -4.523 -15.993 1.00 83.62 347 LEU A C 1
ATOM 2713 O O . LEU A 1 347 ? 24.077 -3.851 -15.203 1.00 83.62 347 LEU A O 1
ATOM 2717 N N . LEU A 1 348 ? 22.218 -4.125 -16.420 1.00 88.81 348 LEU A N 1
ATOM 2718 C CA . LEU A 1 348 ? 21.495 -2.952 -15.922 1.00 88.81 348 LEU A CA 1
ATOM 2719 C C . LEU A 1 348 ? 20.369 -3.299 -14.934 1.00 88.81 348 LEU A C 1
ATOM 2721 O O . LEU A 1 348 ? 19.774 -2.376 -14.379 1.00 88.81 348 LEU A O 1
ATOM 2725 N N . ALA A 1 349 ? 20.059 -4.580 -14.712 1.00 91.00 349 ALA A N 1
ATOM 2726 C CA . ALA A 1 349 ? 18.994 -5.013 -13.809 1.00 91.00 349 ALA A CA 1
ATOM 2727 C C . ALA A 1 349 ? 19.580 -5.422 -12.438 1.00 91.00 349 ALA A C 1
ATOM 2729 O O . ALA A 1 349 ? 20.414 -6.329 -12.395 1.00 91.00 349 ALA A O 1
ATOM 2730 N N . PRO A 1 350 ? 19.195 -4.767 -11.327 1.00 91.69 350 PRO A N 1
ATOM 2731 C CA . PRO A 1 350 ? 19.605 -5.162 -9.980 1.00 91.69 350 PRO A CA 1
ATOM 2732 C C . PRO A 1 350 ? 18.834 -6.405 -9.495 1.00 91.69 350 PRO A C 1
ATOM 2734 O O . PRO A 1 350 ? 17.876 -6.845 -10.134 1.00 91.69 350 PRO A O 1
ATOM 2737 N N . GLU A 1 351 ? 19.249 -6.963 -8.352 1.00 89.06 351 GLU A N 1
ATOM 2738 C CA . GLU A 1 351 ? 18.574 -8.082 -7.669 1.00 89.06 351 GLU A CA 1
ATOM 2739 C C . GLU A 1 351 ? 17.062 -7.827 -7.521 1.00 89.06 351 GLU A C 1
ATOM 2741 O O . GLU A 1 351 ? 16.624 -6.699 -7.281 1.00 89.06 351 GLU A O 1
ATOM 2746 N N . GLY A 1 352 ? 16.248 -8.869 -7.708 1.00 91.00 352 GLY A N 1
ATOM 2747 C CA . GLY A 1 352 ? 14.789 -8.766 -7.694 1.00 91.00 352 GLY A CA 1
ATOM 2748 C C . GLY A 1 352 ? 14.165 -8.118 -8.939 1.00 91.00 352 GLY A C 1
ATOM 2749 O O . GLY A 1 352 ? 12.944 -8.180 -9.085 1.00 91.00 352 GLY A O 1
ATOM 2750 N N . TRP A 1 353 ? 14.937 -7.573 -9.887 1.00 93.50 353 TRP A N 1
ATOM 2751 C CA . TRP A 1 353 ? 14.429 -6.946 -11.117 1.00 93.50 353 TRP A CA 1
ATOM 2752 C C . TRP A 1 353 ? 14.953 -7.619 -12.392 1.00 93.50 353 TRP A C 1
ATOM 2754 O O . TRP A 1 353 ? 15.990 -8.274 -12.409 1.00 93.50 353 TRP A O 1
ATOM 2764 N N . ARG A 1 354 ? 14.235 -7.439 -13.506 1.00 92.25 354 ARG A N 1
ATOM 2765 C CA . ARG A 1 354 ? 14.668 -7.875 -14.843 1.00 92.25 354 ARG A CA 1
ATOM 2766 C C . ARG A 1 354 ? 14.247 -6.896 -15.929 1.00 92.25 354 ARG A C 1
ATOM 2768 O O . ARG A 1 354 ? 13.299 -6.132 -15.755 1.00 92.25 354 ARG A O 1
ATOM 2775 N N . VAL A 1 355 ? 14.887 -6.988 -17.090 1.00 89.25 355 VAL A N 1
ATOM 2776 C CA . VAL A 1 355 ? 14.391 -6.332 -18.308 1.00 89.25 355 VAL A CA 1
ATOM 2777 C C . VAL A 1 355 ? 13.162 -7.099 -18.846 1.00 89.25 355 VAL A C 1
ATOM 2779 O O . VAL A 1 355 ? 13.145 -8.335 -18.795 1.00 89.25 355 VAL A O 1
ATOM 2782 N N . PRO A 1 356 ? 12.111 -6.403 -19.324 1.00 88.75 356 PRO A N 1
ATOM 2783 C CA . PRO A 1 356 ? 10.930 -7.018 -19.922 1.00 88.75 356 PRO A CA 1
ATOM 2784 C C . PRO A 1 356 ? 11.238 -7.923 -21.114 1.00 88.75 356 PRO A C 1
ATOM 2786 O O . PRO A 1 356 ? 12.186 -7.708 -21.863 1.00 88.75 356 PRO A O 1
ATOM 2789 N N . GLU A 1 357 ? 10.370 -8.889 -21.361 1.00 87.06 357 GLU A N 1
ATOM 2790 C CA . GLU A 1 357 ? 10.305 -9.651 -22.603 1.00 87.06 357 GLU A CA 1
ATOM 2791 C C . GLU A 1 357 ? 9.228 -9.066 -23.525 1.00 87.06 357 GLU A C 1
ATOM 2793 O O . GLU A 1 357 ? 8.393 -8.257 -23.110 1.00 87.06 357 GLU A O 1
ATOM 2798 N N . LEU A 1 358 ? 9.192 -9.501 -24.790 1.00 84.31 358 LEU A N 1
ATOM 2799 C CA . LEU A 1 358 ? 8.115 -9.100 -25.702 1.00 84.31 358 LEU A CA 1
ATOM 2800 C C . LEU A 1 358 ? 6.732 -9.443 -25.122 1.00 84.31 358 LEU A C 1
ATOM 2802 O O . LEU A 1 358 ? 5.807 -8.640 -25.237 1.00 84.31 358 LEU A O 1
ATOM 2806 N N . GLN A 1 359 ? 6.595 -10.606 -24.476 1.00 86.69 359 GLN A N 1
ATOM 2807 C CA . GLN A 1 359 ? 5.317 -11.049 -23.922 1.00 86.69 359 GLN A CA 1
ATOM 2808 C C . GLN A 1 359 ? 4.830 -10.156 -22.772 1.00 86.69 359 GLN A C 1
ATOM 2810 O O . GLN A 1 359 ? 3.625 -9.955 -22.643 1.00 86.69 359 GLN A O 1
ATOM 2815 N N . ASP A 1 360 ? 5.731 -9.559 -21.985 1.00 89.31 360 ASP A N 1
ATOM 2816 C CA . ASP A 1 360 ? 5.342 -8.606 -20.941 1.00 89.31 360 ASP A CA 1
ATOM 2817 C C . ASP A 1 360 ? 4.715 -7.348 -21.545 1.00 89.31 360 ASP A C 1
ATOM 2819 O O . ASP A 1 360 ? 3.688 -6.877 -21.065 1.00 89.31 360 ASP A O 1
ATOM 2823 N N . PHE A 1 361 ? 5.283 -6.833 -22.640 1.00 88.25 361 PHE A N 1
ATOM 2824 C CA . PHE A 1 361 ? 4.710 -5.697 -23.360 1.00 88.25 361 PHE A CA 1
ATOM 2825 C C . PHE A 1 361 ? 3.404 -6.053 -24.087 1.00 88.25 361 PHE A C 1
ATOM 2827 O O . PHE A 1 361 ? 2.496 -5.224 -24.130 1.00 88.25 361 PHE A O 1
ATOM 2834 N N . VAL A 1 362 ? 3.264 -7.276 -24.615 1.00 87.31 362 VAL A N 1
ATOM 2835 C CA . VAL A 1 362 ? 1.987 -7.776 -25.169 1.00 87.31 362 VAL A CA 1
ATOM 2836 C C . VAL A 1 362 ? 0.913 -7.826 -24.078 1.00 87.31 362 VAL A C 1
ATOM 2838 O O . VAL A 1 362 ? -0.205 -7.361 -24.298 1.00 87.31 362 VAL A O 1
ATOM 2841 N N . ASN A 1 363 ? 1.259 -8.335 -22.895 1.00 89.12 363 ASN A N 1
ATOM 2842 C CA . ASN A 1 363 ? 0.373 -8.396 -21.735 1.00 89.12 363 ASN A CA 1
ATOM 2843 C C . ASN A 1 363 ? -0.007 -6.992 -21.239 1.00 89.12 363 ASN A C 1
ATOM 2845 O O . ASN A 1 363 ? -1.186 -6.716 -21.042 1.00 89.12 363 ASN A O 1
ATOM 2849 N N . LEU A 1 364 ? 0.968 -6.085 -21.115 1.00 89.75 364 LEU A N 1
ATOM 2850 C CA . LEU A 1 364 ? 0.755 -4.689 -20.725 1.00 89.75 364 LEU A CA 1
ATOM 2851 C C . LEU A 1 364 ? -0.189 -3.969 -21.699 1.00 89.75 364 LEU A C 1
ATOM 2853 O O . LEU A 1 364 ? -1.124 -3.298 -21.268 1.00 89.75 364 LEU A O 1
ATOM 2857 N N . ALA A 1 365 ? 0.018 -4.145 -23.008 1.00 88.38 365 ALA A N 1
ATOM 2858 C CA . ALA A 1 365 ? -0.866 -3.594 -24.030 1.00 88.38 365 ALA A CA 1
ATOM 2859 C C . ALA A 1 365 ? -2.279 -4.193 -23.947 1.00 88.38 365 ALA A C 1
ATOM 2861 O O . ALA A 1 365 ? -3.251 -3.453 -24.056 1.00 88.38 365 ALA A O 1
ATOM 2862 N N . LYS A 1 366 ? -2.412 -5.505 -23.711 1.00 87.81 366 LYS A N 1
ATOM 2863 C CA . LYS A 1 366 ? -3.716 -6.161 -23.538 1.00 87.81 366 LYS A CA 1
ATOM 2864 C C . LYS A 1 366 ? -4.462 -5.620 -22.314 1.00 87.81 366 LYS A C 1
ATOM 2866 O O . LYS A 1 366 ? -5.567 -5.123 -22.474 1.00 87.81 366 LYS A O 1
ATOM 2871 N N . ALA A 1 367 ? -3.845 -5.657 -21.133 1.00 90.00 367 ALA A N 1
ATOM 2872 C CA . ALA A 1 367 ? -4.447 -5.158 -19.896 1.00 90.00 367 ALA A CA 1
ATOM 2873 C C . ALA A 1 367 ? -4.839 -3.675 -20.011 1.00 90.00 367 ALA A C 1
ATOM 2875 O O . ALA A 1 367 ? -5.851 -3.237 -19.474 1.00 90.00 367 ALA A O 1
ATOM 2876 N N . SER A 1 368 ? -4.042 -2.894 -20.744 1.00 89.69 368 SER A N 1
ATOM 2877 C CA . SER A 1 368 ? -4.339 -1.496 -21.036 1.00 89.69 368 SER A CA 1
ATOM 2878 C C . SER A 1 368 ? -5.572 -1.351 -21.940 1.00 89.69 368 SER A C 1
ATOM 2880 O O . SER A 1 368 ? -6.430 -0.511 -21.667 1.00 89.69 368 SER A O 1
ATOM 2882 N N . LEU A 1 369 ? -5.714 -2.210 -22.957 1.00 87.56 369 LEU A N 1
ATOM 2883 C CA . LEU A 1 369 ? -6.882 -2.260 -23.846 1.00 87.56 369 LEU A CA 1
ATOM 2884 C C . LEU A 1 369 ? -8.158 -2.814 -23.190 1.00 87.56 369 LEU A C 1
ATOM 2886 O O . LEU A 1 369 ? -9.254 -2.547 -23.676 1.00 87.56 369 LEU A O 1
ATOM 2890 N N . ASP A 1 370 ? -8.035 -3.534 -22.074 1.00 88.94 370 ASP A N 1
ATOM 2891 C CA . ASP A 1 370 ? -9.176 -3.93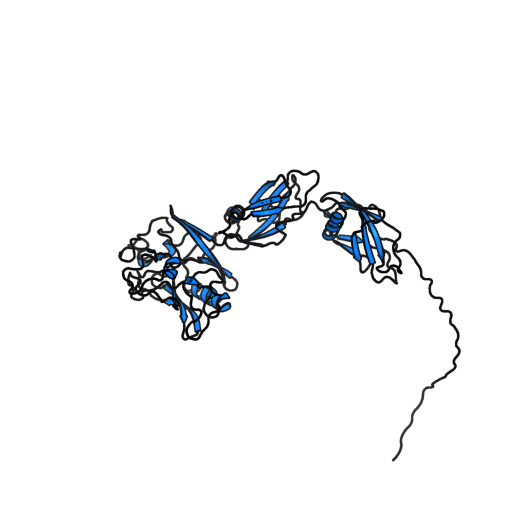8 -21.244 1.00 88.94 370 ASP A CA 1
ATOM 2892 C C . ASP A 1 370 ? -9.756 -2.741 -20.436 1.00 88.94 370 ASP A C 1
ATOM 2894 O O . ASP A 1 370 ? -10.863 -2.833 -19.904 1.00 88.94 370 ASP A O 1
ATOM 2898 N N . VAL A 1 371 ? -9.045 -1.598 -20.369 1.00 89.19 371 VAL A N 1
ATOM 2899 C CA . VAL A 1 371 ? -9.443 -0.371 -19.636 1.00 89.19 371 VAL A CA 1
ATOM 2900 C C . VAL A 1 371 ? -9.694 0.838 -20.555 1.00 89.19 371 VAL A C 1
ATOM 2902 O O . VAL A 1 371 ? -10.593 1.642 -20.298 1.00 89.19 371 VAL A O 1
ATOM 2905 N N . CYS A 1 372 ? -8.906 1.002 -21.619 1.00 86.31 372 CYS A N 1
ATOM 2906 C CA . CYS A 1 372 ? -8.940 2.156 -22.526 1.00 86.31 372 CYS A CA 1
ATOM 2907 C C . CYS A 1 372 ? -8.773 1.733 -23.994 1.00 86.31 372 CYS A C 1
ATOM 2909 O O . CYS A 1 372 ? -8.429 0.595 -24.277 1.00 86.31 372 CYS A O 1
ATOM 2911 N N . ASP A 1 373 ? -9.031 2.623 -24.953 1.00 79.56 373 ASP A N 1
ATOM 2912 C CA . ASP A 1 373 ? -9.122 2.215 -26.363 1.00 79.56 373 ASP A CA 1
ATOM 2913 C C . ASP A 1 373 ? -7.761 2.260 -27.103 1.00 79.56 373 ASP A C 1
ATOM 2915 O O . ASP A 1 373 ? -7.568 1.547 -28.090 1.00 79.56 373 ASP A O 1
ATOM 2919 N N . TYR A 1 374 ? -6.805 3.086 -26.645 1.00 78.75 374 TYR A N 1
ATOM 2920 C CA . TYR A 1 374 ? -5.535 3.390 -27.331 1.00 78.75 374 TYR A CA 1
ATOM 2921 C C . TYR A 1 374 ? -4.365 3.616 -26.355 1.00 78.75 374 TYR A C 1
ATOM 2923 O O . TYR A 1 374 ? -3.528 4.502 -26.562 1.00 78.75 374 TYR A O 1
ATOM 2931 N N . LEU A 1 375 ? -4.279 2.804 -25.302 1.00 86.88 375 LEU A N 1
ATOM 2932 C CA . LEU A 1 375 ? -3.191 2.820 -24.316 1.00 86.88 375 LEU A CA 1
ATOM 2933 C C . LEU A 1 375 ? -3.064 4.119 -23.487 1.00 86.88 375 LEU A C 1
ATOM 2935 O O . LEU A 1 375 ? -1.983 4.415 -22.976 1.00 86.88 375 LEU A O 1
ATOM 2939 N N . GLU A 1 376 ? -4.139 4.902 -23.330 1.00 88.06 376 GLU A N 1
ATOM 2940 C CA . GLU A 1 376 ? -4.145 6.148 -22.542 1.00 88.06 376 GLU A CA 1
ATOM 2941 C C . GLU A 1 376 ? -3.560 5.977 -21.128 1.00 88.06 376 GLU A C 1
ATOM 2943 O O . GLU A 1 376 ? -2.744 6.792 -20.698 1.00 88.06 376 GLU A O 1
ATOM 2948 N N . VAL A 1 377 ? -3.889 4.878 -20.441 1.00 91.31 377 VAL A N 1
ATOM 2949 C CA . VAL A 1 377 ? -3.462 4.600 -19.052 1.00 91.31 377 VAL A CA 1
ATOM 2950 C C . VAL A 1 377 ? -1.945 4.495 -18.859 1.00 91.31 377 VAL A C 1
ATOM 2952 O O . VAL A 1 377 ? -1.461 4.630 -17.735 1.00 91.31 377 VAL A O 1
ATOM 2955 N N . LEU A 1 378 ? -1.189 4.290 -19.945 1.00 90.44 378 LEU A N 1
ATOM 2956 C CA . LEU A 1 378 ? 0.272 4.173 -19.934 1.00 90.44 378 LEU A CA 1
ATOM 2957 C C . LEU A 1 378 ? 1.002 5.511 -20.122 1.00 90.44 378 LEU A C 1
ATOM 2959 O O . LEU A 1 378 ? 2.181 5.622 -19.792 1.00 90.44 378 LEU A O 1
ATOM 2963 N N . ARG A 1 379 ? 0.339 6.500 -20.721 1.00 88.62 379 ARG A N 1
ATOM 2964 C CA . ARG A 1 379 ? 0.974 7.630 -21.410 1.00 88.62 379 ARG A CA 1
ATOM 2965 C C . ARG A 1 379 ? 1.245 8.821 -20.496 1.00 88.62 379 ARG A C 1
ATOM 2967 O O . ARG A 1 379 ? 0.335 9.300 -19.836 1.00 88.62 379 ARG A O 1
ATOM 2974 N N . CYS A 1 380 ? 2.465 9.356 -20.537 1.00 89.31 380 CYS A N 1
ATOM 2975 C CA . CYS A 1 380 ? 2.836 10.630 -19.910 1.00 89.31 380 CYS A CA 1
ATOM 2976 C C . CYS A 1 380 ? 2.019 11.792 -20.531 1.00 89.31 380 CYS A C 1
ATOM 2978 O O . CYS A 1 380 ? 2.142 12.032 -21.737 1.00 89.31 380 CYS A O 1
ATOM 2980 N N . PRO A 1 381 ? 1.188 12.526 -19.763 1.00 88.62 381 PRO A N 1
ATOM 2981 C CA . PRO A 1 381 ? 0.332 13.580 -20.313 1.00 88.62 381 PRO A CA 1
ATOM 2982 C C . PRO A 1 381 ? 1.120 14.750 -20.917 1.00 88.62 381 PRO A C 1
ATOM 2984 O O . PRO A 1 381 ? 0.670 15.373 -21.874 1.00 88.62 381 PRO A O 1
ATOM 2987 N N . GLU A 1 382 ? 2.311 15.038 -20.390 1.00 86.69 382 GLU A N 1
ATOM 2988 C CA . GLU A 1 382 ? 3.154 16.169 -20.791 1.00 86.69 382 GLU A CA 1
ATOM 2989 C C . GLU A 1 382 ? 3.740 16.012 -22.204 1.00 86.69 382 GLU A C 1
ATOM 2991 O O . GLU A 1 382 ? 4.034 17.012 -22.860 1.00 86.69 382 GLU A O 1
ATOM 2996 N N . VAL A 1 383 ? 3.913 14.773 -22.682 1.00 83.69 383 VAL A N 1
ATOM 2997 C CA . VAL A 1 383 ? 4.446 14.457 -24.027 1.00 83.69 383 VAL A CA 1
ATOM 2998 C C . VAL A 1 383 ? 3.364 14.049 -25.032 1.00 83.69 383 VAL A C 1
ATOM 3000 O O . VAL A 1 383 ? 3.644 13.973 -26.230 1.00 83.69 383 VAL A O 1
ATOM 3003 N N . TYR A 1 384 ? 2.139 13.820 -24.550 1.00 83.00 384 TYR A N 1
ATOM 3004 C CA . TYR A 1 384 ? 0.942 13.527 -25.342 1.00 83.00 384 TYR A CA 1
ATOM 3005 C C . TYR A 1 384 ? -0.176 14.558 -25.073 1.00 83.00 384 TYR A C 1
ATOM 3007 O O . TYR A 1 384 ? -1.257 14.187 -24.604 1.00 83.00 384 TYR A O 1
ATOM 3015 N N . PRO A 1 385 ? 0.062 15.862 -25.329 1.00 80.31 385 PRO A N 1
ATOM 3016 C CA . PRO A 1 385 ? -0.931 16.906 -25.089 1.00 80.31 385 PRO A CA 1
ATOM 3017 C C . PRO A 1 385 ? -2.150 16.806 -26.021 1.00 80.31 385 PRO A C 1
ATOM 3019 O O . PRO A 1 385 ? -3.233 17.269 -25.648 1.00 80.31 385 PRO A O 1
ATOM 3022 N N . SER A 1 386 ? -2.018 16.213 -27.216 1.00 82.38 386 SER A N 1
ATOM 3023 C CA . SER A 1 386 ? -3.168 15.951 -28.079 1.00 82.38 386 SER A CA 1
ATOM 3024 C C . SER A 1 386 ? -3.994 14.780 -27.564 1.00 82.38 386 SER A C 1
ATOM 3026 O O . SER A 1 386 ? -3.538 13.644 -27.433 1.00 82.38 386 SER A O 1
ATOM 3028 N N . LEU A 1 387 ? -5.287 15.041 -27.389 1.00 81.75 387 LEU A N 1
ATOM 3029 C CA . LEU A 1 387 ? -6.298 14.010 -27.173 1.00 81.75 387 LEU A CA 1
ATOM 3030 C C . LEU A 1 387 ? -6.867 13.474 -28.497 1.00 81.75 387 LEU A C 1
ATOM 3032 O O . LEU A 1 387 ? -7.981 12.959 -28.501 1.00 81.75 387 LEU A O 1
ATOM 3036 N N . GLN A 1 388 ? -6.154 13.616 -29.617 1.00 79.69 388 GLN A N 1
ATOM 3037 C CA . GLN A 1 388 ? -6.614 13.229 -30.951 1.00 79.69 388 GLN A CA 1
ATOM 3038 C C . GLN A 1 388 ? -5.544 12.406 -31.686 1.00 79.69 388 GLN A C 1
ATOM 3040 O O . GLN A 1 388 ? -4.412 12.855 -31.847 1.00 79.69 388 GLN A O 1
ATOM 3045 N N . ILE A 1 389 ? -5.920 11.219 -32.171 1.00 74.69 389 ILE A N 1
ATOM 3046 C CA . ILE A 1 389 ? -5.083 10.326 -32.984 1.00 74.69 389 ILE A CA 1
ATOM 3047 C C . ILE A 1 389 ? -5.870 9.910 -34.226 1.00 74.69 389 ILE A C 1
ATOM 3049 O O . ILE A 1 389 ? -6.818 9.127 -34.143 1.00 74.69 389 ILE A O 1
ATOM 3053 N N . GLY A 1 390 ? -5.495 10.458 -35.385 1.00 75.56 390 GLY A N 1
ATOM 3054 C CA . GLY A 1 390 ? -6.324 10.371 -36.590 1.00 75.56 390 GLY A CA 1
ATOM 3055 C C . GLY A 1 390 ? -7.734 10.896 -36.300 1.00 75.56 390 GLY A C 1
ATOM 3056 O O . GLY A 1 390 ? -7.892 11.965 -35.713 1.00 75.56 390 GLY A O 1
ATOM 3057 N N . ASP A 1 391 ? -8.758 10.106 -36.619 1.00 74.94 391 ASP A N 1
ATOM 3058 C CA . ASP A 1 391 ? -10.163 10.439 -36.338 1.00 74.94 391 ASP A CA 1
ATOM 3059 C C . ASP A 1 391 ? -10.616 10.096 -34.901 1.00 74.94 391 ASP A C 1
ATOM 3061 O O . ASP A 1 391 ? -11.788 10.259 -34.557 1.00 74.94 391 ASP A O 1
ATOM 3065 N N . LYS A 1 392 ? -9.725 9.577 -34.044 1.00 75.81 392 LYS A N 1
ATOM 3066 C CA . LYS A 1 392 ? -10.064 9.071 -32.705 1.00 75.81 392 LYS A CA 1
ATOM 3067 C C . LYS A 1 392 ? -9.729 10.080 -31.615 1.00 75.81 392 LYS A C 1
ATOM 3069 O O . LYS A 1 392 ? -8.628 10.620 -31.586 1.00 75.81 392 LYS A O 1
ATOM 3074 N N . LYS A 1 393 ? -10.665 10.265 -30.681 1.00 84.69 393 LYS A N 1
ATOM 3075 C CA . LYS A 1 393 ? -10.493 11.112 -29.498 1.00 84.69 393 LYS A CA 1
ATOM 3076 C C . LYS A 1 393 ? -10.185 10.259 -28.265 1.00 84.69 393 LYS A C 1
ATOM 3078 O O . LYS A 1 393 ? -10.961 9.365 -27.937 1.00 84.69 393 LYS A O 1
ATOM 3083 N N . LEU A 1 394 ? -9.076 10.556 -27.596 1.00 84.12 394 LEU A N 1
ATOM 3084 C CA . LEU A 1 394 ? -8.592 9.882 -26.391 1.00 84.12 394 LEU A CA 1
ATOM 3085 C C . LEU A 1 394 ? -9.363 10.323 -25.140 1.00 84.12 394 LEU A C 1
ATOM 3087 O O . LEU A 1 394 ? -9.818 11.469 -25.035 1.00 84.12 394 LEU A O 1
ATOM 3091 N N . LYS A 1 395 ? -9.470 9.426 -24.157 1.00 88.25 395 LYS A N 1
ATOM 3092 C CA . LYS A 1 395 ? -10.112 9.707 -22.864 1.00 88.25 395 LYS A CA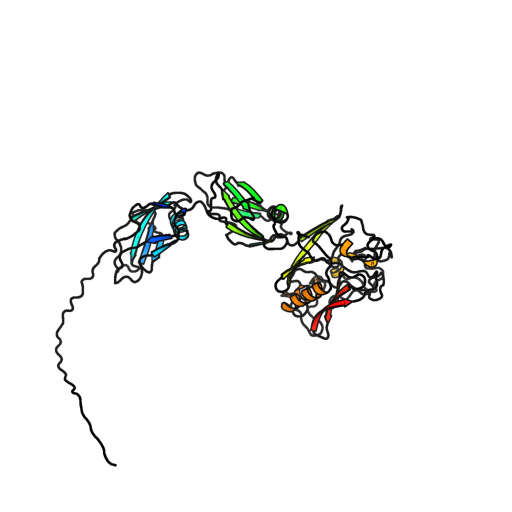 1
ATOM 3093 C C . LYS A 1 395 ? -9.128 10.394 -21.912 1.00 88.25 395 LYS A C 1
ATOM 3095 O O . LYS A 1 395 ? -8.281 9.733 -21.319 1.00 88.25 395 LYS A O 1
ATOM 3100 N N . LYS A 1 396 ? -9.265 11.717 -21.735 1.00 88.75 396 LYS A N 1
ATOM 3101 C CA . LYS A 1 396 ? -8.385 12.527 -20.864 1.00 88.75 396 LYS A CA 1
ATOM 3102 C C . LYS A 1 396 ? -8.253 11.950 -19.452 1.00 88.75 396 LYS A C 1
ATOM 3104 O O . LYS A 1 396 ? -7.144 11.859 -18.946 1.00 88.75 396 LYS A O 1
ATOM 3109 N N . ASP A 1 397 ? -9.366 11.537 -18.856 1.00 91.69 397 ASP A N 1
ATOM 3110 C CA . ASP A 1 397 ? -9.419 11.088 -17.457 1.00 91.69 397 ASP A CA 1
ATOM 3111 C C . ASP A 1 397 ? -8.779 9.702 -17.246 1.00 91.69 397 ASP A C 1
ATOM 3113 O O . ASP A 1 397 ? -8.534 9.299 -16.113 1.00 91.69 397 ASP A O 1
ATOM 3117 N N . LEU A 1 398 ? -8.483 8.981 -18.336 1.00 92.00 398 LEU A N 1
ATOM 3118 C CA . LEU A 1 398 ? -7.697 7.745 -18.323 1.00 92.00 398 LEU A CA 1
ATOM 3119 C C . LEU A 1 398 ? -6.224 7.981 -18.676 1.00 92.00 398 LEU A C 1
ATOM 3121 O O . LEU A 1 398 ? -5.434 7.048 -18.574 1.00 92.00 398 LEU A O 1
ATOM 3125 N N . MET A 1 399 ? -5.827 9.188 -19.095 1.00 90.69 399 MET A N 1
ATOM 3126 C CA . MET A 1 399 ? -4.435 9.471 -19.443 1.00 90.69 399 MET A CA 1
ATOM 3127 C C . MET A 1 399 ? -3.555 9.302 -18.202 1.00 90.69 399 MET A C 1
ATOM 3129 O O . MET A 1 399 ? -3.778 9.960 -17.188 1.00 90.69 399 MET A O 1
ATOM 3133 N N . ASN A 1 400 ? -2.557 8.423 -18.287 1.00 92.56 400 ASN A N 1
ATOM 3134 C CA . ASN A 1 400 ? -1.644 8.096 -17.190 1.00 92.56 400 ASN A CA 1
ATOM 3135 C C . ASN A 1 400 ? -2.307 7.548 -15.914 1.00 92.56 400 ASN A C 1
ATOM 3137 O O . ASN A 1 400 ? -1.719 7.653 -14.840 1.00 92.56 400 ASN A O 1
ATOM 3141 N N . SER A 1 401 ? -3.512 6.966 -15.972 1.00 94.12 401 SER A N 1
ATOM 3142 C CA . SER A 1 401 ? -4.215 6.538 -14.748 1.00 94.12 401 SER A CA 1
ATOM 3143 C C . SER A 1 401 ? -3.518 5.405 -13.974 1.00 94.12 401 SER A C 1
ATOM 3145 O O . SER A 1 401 ? -3.929 5.087 -12.861 1.00 94.12 401 SER A O 1
ATOM 3147 N N . TRP A 1 402 ? -2.482 4.777 -14.542 1.00 93.56 402 TRP A N 1
ATOM 3148 C CA . TRP A 1 402 ? -1.595 3.828 -13.849 1.00 93.56 402 TRP A CA 1
ATOM 3149 C C . TRP A 1 402 ? -0.272 4.457 -13.374 1.00 93.56 402 TRP A C 1
ATOM 3151 O O . TRP A 1 402 ? 0.598 3.748 -12.875 1.00 93.56 402 TRP A O 1
ATOM 3161 N N . GLY A 1 403 ? -0.091 5.768 -13.555 1.00 92.38 403 GLY A N 1
ATOM 3162 C CA . GLY A 1 403 ? 1.120 6.512 -13.194 1.00 92.38 403 GLY A CA 1
ATOM 3163 C C . GLY A 1 403 ? 2.357 6.163 -14.026 1.00 92.38 403 GLY A C 1
ATOM 3164 O O . GLY A 1 403 ? 3.460 6.519 -13.635 1.00 92.38 403 GLY A O 1
ATOM 3165 N N . MET A 1 404 ? 2.193 5.450 -15.144 1.00 91.38 404 MET A N 1
ATOM 3166 C CA . MET A 1 404 ? 3.269 4.791 -15.893 1.00 91.38 404 MET A CA 1
ATOM 3167 C C . MET A 1 404 ? 4.185 5.716 -16.706 1.00 91.38 404 MET A C 1
ATOM 3169 O O . MET A 1 404 ? 5.221 5.240 -17.166 1.00 91.38 404 MET A O 1
ATOM 3173 N N . ASN A 1 405 ? 3.840 6.986 -16.926 1.00 89.31 405 ASN A N 1
ATOM 3174 C CA . ASN A 1 405 ? 4.669 8.010 -17.585 1.00 89.31 405 ASN A CA 1
ATOM 3175 C C . ASN A 1 405 ? 5.412 7.550 -18.864 1.00 89.31 405 ASN A C 1
ATOM 3177 O O . ASN A 1 405 ? 6.556 7.942 -19.102 1.00 89.31 405 ASN A O 1
ATOM 3181 N N . MET A 1 406 ? 4.822 6.679 -19.688 1.00 88.56 406 MET A N 1
ATOM 3182 C CA . MET A 1 406 ? 5.471 6.210 -20.918 1.00 88.56 406 MET A CA 1
ATOM 3183 C C . MET A 1 406 ? 5.447 7.320 -21.973 1.00 88.56 406 MET A C 1
ATOM 3185 O O . MET A 1 406 ? 4.453 8.031 -22.108 1.00 88.56 406 MET A O 1
ATOM 3189 N N . ALA A 1 407 ? 6.547 7.477 -22.708 1.00 83.25 407 ALA A N 1
ATOM 3190 C CA . ALA A 1 407 ? 6.796 8.602 -23.609 1.00 83.25 407 ALA A CA 1
ATOM 3191 C C . ALA A 1 407 ? 7.359 8.134 -24.964 1.00 83.25 407 ALA A C 1
ATOM 3193 O O . ALA A 1 407 ? 7.900 7.026 -25.034 1.00 83.25 407 ALA A O 1
ATOM 3194 N N . PRO A 1 408 ? 7.315 8.959 -26.030 1.00 79.31 408 PRO A N 1
ATOM 3195 C CA . PRO A 1 408 ? 8.064 8.689 -27.252 1.00 79.31 408 PRO A CA 1
ATOM 3196 C C . PRO A 1 408 ? 9.568 8.754 -26.960 1.00 79.31 408 PRO A C 1
ATOM 3198 O O . PRO A 1 408 ? 10.055 9.735 -26.402 1.00 79.31 408 PRO A O 1
ATOM 3201 N N . CYS A 1 409 ? 10.315 7.723 -27.350 1.00 73.56 409 CYS A N 1
ATOM 3202 C CA . CYS A 1 409 ? 11.742 7.594 -27.017 1.00 73.56 409 CYS A CA 1
ATOM 3203 C C . CYS A 1 409 ? 12.678 7.930 -28.193 1.00 73.56 409 CYS A C 1
ATOM 3205 O O . CYS A 1 409 ? 13.888 7.787 -28.086 1.00 73.56 409 CYS A O 1
ATOM 3207 N N . GLY A 1 410 ? 12.128 8.314 -29.349 1.00 71.38 410 GLY A N 1
ATOM 3208 C CA . GLY A 1 410 ? 12.894 8.351 -30.596 1.00 71.38 410 GLY A CA 1
ATOM 3209 C C . GLY A 1 410 ? 13.403 6.966 -31.020 1.00 71.38 410 GLY A C 1
ATOM 3210 O O . GLY A 1 410 ? 13.199 5.956 -30.344 1.00 71.38 410 GLY A O 1
ATOM 3211 N N . THR A 1 411 ? 14.002 6.881 -32.204 1.00 65.12 411 THR A N 1
ATOM 3212 C CA . THR A 1 411 ? 14.539 5.623 -32.737 1.00 65.12 411 THR A CA 1
ATOM 3213 C C . THR A 1 411 ? 15.533 5.885 -33.871 1.00 65.12 411 THR A C 1
ATOM 3215 O O . THR A 1 411 ? 15.572 6.956 -34.479 1.00 65.12 411 THR A O 1
ATOM 3218 N N . ASN A 1 412 ? 16.386 4.897 -34.140 1.00 67.25 412 ASN A N 1
ATOM 3219 C CA . ASN A 1 412 ? 17.112 4.796 -35.395 1.00 67.25 412 ASN A CA 1
ATOM 3220 C C . ASN A 1 412 ? 17.135 3.336 -35.860 1.00 67.25 412 ASN A C 1
ATOM 3222 O O . ASN A 1 412 ? 17.766 2.483 -35.232 1.00 67.25 412 ASN A O 1
ATOM 3226 N N . ARG A 1 413 ? 16.426 3.040 -36.953 1.00 65.69 413 ARG A N 1
ATOM 3227 C CA . ARG A 1 413 ? 16.265 1.667 -37.459 1.00 65.69 413 ARG A CA 1
ATOM 3228 C C . ARG A 1 413 ? 17.456 1.186 -38.291 1.00 65.69 413 ARG A C 1
ATOM 3230 O O . ARG A 1 413 ? 17.676 -0.017 -38.370 1.00 65.69 413 ARG A O 1
ATOM 3237 N N . ASP A 1 414 ? 18.284 2.101 -38.795 1.00 68.94 414 ASP A N 1
ATOM 3238 C CA . ASP A 1 414 ? 19.454 1.791 -39.632 1.00 68.94 414 ASP A CA 1
ATOM 3239 C C . ASP A 1 414 ? 20.661 1.280 -38.820 1.00 68.94 414 ASP A C 1
ATOM 3241 O O . ASP A 1 414 ? 21.747 1.073 -39.360 1.00 68.94 414 ASP A O 1
ATOM 3245 N N . GLY A 1 415 ? 20.514 1.127 -37.499 1.00 65.38 415 GLY A N 1
ATOM 3246 C CA . GLY A 1 415 ? 21.599 0.704 -36.611 1.00 65.38 415 GLY A CA 1
ATOM 3247 C C . GLY A 1 415 ? 22.635 1.780 -36.310 1.00 65.38 415 GLY A C 1
ATOM 3248 O O . GLY A 1 415 ? 23.726 1.470 -35.833 1.00 65.38 415 GLY A O 1
ATOM 3249 N N . SER A 1 416 ? 22.305 3.042 -36.582 1.00 72.44 416 SER A N 1
ATOM 3250 C CA . SER A 1 416 ? 23.164 4.168 -36.242 1.00 72.44 416 SER A CA 1
ATOM 3251 C C . SER A 1 416 ? 23.332 4.303 -34.726 1.00 72.44 416 SER A C 1
ATOM 3253 O O . SER A 1 416 ? 22.380 4.141 -33.967 1.00 72.44 416 SER A O 1
ATOM 3255 N N . LEU A 1 417 ? 24.529 4.713 -34.303 1.00 71.94 417 LEU A N 1
ATOM 3256 C CA . LEU A 1 417 ? 24.849 5.088 -32.918 1.00 71.94 417 LEU A CA 1
ATOM 3257 C C . LEU A 1 417 ? 24.034 6.299 -32.417 1.00 71.94 417 LEU A C 1
ATOM 3259 O O . LEU A 1 417 ? 23.977 6.567 -31.217 1.00 71.94 417 LEU A O 1
ATOM 3263 N N . TYR A 1 418 ? 23.417 7.032 -33.342 1.00 75.44 418 TYR A N 1
ATOM 3264 C CA . TYR A 1 418 ? 22.761 8.315 -33.138 1.00 75.44 418 TYR A CA 1
ATOM 3265 C C . TYR A 1 418 ? 21.241 8.161 -33.203 1.00 75.44 418 TYR A C 1
ATOM 3267 O O . TYR A 1 418 ? 20.720 7.621 -34.186 1.00 75.44 418 TYR A O 1
ATOM 3275 N N . ILE A 1 419 ? 20.520 8.725 -32.231 1.00 76.12 419 ILE A N 1
ATOM 3276 C CA . ILE A 1 419 ? 19.095 9.009 -32.426 1.00 76.12 419 ILE A CA 1
ATOM 3277 C C . ILE A 1 419 ? 19.020 10.072 -33.525 1.00 76.12 419 ILE A C 1
ATOM 3279 O O . ILE A 1 419 ? 19.625 11.137 -33.395 1.00 76.12 419 ILE A O 1
ATOM 3283 N N . LYS A 1 420 ? 18.338 9.759 -34.631 1.00 65.81 420 LYS A N 1
ATOM 3284 C CA . LYS A 1 420 ? 18.129 10.695 -35.750 1.00 65.81 420 LYS A CA 1
ATOM 3285 C C . LYS A 1 420 ? 16.687 11.176 -35.821 1.00 65.81 420 LYS A C 1
ATOM 3287 O O . LYS A 1 420 ? 16.455 12.343 -36.120 1.00 65.81 420 LYS A O 1
ATOM 3292 N N . GLU A 1 421 ? 15.751 10.291 -35.491 1.00 65.12 421 GLU A N 1
ATOM 3293 C CA . GLU A 1 421 ? 14.321 10.565 -35.467 1.00 65.12 421 GLU A CA 1
ATOM 3294 C C . GLU A 1 421 ? 13.841 10.570 -34.016 1.00 65.12 421 GLU A C 1
ATOM 3296 O O . GLU A 1 421 ? 13.808 9.535 -33.347 1.00 65.12 421 GLU A O 1
ATOM 3301 N N . PHE A 1 422 ? 13.450 11.744 -33.529 1.00 64.56 422 PHE A N 1
ATOM 3302 C CA . PHE A 1 422 ? 12.479 11.828 -32.446 1.00 64.56 422 PHE A CA 1
ATOM 3303 C C . PHE A 1 422 ? 11.096 11.910 -33.076 1.00 64.56 422 PHE A C 1
ATOM 3305 O O . PHE A 1 422 ? 10.909 12.644 -34.046 1.00 64.56 422 PHE A O 1
ATOM 3312 N N . GLY A 1 423 ? 10.142 11.152 -32.536 1.00 56.94 423 GLY A N 1
ATOM 3313 C CA . GLY A 1 423 ? 8.744 11.369 -32.881 1.00 56.94 423 GLY A CA 1
ATOM 3314 C C . GLY A 1 423 ? 8.337 12.778 -32.462 1.00 56.94 423 GLY A C 1
ATOM 3315 O O . GLY A 1 423 ? 8.811 13.273 -31.434 1.00 56.94 423 GLY A O 1
ATOM 3316 N N . ASP A 1 424 ? 7.459 13.400 -33.243 1.00 58.81 424 ASP A N 1
ATOM 3317 C CA . ASP A 1 424 ? 6.792 14.624 -32.821 1.00 58.81 424 ASP A CA 1
ATOM 3318 C C . ASP A 1 424 ? 6.108 14.413 -31.457 1.00 58.81 424 ASP A C 1
ATOM 3320 O O . ASP A 1 424 ? 5.787 13.282 -31.057 1.00 58.81 424 ASP A O 1
ATOM 3324 N N . LEU A 1 425 ? 5.850 15.514 -30.747 1.00 60.44 425 LEU A N 1
ATOM 3325 C CA . LEU A 1 425 ? 4.827 15.497 -29.701 1.00 60.44 425 LEU A CA 1
ATOM 3326 C C . LEU A 1 425 ? 3.550 14.918 -30.337 1.00 60.44 425 LEU A C 1
ATOM 3328 O O . LEU A 1 425 ? 3.222 15.281 -31.463 1.00 60.44 425 LEU A O 1
ATOM 3332 N N . ASP A 1 426 ? 2.893 13.980 -29.649 1.00 63.91 426 ASP A N 1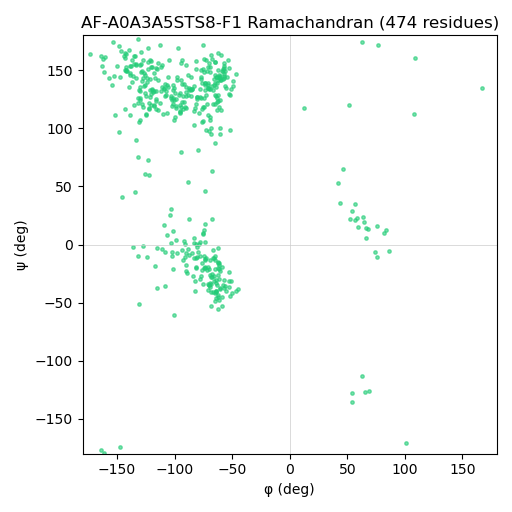
ATOM 3333 C CA . ASP A 1 426 ? 1.784 13.147 -30.166 1.00 63.91 426 ASP A CA 1
ATOM 3334 C C . ASP A 1 426 ? 2.158 11.894 -31.008 1.00 63.91 426 ASP A C 1
ATOM 3336 O O . ASP A 1 426 ? 1.281 11.220 -31.554 1.00 63.91 426 ASP A O 1
ATOM 3340 N N . GLY A 1 427 ? 3.437 11.494 -31.063 1.00 66.19 427 GLY A N 1
ATOM 3341 C CA . GLY A 1 427 ? 3.901 10.304 -31.803 1.00 66.19 427 GLY A CA 1
ATOM 3342 C C . GLY A 1 427 ? 3.273 8.943 -31.407 1.00 66.19 427 GLY A C 1
ATOM 3343 O O . GLY A 1 427 ? 2.952 8.670 -30.252 1.00 66.19 427 GLY A O 1
ATOM 3344 N N . LEU A 1 428 ? 3.146 8.019 -32.369 1.00 67.06 428 LEU A N 1
ATOM 3345 C CA . LEU A 1 428 ? 2.416 6.742 -32.194 1.00 67.06 428 LEU A CA 1
ATOM 3346 C C . LEU A 1 428 ? 3.200 5.594 -31.532 1.00 67.06 428 LEU A C 1
ATOM 3348 O O . LEU A 1 428 ? 2.605 4.562 -31.206 1.00 67.06 428 LEU A O 1
ATOM 3352 N N . HIS A 1 429 ? 4.517 5.741 -31.377 1.00 73.75 429 HIS A N 1
ATOM 3353 C CA . HIS A 1 429 ? 5.415 4.665 -30.958 1.00 73.75 429 HIS A CA 1
ATOM 3354 C C . HIS A 1 429 ? 6.141 5.014 -29.661 1.00 73.75 429 HIS A C 1
ATOM 3356 O O . HIS A 1 429 ? 6.801 6.049 -29.559 1.00 73.75 429 HIS A O 1
ATOM 3362 N N . MET A 1 430 ? 6.093 4.089 -28.711 1.00 80.94 430 MET A N 1
ATOM 3363 C CA . MET A 1 430 ? 6.991 4.038 -27.562 1.00 80.94 430 MET A CA 1
ATOM 3364 C C . MET A 1 430 ? 7.909 2.829 -27.789 1.00 80.94 430 MET A C 1
ATOM 3366 O O . MET A 1 430 ? 7.439 1.773 -28.227 1.00 80.94 430 MET A O 1
ATOM 3370 N N . VAL A 1 431 ? 9.219 2.969 -27.585 1.00 80.06 431 VAL A N 1
ATOM 3371 C CA . VAL A 1 431 ? 10.197 1.920 -27.929 1.00 80.06 431 VAL A CA 1
ATOM 3372 C C . VAL A 1 431 ? 11.100 1.677 -26.731 1.00 80.06 431 VAL A C 1
ATOM 3374 O O . VAL A 1 431 ? 11.699 2.614 -26.216 1.00 80.06 431 VAL A O 1
ATOM 3377 N N . PHE A 1 432 ? 11.204 0.422 -26.302 1.00 84.75 432 PHE A N 1
ATOM 3378 C CA . PHE A 1 432 ? 11.932 0.022 -25.102 1.00 84.75 432 PHE A CA 1
ATOM 3379 C C . PHE A 1 432 ? 12.819 -1.188 -25.381 1.00 84.75 432 PHE A C 1
ATOM 3381 O O . PHE A 1 432 ? 12.532 -2.017 -26.253 1.00 84.75 432 PHE A O 1
ATOM 3388 N N . ALA A 1 433 ? 13.884 -1.321 -24.593 1.00 81.50 433 ALA A N 1
ATOM 3389 C CA . ALA A 1 433 ? 14.626 -2.567 -24.520 1.00 81.50 433 ALA A CA 1
ATOM 3390 C C . ALA A 1 433 ? 13.699 -3.730 -24.124 1.00 81.50 433 ALA A C 1
ATOM 3392 O O . ALA A 1 433 ? 12.885 -3.607 -23.206 1.00 81.50 433 ALA A O 1
ATOM 3393 N N . ILE A 1 434 ? 13.865 -4.863 -24.804 1.00 80.00 434 ILE A N 1
ATOM 3394 C CA . ILE A 1 434 ? 13.456 -6.170 -24.288 1.00 80.00 434 ILE A CA 1
ATOM 3395 C C . ILE A 1 434 ? 14.693 -7.010 -24.016 1.00 80.00 434 ILE A C 1
ATOM 3397 O O . ILE A 1 434 ? 15.808 -6.658 -24.400 1.00 80.00 434 ILE A O 1
ATOM 3401 N N . ASN A 1 435 ? 14.466 -8.154 -23.391 1.00 76.00 435 ASN A N 1
ATOM 3402 C CA . ASN A 1 435 ? 15.425 -9.214 -23.179 1.00 76.00 435 ASN A CA 1
ATOM 3403 C C . ASN A 1 435 ? 15.834 -9.917 -24.498 1.00 76.00 435 ASN A C 1
ATOM 3405 O O . ASN A 1 435 ? 15.531 -11.085 -24.729 1.00 76.00 435 ASN A O 1
ATOM 3409 N N . SER A 1 436 ? 16.462 -9.177 -25.416 1.00 69.75 436 SER A N 1
ATOM 3410 C CA . SER A 1 436 ? 17.003 -9.678 -26.680 1.00 69.75 436 SER A CA 1
ATOM 3411 C C . SER A 1 436 ? 18.171 -8.811 -27.152 1.00 69.75 436 SER A C 1
ATOM 3413 O O . SER A 1 436 ? 18.184 -7.597 -26.973 1.00 69.75 436 SER A O 1
ATOM 3415 N N . VAL A 1 437 ? 19.161 -9.446 -27.781 1.00 60.66 437 VAL A N 1
ATOM 3416 C CA . VAL A 1 437 ? 20.409 -8.803 -28.238 1.00 60.66 437 VAL A CA 1
ATOM 3417 C C . VAL A 1 437 ? 20.312 -8.199 -29.645 1.00 60.66 437 VAL A C 1
ATOM 3419 O O . VAL A 1 437 ? 21.237 -7.532 -30.104 1.00 60.66 437 VAL A O 1
ATOM 3422 N N . SER A 1 438 ? 19.216 -8.471 -30.356 1.00 63.31 438 SER A N 1
ATOM 3423 C CA . SER A 1 438 ? 18.989 -8.067 -31.753 1.00 63.31 438 SER A CA 1
ATOM 3424 C C . SER A 1 438 ? 17.584 -7.514 -32.011 1.00 63.31 438 SER A C 1
ATOM 3426 O O . SER A 1 438 ? 17.266 -7.128 -33.137 1.00 63.31 438 SER A O 1
ATOM 3428 N N . GLN A 1 439 ? 16.729 -7.492 -30.986 1.00 58.91 439 GLN A N 1
ATOM 3429 C CA . GLN A 1 439 ? 15.337 -7.068 -31.080 1.00 58.91 439 GLN A CA 1
ATOM 3430 C C . GLN A 1 439 ? 14.948 -6.217 -29.873 1.00 58.91 439 GLN A C 1
ATOM 3432 O O . GLN A 1 439 ? 15.385 -6.454 -28.752 1.00 58.91 439 GLN A O 1
ATOM 3437 N N . PHE A 1 440 ? 14.079 -5.248 -30.120 1.00 67.62 440 PHE A N 1
ATOM 3438 C CA . PHE A 1 440 ? 13.581 -4.262 -29.166 1.00 67.62 440 PHE A CA 1
ATOM 3439 C C . PHE A 1 440 ? 12.051 -4.276 -29.244 1.00 67.62 440 PHE A C 1
ATOM 3441 O O . PHE A 1 440 ? 11.509 -4.562 -30.315 1.00 67.62 440 PHE A O 1
ATOM 3448 N N . ALA A 1 441 ? 11.325 -3.993 -28.162 1.00 60.50 441 ALA A N 1
ATOM 3449 C CA . ALA A 1 441 ? 9.872 -3.859 -28.268 1.00 60.50 441 ALA A CA 1
ATOM 3450 C C . ALA A 1 441 ? 9.512 -2.442 -28.698 1.00 60.50 441 ALA A C 1
ATOM 3452 O O . ALA A 1 441 ? 9.970 -1.467 -28.105 1.00 60.50 441 ALA A O 1
ATOM 3453 N N . THR A 1 442 ? 8.607 -2.327 -29.666 1.00 64.25 442 THR A N 1
ATOM 3454 C CA . THR A 1 442 ? 7.764 -1.139 -29.768 1.00 64.25 442 THR A CA 1
ATOM 3455 C C . THR A 1 442 ? 6.375 -1.465 -29.240 1.00 64.25 442 THR A C 1
ATOM 3457 O O . THR A 1 442 ? 5.753 -2.446 -29.656 1.00 64.25 442 THR A O 1
ATOM 3460 N N . LEU A 1 443 ? 5.911 -0.636 -28.308 1.00 67.62 443 LEU A N 1
ATOM 3461 C CA . LEU A 1 443 ? 4.497 -0.433 -28.046 1.00 67.62 443 LEU A CA 1
ATOM 3462 C C . LEU A 1 443 ? 4.005 0.581 -29.076 1.00 67.62 443 LEU A C 1
ATOM 3464 O O . LEU A 1 443 ? 4.480 1.716 -29.134 1.00 67.62 443 LEU A O 1
ATOM 3468 N N . GLU A 1 444 ? 3.074 0.152 -29.911 1.00 69.69 444 GLU A N 1
ATOM 3469 C CA . GLU A 1 444 ? 2.590 0.902 -31.058 1.00 69.69 444 GLU A CA 1
ATOM 3470 C C . GLU A 1 444 ? 1.072 0.972 -31.034 1.00 69.69 444 GLU A C 1
ATOM 3472 O O . GLU A 1 444 ? 0.386 -0.009 -30.741 1.00 69.69 444 GLU A O 1
ATOM 3477 N N . ILE A 1 445 ? 0.545 2.135 -31.402 1.00 55.41 445 ILE A N 1
ATOM 3478 C CA . ILE A 1 445 ? -0.859 2.285 -31.763 1.00 55.41 445 ILE A CA 1
ATOM 3479 C C . ILE A 1 445 ? -0.926 2.306 -33.282 1.00 55.41 445 ILE A C 1
ATOM 3481 O O . ILE A 1 445 ? -0.536 3.276 -33.932 1.00 55.41 445 ILE A O 1
ATOM 3485 N N . ALA A 1 446 ? -1.419 1.212 -33.856 1.00 53.84 446 ALA A N 1
ATOM 3486 C CA . ALA A 1 446 ? -1.574 1.099 -35.294 1.00 53.84 446 ALA A CA 1
ATOM 3487 C C . ALA A 1 446 ? -2.748 1.983 -35.744 1.00 53.84 446 ALA A C 1
ATOM 3489 O O . ALA A 1 446 ? -3.912 1.583 -35.668 1.00 53.84 446 ALA A O 1
ATOM 3490 N N . ALA A 1 447 ? -2.442 3.190 -36.233 1.00 44.41 447 ALA A N 1
ATOM 3491 C CA . ALA A 1 447 ? -3.438 4.185 -36.644 1.00 44.41 447 ALA A CA 1
ATOM 3492 C C . ALA A 1 447 ? -4.477 3.643 -37.649 1.00 44.41 447 ALA A C 1
ATOM 3494 O O . ALA A 1 447 ? -5.633 4.051 -37.616 1.00 44.41 447 ALA A O 1
ATOM 3495 N N . ALA A 1 448 ? -4.087 2.685 -38.498 1.00 42.00 448 ALA A N 1
ATOM 3496 C CA . ALA A 1 448 ? -4.966 2.064 -39.491 1.00 42.00 448 ALA A CA 1
ATOM 3497 C C . ALA A 1 448 ? -5.943 1.013 -38.923 1.00 42.00 448 ALA A C 1
ATOM 3499 O O . ALA A 1 448 ? -6.999 0.792 -39.508 1.00 42.00 448 ALA A O 1
ATOM 3500 N N . THR A 1 449 ? -5.608 0.340 -37.815 1.00 51.88 449 THR A N 1
ATOM 3501 C CA . THR A 1 449 ? -6.455 -0.718 -37.217 1.00 51.88 449 THR A CA 1
ATOM 3502 C C . THR A 1 449 ? -7.123 -0.292 -35.917 1.00 51.88 449 THR A C 1
ATOM 3504 O O . THR A 1 449 ? -7.958 -1.034 -35.400 1.00 51.88 449 THR A O 1
ATOM 3507 N N . ALA A 1 450 ? -6.771 0.891 -35.406 1.00 50.12 450 ALA A N 1
ATOM 3508 C CA . ALA A 1 450 ? -7.293 1.455 -34.171 1.00 50.12 450 ALA A CA 1
ATOM 3509 C C . ALA A 1 450 ? -7.094 0.537 -32.945 1.00 50.12 450 ALA A C 1
ATOM 3511 O O . ALA A 1 450 ? -7.947 0.477 -32.064 1.00 50.12 450 ALA A O 1
ATOM 3512 N N . LYS A 1 451 ? -5.972 -0.196 -32.901 1.00 62.56 451 LYS A N 1
ATOM 3513 C CA . LYS A 1 451 ? -5.596 -1.075 -31.785 1.00 62.56 451 LYS A CA 1
ATOM 3514 C C . LYS A 1 451 ? -4.166 -0.798 -31.334 1.00 62.56 451 LYS A C 1
ATOM 3516 O O . LYS A 1 451 ? -3.262 -0.674 -32.164 1.00 62.56 451 LYS A O 1
ATOM 3521 N N . GLY A 1 452 ? -3.975 -0.727 -30.018 1.00 69.56 452 GLY A N 1
ATOM 3522 C CA . GLY A 1 452 ? -2.654 -0.811 -29.401 1.00 69.56 452 GLY A CA 1
ATOM 3523 C C . GLY A 1 452 ? -2.076 -2.225 -29.512 1.00 69.56 452 GLY A C 1
ATOM 3524 O O . GLY A 1 452 ? -2.811 -3.205 -29.636 1.00 69.56 452 GLY A O 1
ATOM 3525 N N . GLY A 1 453 ? -0.755 -2.349 -29.457 1.00 79.56 453 GLY A N 1
ATOM 3526 C CA . GLY A 1 453 ? -0.090 -3.646 -29.412 1.00 79.56 453 GLY A CA 1
ATOM 3527 C C . GLY A 1 453 ? 1.413 -3.525 -29.200 1.00 79.56 453 GLY A C 1
ATOM 3528 O O . GLY A 1 453 ? 1.998 -2.461 -29.392 1.00 79.56 453 GLY A O 1
ATOM 3529 N N . ALA A 1 454 ? 2.041 -4.635 -28.823 1.00 83.94 454 ALA A N 1
ATOM 3530 C CA . ALA A 1 454 ? 3.492 -4.751 -28.767 1.00 83.94 454 ALA A CA 1
ATOM 3531 C C . ALA A 1 454 ? 3.999 -5.623 -29.918 1.00 83.94 454 ALA A C 1
ATOM 3533 O O . ALA A 1 454 ? 3.432 -6.682 -30.197 1.00 83.94 454 ALA A O 1
ATOM 3534 N N . ARG A 1 455 ? 5.092 -5.208 -30.563 1.00 81.44 455 ARG A N 1
ATOM 3535 C CA . ARG A 1 455 ? 5.832 -6.040 -31.521 1.00 81.44 455 ARG A CA 1
ATOM 3536 C C . ARG A 1 455 ? 7.334 -5.886 -31.338 1.00 81.44 455 ARG A C 1
ATOM 3538 O O . ARG A 1 455 ? 7.814 -4.805 -30.998 1.00 81.44 455 ARG A O 1
ATOM 3545 N N . ALA A 1 456 ? 8.074 -6.958 -31.604 1.00 81.38 456 ALA A N 1
ATOM 3546 C CA . ALA A 1 456 ? 9.519 -6.874 -31.745 1.00 81.38 456 ALA A CA 1
ATOM 3547 C C . ALA A 1 456 ? 9.875 -6.141 -33.047 1.00 81.38 456 ALA A C 1
ATOM 3549 O O . ALA A 1 456 ? 9.294 -6.405 -34.102 1.00 81.38 456 ALA A O 1
ATOM 3550 N N . ILE A 1 457 ? 10.855 -5.247 -32.969 1.00 76.56 457 ILE A N 1
ATOM 3551 C CA . ILE A 1 457 ? 11.520 -4.621 -34.110 1.00 76.56 457 ILE A CA 1
ATOM 3552 C C . ILE A 1 457 ? 13.023 -4.864 -34.002 1.00 76.56 457 ILE A C 1
ATOM 3554 O O . ILE A 1 457 ? 13.586 -4.850 -32.909 1.00 76.56 457 ILE A O 1
ATOM 3558 N N . ALA A 1 458 ? 13.684 -5.073 -35.137 1.00 74.56 458 ALA A N 1
ATOM 3559 C CA . ALA A 1 458 ? 15.136 -5.008 -35.183 1.00 74.56 458 ALA A CA 1
ATOM 3560 C C . ALA A 1 458 ? 15.560 -3.533 -35.172 1.00 74.56 458 ALA A C 1
ATOM 3562 O O . ALA A 1 458 ? 15.111 -2.750 -36.010 1.00 74.56 458 ALA A O 1
ATOM 3563 N N . LEU A 1 459 ? 16.431 -3.172 -34.234 1.00 70.75 459 LEU A N 1
ATOM 3564 C CA . LEU A 1 459 ? 17.318 -2.017 -34.358 1.00 70.75 459 LEU A CA 1
ATOM 3565 C C . LEU A 1 459 ? 18.736 -2.588 -34.487 1.00 70.75 459 LEU A C 1
ATOM 3567 O O . LEU A 1 459 ? 19.002 -3.695 -34.011 1.00 70.75 459 LEU A O 1
ATOM 3571 N N . GLY A 1 460 ? 19.657 -1.877 -35.137 1.00 70.69 460 GLY A N 1
ATOM 3572 C CA . GLY A 1 460 ? 21.039 -2.361 -35.205 1.00 70.69 460 GLY A CA 1
ATOM 3573 C C . GLY A 1 460 ? 21.704 -2.408 -33.825 1.00 70.69 460 GLY A C 1
ATOM 3574 O O . GLY A 1 460 ? 21.307 -1.693 -32.909 1.00 70.69 460 GLY A O 1
ATOM 3575 N N . LYS A 1 461 ? 22.740 -3.248 -33.697 1.00 72.00 461 LYS A N 1
ATOM 3576 C CA . LYS A 1 461 ? 23.363 -3.674 -32.425 1.00 72.00 461 LYS A CA 1
ATOM 3577 C C . LYS A 1 461 ? 23.615 -2.547 -31.405 1.00 72.00 461 LYS A C 1
ATOM 3579 O O . LYS A 1 461 ? 23.436 -2.755 -30.209 1.00 72.00 461 LYS A O 1
ATOM 3584 N N . ASN A 1 462 ? 24.024 -1.368 -31.876 1.00 77.12 462 ASN A N 1
ATOM 3585 C CA . ASN A 1 462 ? 24.429 -0.244 -31.029 1.00 77.12 462 ASN A CA 1
ATOM 3586 C C . ASN A 1 462 ? 23.416 0.918 -31.046 1.00 77.12 462 ASN A C 1
ATOM 3588 O O . ASN A 1 462 ? 23.770 2.041 -30.683 1.00 77.12 462 ASN A O 1
ATOM 3592 N N . ALA A 1 463 ? 22.181 0.680 -31.497 1.00 79.56 463 ALA A N 1
ATOM 3593 C CA . ALA A 1 463 ? 21.134 1.690 -31.470 1.00 79.56 463 ALA A CA 1
ATOM 3594 C C . ALA A 1 463 ? 20.827 2.093 -30.011 1.00 79.56 463 ALA A C 1
ATOM 3596 O O . ALA A 1 463 ? 20.608 1.214 -29.173 1.00 79.56 463 ALA A O 1
ATOM 3597 N N . PRO A 1 464 ? 20.817 3.396 -29.685 1.00 82.94 464 PRO A N 1
ATOM 3598 C CA . PRO A 1 464 ? 20.459 3.874 -28.353 1.00 82.94 464 PRO A CA 1
ATOM 3599 C C . PRO A 1 464 ? 18.978 3.612 -28.051 1.00 82.94 464 PRO A C 1
ATOM 3601 O O . PRO A 1 464 ? 18.110 3.915 -28.871 1.00 82.94 464 PRO A O 1
ATOM 3604 N N . ILE A 1 465 ? 18.688 3.070 -26.866 1.00 84.69 465 ILE A N 1
ATOM 3605 C CA . ILE A 1 465 ? 17.328 2.739 -26.426 1.00 84.69 465 ILE A CA 1
ATOM 3606 C C . ILE A 1 465 ? 17.128 3.027 -24.934 1.00 84.69 465 ILE A C 1
ATOM 3608 O O . ILE A 1 465 ? 18.066 2.919 -24.147 1.00 84.69 465 ILE A O 1
ATOM 3612 N N . VAL A 1 466 ? 15.906 3.367 -24.524 1.00 88.00 466 VAL A N 1
ATOM 3613 C CA . VAL A 1 466 ? 15.556 3.480 -23.099 1.00 88.00 466 VAL A CA 1
ATOM 3614 C C . VAL A 1 466 ? 15.251 2.108 -22.492 1.00 88.00 466 VAL A C 1
ATOM 3616 O O . VAL A 1 466 ? 14.760 1.193 -23.163 1.00 88.00 466 VAL A O 1
ATOM 3619 N N . VAL A 1 467 ? 15.509 1.972 -21.193 1.00 89.12 467 VAL A N 1
ATOM 3620 C CA . VAL A 1 467 ? 15.264 0.741 -20.431 1.00 89.12 467 VAL A CA 1
ATOM 3621 C C . VAL A 1 467 ? 14.182 0.992 -19.383 1.00 89.12 467 VAL A C 1
ATOM 3623 O O . VAL A 1 467 ? 14.142 2.045 -18.749 1.00 89.12 467 VAL A O 1
ATOM 3626 N N . ARG A 1 468 ? 13.316 -0.001 -19.186 1.00 91.12 468 ARG A N 1
ATOM 3627 C CA . ARG A 1 468 ? 12.448 -0.149 -18.011 1.00 91.12 468 ARG A CA 1
ATOM 3628 C C . ARG A 1 468 ? 12.648 -1.538 -17.437 1.00 91.12 468 ARG A C 1
ATOM 3630 O O . ARG A 1 468 ? 13.094 -2.426 -18.160 1.00 91.12 468 ARG A O 1
ATOM 3637 N N . LEU A 1 469 ? 12.308 -1.717 -16.166 1.00 93.75 469 LEU A N 1
ATOM 3638 C CA . LEU A 1 469 ? 12.435 -2.992 -15.469 1.00 93.75 469 LEU A CA 1
ATOM 3639 C C . LEU A 1 469 ? 11.075 -3.475 -14.954 1.00 93.75 469 LEU A C 1
ATOM 3641 O O . LEU A 1 469 ? 10.178 -2.675 -14.674 1.00 93.75 469 LEU A O 1
ATOM 3645 N N . ILE A 1 470 ? 10.953 -4.793 -14.824 1.00 94.19 470 ILE A N 1
ATOM 3646 C CA . ILE A 1 470 ? 9.861 -5.492 -14.144 1.00 94.19 470 ILE A CA 1
ATOM 3647 C C . ILE A 1 470 ? 10.424 -6.117 -12.877 1.00 94.19 470 ILE A C 1
ATOM 3649 O O . ILE A 1 470 ? 11.485 -6.743 -12.899 1.00 94.19 470 ILE A O 1
ATOM 3653 N N . TYR A 1 471 ? 9.687 -5.964 -11.789 1.00 94.56 471 TYR A N 1
ATOM 3654 C CA . TYR A 1 471 ? 9.987 -6.587 -10.514 1.00 94.56 471 TYR A CA 1
ATOM 3655 C C . TYR A 1 471 ? 9.608 -8.072 -10.543 1.00 94.56 471 TYR A C 1
ATOM 3657 O O . TYR A 1 471 ? 8.568 -8.461 -11.079 1.00 94.56 471 TYR A O 1
ATOM 3665 N N . THR A 1 472 ? 10.453 -8.913 -9.960 1.00 91.31 472 THR A N 1
ATOM 3666 C CA . THR A 1 472 ? 10.346 -10.378 -10.011 1.00 91.31 472 THR A CA 1
ATOM 3667 C C . THR A 1 472 ? 10.081 -11.030 -8.652 1.00 91.31 472 THR A C 1
ATOM 3669 O O . THR A 1 472 ? 9.854 -12.242 -8.614 1.00 91.31 472 THR A O 1
ATOM 3672 N N . GLY A 1 473 ? 10.034 -10.227 -7.581 1.00 85.12 473 GLY A N 1
ATOM 3673 C CA . GLY A 1 473 ? 9.901 -10.652 -6.186 1.00 85.12 473 GLY A CA 1
ATOM 3674 C C . GLY A 1 473 ? 11.191 -10.445 -5.384 1.00 85.12 473 GLY A C 1
ATOM 3675 O O . GLY A 1 473 ? 12.268 -10.346 -5.960 1.00 85.12 473 GLY A O 1
ATOM 3676 N N . ASP A 1 474 ? 11.067 -10.422 -4.054 1.00 71.06 474 ASP A N 1
ATOM 3677 C CA . ASP A 1 474 ? 12.195 -10.390 -3.105 1.00 71.06 474 ASP A CA 1
ATOM 3678 C C . ASP A 1 474 ? 12.819 -11.790 -2.896 1.00 71.06 474 ASP A C 1
ATOM 3680 O O . ASP A 1 474 ? 13.823 -11.929 -2.201 1.00 71.06 474 ASP A O 1
ATOM 3684 N N . ASP A 1 475 ? 12.194 -12.829 -3.469 1.00 54.38 475 ASP A N 1
ATOM 3685 C CA . ASP A 1 475 ? 12.456 -14.253 -3.223 1.00 54.38 475 ASP A CA 1
ATOM 3686 C C . ASP A 1 475 ? 13.266 -14.933 -4.367 1.00 54.38 475 ASP A C 1
ATOM 3688 O O . ASP A 1 475 ? 13.105 -16.136 -4.595 1.00 54.38 475 ASP A O 1
ATOM 3692 N N . LYS A 1 476 ? 14.065 -14.180 -5.146 1.00 45.94 476 LYS A N 1
ATOM 3693 C CA . LYS A 1 476 ? 14.781 -14.663 -6.350 1.00 45.94 476 LYS A CA 1
ATOM 3694 C C . LYS A 1 476 ? 16.239 -14.230 -6.450 1.00 45.94 476 LYS A C 1
ATOM 3696 O O . LYS A 1 476 ? 16.479 -13.012 -6.332 1.00 45.94 476 LYS A O 1
#

Secondary structure (DSSP, 8-state):
-------------------------PPP-------EEESPTTEEEETTT-SEEEEEE---TT-S-EEEEEESSTT--SPEEEEESSSSEEEEHHHHHHHHHHTTPPTT-EEEEEEEEEESSTTS------EEEEEEPPPPPEEESPTT-EEE--TT-TT-EEEEEEPPPTT---EEEEEESSTT--S-SEEEEESSSEEEEEHHHHHHHHH-GGGTPPTTSEEEEEEEEEETTEESSSSPEEEEEEPPSEEEEEETTEEEEEEEEEEEETTEEEEEESS----SB-TTSPBP----TT-TT-SEEETTTS-SSSSS---HHHHHHH-EEE-GGGSS-TTSS---GGGGPPTTEEPPPHHHHHHHHHHHHTT-SSSGGGB-TTT----EETTEEP-GGGTTTT---B----B-TT--SS--BPPPTT-SEEEEE-S-SS-EEEEEEETTTTEEEEEEE---TT--EE---EE--S--

Solvent-accessible surface area (backbone atoms only — not comparable to full-atom values): 26464 Å² total; per-residue (Å²): 131,82,89,88,88,87,83,89,88,83,87,88,82,78,94,75,97,72,92,71,83,76,80,74,78,68,76,73,85,75,79,58,56,38,52,78,64,32,71,53,71,67,42,77,45,52,36,81,82,40,74,54,49,63,42,29,44,56,87,53,98,86,64,82,36,36,32,40,36,37,15,62,36,89,86,50,56,90,45,53,74,43,84,30,76,53,70,69,36,76,44,41,30,65,60,46,36,56,50,40,43,76,54,70,38,54,39,55,36,73,36,63,37,25,36,38,44,38,37,75,46,92,91,46,58,33,32,84,64,72,38,39,29,33,39,29,34,43,46,28,42,76,57,32,73,44,72,71,38,76,47,73,41,54,77,94,48,37,81,45,68,49,56,39,31,38,50,68,44,81,99,58,64,62,35,33,45,38,32,10,70,34,73,86,51,55,80,53,79,38,79,44,81,36,76,51,54,55,54,68,45,31,37,49,62,58,35,53,52,43,68,32,71,90,66,68,46,55,78,72,36,80,31,64,34,20,32,46,40,27,54,83,95,43,64,27,41,100,59,49,41,40,30,33,42,29,44,42,55,61,45,76,50,73,31,78,92,47,75,49,78,39,49,42,23,78,40,67,52,82,100,42,78,48,41,30,46,14,41,41,45,67,77,64,43,30,54,86,31,49,74,54,49,61,67,30,52,90,37,91,76,32,24,30,32,43,42,80,48,58,61,89,76,27,88,59,82,76,50,73,53,39,36,75,51,41,32,25,31,32,14,50,62,61,41,71,71,90,88,55,100,71,47,48,69,59,51,66,31,45,92,33,40,35,55,35,44,64,65,52,45,37,45,51,36,48,42,34,51,78,76,32,75,67,43,34,37,40,29,28,57,77,46,40,76,60,52,61,58,88,97,42,74,55,61,71,90,38,45,23,69,52,60,28,42,42,56,58,58,40,43,33,68,89,29,38,64,46,55,48,43,66,60,58,81,58,49,58,49,30,45,35,51,28,74,48,73,56,38,27,30,32,45,35,48,43,80,91,75,68,41,52,40,46,45,79,39,66,40,30,57,40,24,51,35,30,40,44,42,32,58,71,46,93,86,103